Protein 2O07 (pdb70)

Foldseek 3Di:
DPPQKQWADDPLFPPDIDIFGFPAWDDWDQAPDWTWTWTQTPPQGIWIATNRATQDTNNFVLFVLQCLQCLQVLLFLAWAEEEEEALLLQQNLLNNLLDPSHQAYEYEHATVVSNVVSVVRVVVRNVSVVDPRYDYHYHDVQVVLQVAALAGQEYGYSDCQVSLVSVVRRHHQWHKYKYFQADCVRCLVRSQVNQVSLVVVALDWAKFKTATCRHPPGITMMIMGTSHNPGDSLQGPRADDPVSCVVSVRDHDHRVSSNCRRVDDPVSCVSNPD/DQDPQKQWADDPLFPPDIDIFGFPFWDDWDQFPFWTWTWTQTPPFGIWIATNRHTLDTLNFVQFVLQCLQCLQVLLFQAFAEEEEEALLLQQNLLNNLLDPSHQAYEYEHATVVSNVVNVPRVVVRNVSVVDPRYDYHYHQPLVVLQVAALAGQEYGYSDDDCDTSCVSCLDLVVLVSVVRRHHQWHKYKYFQFDCVRPLVSNLVSQVSLVVVALDWAKFKTAACRHPPGITMMIMGTSHNPRDSLQGPRFADVVSCVVSVRDHDHRVSSNCRRVDDPVSVVSND

Organism: Homo sapiens (NCBI:txid9606)

Solvent-accessible surface area: 21291 Å² total; per-residue (Å²): 92,100,107,36,31,12,109,2,72,35,102,104,25,66,6,9,0,33,1,0,54,22,97,86,92,42,30,105,165,161,15,206,94,19,31,2,14,0,0,87,5,126,39,2,29,21,0,2,1,14,89,32,42,2,29,3,0,63,88,0,13,16,0,5,4,2,0,0,0,2,0,0,0,0,4,6,84,78,0,113,36,1,0,0,15,15,3,6,14,0,0,0,0,31,4,0,34,57,13,128,30,2,103,42,0,27,0,1,12,64,3,102,69,4,6,110,13,0,95,155,25,1,79,45,2,9,98,2,27,89,27,120,50,37,73,72,68,77,20,62,8,68,92,13,1,114,129,26,141,87,34,12,12,0,0,0,12,16,51,94,103,65,36,21,76,26,0,70,51,0,0,73,150,54,0,1,0,0,5,64,9,61,10,1,16,28,39,35,98,58,1,86,88,45,29,98,67,0,98,99,38,5,78,26,17,2,5,0,27,0,1,2,10,2,26,19,10,4,1,17,0,0,2,0,0,0,44,40,101,96,21,80,0,85,86,6,82,51,86,26,65,94,125,60,4,54,124,12,136,12,102,8,0,14,9,77,8,0,80,16,6,22,41,12,2,5,42,0,57,120,32,19,92,122,72,57,124,175,35,30,6,72,2,65,30,104,60,3,75,6,7,1,30,1,0,55,23,106,86,96,41,61,77,48,157,11,209,79,14,35,2,5,0,0,88,6,124,34,2,30,21,0,1,1,18,71,31,20,1,27,4,0,64,86,0,16,25,0,4,4,2,0,0,0,0,0,0,0,0,5,5,83,71,0,82,73,0,0,0,2,14,4,6,14,0,0,0,0,32,2,0,29,63,9,123,19,2,91,27,0,24,0,1,12,37,3,97,71,5,4,111,14,0,92,150,27,0,82,45,2,10,100,1,27,88,26,120,52,35,72,70,67,76,22,41,4,24,94,15,1,111,131,24,139,75,33,12,11,0,0,0,3,16,14,32,14,33,195,39,41,11,69,18,17,34,95,96,54,0,8,77,25,0,70,48,0,0,70,146,65,0,2,0,0,3,5,2,4,2,2,16,34,22,41,126,50,3,91,110,22,29,102,72,1,93,102,35,6,83,26,20,3,10,0,25,1,1,3,10,2,27,18,11,3,1,10,0,0,7,0,0,0,42,42,102,94,18,80,0,85,87,5,84,46,77,24,78,92,155,80,3,65,81,20,132,12,108,7,0,14,12,77,9,0,77,17,6,21,42,13,2,2,41,0,69,123,29,16,117

B-factor: mean 22.6, std 8.19, range [10.83, 149.93]

GO terms:
  GO:0004766 spermidine synthase activity (F, IDA)
  GO:0042803 protein homodimerization activity (F, IDA)
  GO:0008295 spermidine biosynthetic process (P, IDA)
  GO:0004766 spermidine synthase activity (F, TAS)
  GO:0004766 spermidine synthase activity (F, EXP)
  GO:0005829 cytosol (C, TAS)
  GO:0006595 polyamine metabolic process (P, TAS)
  GO:0042802 identical protein binding (F, IPI)
  GO:0005515 protein binding (F, IPI)

Sequence (559 aa):
IREGWFRETCSLWPGQALSLQVEQLLHHRRSRYQDILVFRSKTYGNVLVLDGVIQCTERDEFSYQEMIANLPLCSHPNPRKVLIIGGGDGGVLREVVKHPSVESVVQCEIDEDVIQVSKKFLPGMAIGYSSSKLTLHVGDGFEFMKQNQDAFDVIITDSSESYYQLMKTALKEDGVLCCQGECQWLHLDLIKEMRQFCQSLFPVVAYAYCTIPTYPSGQIGFMLCSKNPSTNFQEPVQPLTQQQVAQMQLKYYNSDVHRAAFVLPEFARKALNDAIREGWFRETCSLWPGQALSLQVEQLLHHRRSRYQDILVFRSKTYGNVLVLDGVIQCTERDEFSYQEMIANLPLCSHPNPRKVLIIGGGDGGVLREVVKHPSVESVVQCEIDEDVIQVSKKFLPGMAIGYSSSKLTLHVGDGFEFMKQNQDAFDVIITDSSDPMGPAESLFKESYYQLMKTALKEDGVLCCQGECQWLHLDLIKEMRQFCQSLFPVVAYAYCTIPTYPSGQIGFMLCSKNPSTNFQEPVQPLTQQQVAQMQLKYYNSDVHRAAFVLPEFARKALN

InterPro domains:
  IPR001045 Spermidine/spermine synthases [MF_00198] (19-299)
  IPR001045 Spermidine/spermine synthases [PTHR11558] (14-301)
  IPR001045 Spermidine/spermine synthases [TIGR00417] (20-293)
  IPR029063 S-adenosyl-L-methionine-dependent methyltransferase superfamily [G3DSA:3.40.50.150] (75-302)
  IPR029063 S-adenosyl-L-methionine-dependent methyltransferase superfamily [SSF53335] (16-299)
  IPR030373 Polyamine biosynthesis domain, conserved site [PS01330] (97-110)
  IPR030374 Polyamine biosynthesis domain [PS51006] (18-253)
  IPR030668 Spermidine/spermine synthase, eukaryotes [PIRSF000502] (14-300)
  IPR035246 Spermidine synthase, tetramerisation domain [PF17284] (19-73)
  IPR037163 Spermidine synthase, tetramerisation domain superfamily [G3DSA:2.30.140.10] (1-74)

Radius of gyration: 24.14 Å; Cα contacts (8 Å, |Δi|>4): 1289; chains: 2; bounding box: 52×66×60 Å

Nearest PDB structures (foldseek):
  2o0l-assembly1_A  TM=1.003E+00  e=2.030E-62  Homo sapiens
  6o63-assembly1_A  TM=9.599E-01  e=1.372E-40  Arabidopsis thaliana
  4yuz-assembly1_A  TM=9.613E-01  e=4.053E-38  Trypanosoma cruzi strain CL Brener
  4yuz-assembly2_C  TM=9.396E-01  e=2.756E-37  Trypanosoma cruzi strain CL Brener
  5y4q-assembly2_C  TM=9.540E-01  e=2.399E-36  Trypanosoma cruzi strain CL Brener

Structure (mmCIF, N/CA/C/O backbone):
data_2O07
#
_entry.id   2O07
#
_cell.length_a   58.125
_cell.length_b   60.663
_cell.length_c   86.705
_cell.angle_alpha   90.00
_cell.angle_beta   108.68
_cell.angle_gamma   90.00
#
_symmetry.space_group_name_H-M   'P 1 21 1'
#
loop_
_entity.id
_entity.type
_entity.pdbx_description
1 polymer 'Spermidine synthase'
2 non-polymer SPERMIDINE
3 non-polymer "5'-DEOXY-5'-METHYLTHIOADENOSINE"
4 water water
#
loop_
_atom_site.group_PDB
_atom_site.id
_atom_site.type_symbol
_atom_site.label_atom_id
_atom_site.label_alt_id
_atom_site.label_comp_id
_atom_site.label_asym_id
_atom_site.label_entity_id
_atom_site.label_seq_id
_atom_site.pdbx_PDB_ins_code
_atom_site.Cartn_x
_atom_site.Cartn_y
_atom_site.Cartn_z
_atom_site.occupancy
_atom_site.B_iso_or_equiv
_atom_site.auth_seq_id
_atom_site.auth_comp_id
_atom_site.auth_asym_id
_atom_site.auth_atom_id
_atom_site.pdbx_PDB_model_num
ATOM 1 N N . ILE A 1 18 ? 20.576 53.035 7.136 1.00 29.51 16 ILE A N 1
ATOM 2 C CA . ILE A 1 18 ? 20.672 51.580 6.741 1.00 29.59 16 ILE A CA 1
ATOM 3 C C . ILE A 1 18 ? 22.112 51.068 6.810 1.00 29.57 16 ILE A C 1
ATOM 4 O O . ILE A 1 18 ? 22.998 51.585 6.126 1.00 29.70 16 ILE A O 1
ATOM 9 N N . ARG A 1 19 ? 22.330 50.037 7.620 1.00 28.97 17 ARG A N 1
ATOM 10 C CA . ARG A 1 19 ? 23.677 49.532 7.880 1.00 28.95 17 ARG A CA 1
ATOM 11 C C . ARG A 1 19 ? 23.608 48.025 7.987 1.00 28.20 17 ARG A C 1
ATOM 12 O O . ARG A 1 19 ? 22.795 47.478 8.755 1.00 27.92 17 ARG A O 1
ATOM 15 N N . GLU A 1 20 ? 24.463 47.349 7.232 1.00 26.79 18 GLU A N 1
ATOM 16 C CA . GLU A 1 20 ? 24.517 45.884 7.272 1.00 26.45 18 GLU A CA 1
ATOM 17 C C . GLU A 1 20 ? 23.132 45.227 7.080 1.00 25.45 18 GLU A C 1
ATOM 18 O O . GLU A 1 20 ? 22.800 44.233 7.731 1.00 25.76 18 GLU A O 1
ATOM 20 N N . GLY A 1 21 ? 22.320 45.785 6.183 1.00 24.86 19 GLY A N 1
ATOM 21 C CA . GLY A 1 21 ? 21.023 45.174 5.846 1.00 24.21 19 GLY A CA 1
ATOM 22 C C . GLY A 1 21 ? 19.867 45.488 6.794 1.00 24.09 19 GLY A C 1
ATOM 23 O O . GLY A 1 21 ? 18.793 44.895 6.672 1.00 24.00 19 GLY A O 1
ATOM 24 N N . TRP A 1 22 ? 20.082 46.426 7.716 1.00 23.17 20 TRP A N 1
ATOM 25 C CA . TRP A 1 22 ? 19.053 46.834 8.682 1.00 23.57 20 TRP A CA 1
ATOM 26 C C . TRP A 1 22 ? 18.933 48.357 8.767 1.00 23.58 20 TRP A C 1
ATOM 27 O O . TRP A 1 22 ? 19.941 49.074 8.734 1.00 23.45 20 TRP A O 1
ATOM 38 N N . PHE A 1 23 ? 17.696 48.838 8.881 1.00 22.21 21 PHE A N 1
ATOM 39 C CA . PHE A 1 23 ? 17.430 50.212 9.199 1.00 21.71 21 PHE A CA 1
ATOM 40 C C . PHE A 1 23 ? 17.124 50.353 10.682 1.00 21.38 21 PHE A C 1
ATOM 41 O O . PHE A 1 23 ? 16.195 49.714 11.212 1.00 20.53 21 PHE A O 1
ATOM 49 N N . ARG A 1 24 ? 17.860 51.236 11.344 1.00 21.71 22 ARG A N 1
ATOM 50 C CA . ARG A 1 24 ? 17.695 51.433 12.774 1.00 20.73 22 ARG A CA 1
ATOM 51 C C . ARG A 1 24 ? 17.153 52.822 13.039 1.00 20.92 22 ARG A C 1
ATOM 52 O O . ARG A 1 24 ? 17.729 53.821 12.592 1.00 21.47 22 ARG A O 1
ATOM 60 N N . GLU A 1 25 ? 16.033 52.881 13.752 1.00 19.74 23 GLU A N 1
ATOM 61 C CA . GLU A 1 25 ? 15.407 54.158 14.104 1.00 19.70 23 GLU A CA 1
ATOM 62 C C . GLU A 1 25 ? 15.874 54.658 15.483 1.00 20.68 23 GLU A C 1
ATOM 63 O O . GLU A 1 25 ? 15.543 54.042 16.509 1.00 20.65 23 GLU A O 1
ATOM 69 N N . THR A 1 26 ? 16.601 55.773 15.503 1.00 21.16 24 THR A N 1
ATOM 70 C CA . THR A 1 26 ? 16.969 56.447 16.773 1.00 21.89 24 THR A CA 1
ATOM 71 C C . THR A 1 26 ? 16.423 57.861 16.837 1.00 22.74 24 THR A C 1
ATOM 72 O O . THR A 1 26 ? 16.264 58.524 15.805 1.00 23.28 24 THR A O 1
ATOM 76 N N . CYS A 1 27 ? 16.133 58.315 18.055 1.00 23.11 25 CYS A N 1
ATOM 77 C CA . CYS A 1 27 ? 15.595 59.643 18.266 1.00 23.39 25 CYS A CA 1
ATOM 78 C C . CYS A 1 27 ? 15.758 60.033 19.725 1.00 23.29 25 CYS A C 1
ATOM 79 O O . CYS A 1 27 ? 15.595 59.207 20.626 1.00 22.48 25 CYS A O 1
ATOM 82 N N . SER A 1 28 ? 16.051 61.307 19.952 1.00 23.06 26 SER A N 1
ATOM 83 C CA . SER A 1 28 ? 16.322 61.811 21.294 1.00 24.27 26 SER A CA 1
ATOM 84 C C . SER A 1 28 ? 15.021 61.840 22.086 1.00 24.35 26 SER A C 1
ATOM 85 O O . SER A 1 28 ? 15.035 62.020 23.302 1.00 25.07 26 SER A O 1
ATOM 88 N N . LEU A 1 29 ? 13.892 61.675 21.395 1.00 23.54 27 LEU A N 1
ATOM 89 C CA . LEU A 1 29 ? 12.601 61.662 22.090 1.00 23.22 27 LEU A CA 1
ATOM 90 C C . LEU A 1 29 ? 12.291 60.285 22.683 1.00 22.58 27 LEU A C 1
ATOM 91 O O . LEU A 1 29 ? 11.329 60.139 23.423 1.00 23.26 27 LEU A O 1
ATOM 96 N N . TRP A 1 30 ? 13.078 59.276 22.306 1.00 20.65 28 TRP A N 1
ATOM 97 C CA . TRP A 1 30 ? 13.015 57.978 22.953 1.00 20.39 28 TRP A CA 1
ATOM 98 C C . TRP A 1 30 ? 14.435 57.450 23.164 1.00 19.83 28 TRP A C 1
ATOM 99 O O . TRP A 1 30 ? 14.845 56.462 22.553 1.00 19.52 28 TRP A O 1
ATOM 110 N N . PRO A 1 31 ? 15.194 58.123 24.047 1.00 20.54 29 PRO A N 1
ATOM 111 C CA . PRO A 1 31 ? 16.632 57.833 24.136 1.00 19.43 29 PRO A CA 1
ATOM 112 C C . PRO A 1 31 ? 16.911 56.422 24.649 1.00 17.92 29 PRO A C 1
ATOM 113 O O . PRO A 1 31 ? 16.102 55.863 25.412 1.00 16.61 29 PRO A O 1
ATOM 117 N N . GLY A 1 32 ? 18.016 55.844 24.175 1.00 15.79 30 GLY A N 1
ATOM 118 C CA . GLY A 1 32 ? 18.517 54.551 24.640 1.00 16.08 30 GLY A CA 1
ATOM 119 C C . GLY A 1 32 ? 17.753 53.327 24.201 1.00 14.92 30 GLY A C 1
ATOM 120 O O . GLY A 1 32 ? 17.965 52.251 24.740 1.00 15.84 30 GLY A O 1
ATOM 121 N N . GLN A 1 33 ? 16.811 53.498 23.272 1.00 15.39 31 GLN A N 1
ATOM 122 C CA . GLN A 1 33 ? 16.089 52.387 22.685 1.00 15.33 31 GLN A CA 1
ATOM 123 C C . GLN A 1 33 ? 15.990 52.586 21.154 1.00 16.16 31 GLN A C 1
ATOM 124 O O . GLN A 1 33 ? 16.087 53.719 20.670 1.00 15.78 31 GLN A O 1
ATOM 130 N N . ALA A 1 34 ? 15.809 51.493 20.402 1.00 15.89 32 ALA A N 1
ATOM 131 C CA . ALA A 1 34 ? 15.711 51.576 18.948 1.00 17.17 32 ALA A CA 1
ATOM 132 C C . ALA A 1 34 ? 15.014 50.357 18.386 1.00 17.53 32 ALA A C 1
ATOM 133 O O . ALA A 1 34 ? 15.277 49.223 18.798 1.00 18.59 32 ALA A O 1
ATOM 135 N N . LEU A 1 35 ? 14.108 50.615 17.452 1.00 18.02 33 LEU A N 1
ATOM 136 C CA . LEU A 1 35 ? 13.624 49.584 16.540 1.00 17.32 33 LEU A CA 1
ATOM 137 C C . LEU A 1 35 ? 14.555 49.525 15.306 1.00 18.04 33 LEU A C 1
ATOM 138 O O . LEU A 1 35 ? 14.873 50.563 14.690 1.00 18.11 33 LEU A O 1
ATOM 143 N N . SER A 1 36 ? 15.010 48.319 14.967 1.00 18.57 34 SER A N 1
ATOM 144 C CA . SER A 1 36 ? 15.538 48.060 13.634 1.00 18.72 34 SER A CA 1
ATOM 145 C C . SER A 1 36 ? 14.597 47.171 12.817 1.00 18.82 34 SER A C 1
ATOM 146 O O . SER A 1 36 ? 14.001 46.213 13.339 1.00 17.62 34 SER A O 1
ATOM 149 N N . LEU A 1 37 ? 14.480 47.508 11.536 1.00 18.47 35 LEU A N 1
ATOM 150 C CA . LEU A 1 37 ? 13.808 46.661 10.540 1.00 18.73 35 LEU A CA 1
ATOM 151 C C . LEU A 1 37 ? 14.798 46.234 9.467 1.00 19.40 35 LEU A C 1
ATOM 152 O O . LEU A 1 37 ? 15.568 47.046 8.933 1.00 18.75 35 LEU A O 1
ATOM 157 N N . GLN A 1 38 ? 14.773 44.940 9.174 1.00 19.66 36 GLN A N 1
ATOM 158 C CA . GLN A 1 38 ? 15.644 44.357 8.168 1.00 20.52 36 GLN A CA 1
ATOM 159 C C . GLN A 1 38 ? 15.167 44.802 6.774 1.00 20.32 36 GLN A C 1
ATOM 160 O O . GLN A 1 38 ? 13.964 44.742 6.454 1.00 20.34 36 GLN A O 1
ATOM 166 N N . VAL A 1 39 ? 16.124 45.274 5.985 1.00 20.34 37 VAL A N 1
ATOM 167 C CA . VAL A 1 39 ? 15.868 45.792 4.645 1.00 20.77 37 VAL A CA 1
ATOM 168 C C . VAL A 1 39 ? 16.042 44.717 3.550 1.00 21.29 37 VAL A C 1
ATOM 169 O O . VAL A 1 39 ? 17.093 44.090 3.458 1.00 21.70 37 VAL A O 1
ATOM 173 N N . GLU A 1 40 ? 15.018 44.524 2.712 1.00 21.09 38 GLU A N 1
ATOM 174 C CA . GLU A 1 40 ? 15.194 43.700 1.538 1.00 21.81 38 GLU A CA 1
ATOM 175 C C . GLU A 1 40 ? 15.744 44.539 0.371 1.00 22.10 38 GLU A C 1
ATOM 176 O O . GLU A 1 40 ? 16.677 44.092 -0.320 1.00 22.06 38 GLU A O 1
ATOM 182 N N . GLN A 1 41 ? 15.203 45.754 0.194 1.00 22.80 39 GLN A N 1
ATOM 183 C CA . GLN A 1 41 ? 15.624 46.671 -0.893 1.00 23.92 39 GLN A CA 1
ATOM 184 C C . GLN A 1 41 ? 15.343 48.149 -0.603 1.00 22.65 39 GLN A C 1
ATOM 185 O O . GLN A 1 41 ? 14.205 48.535 -0.319 1.00 20.12 39 GLN A O 1
ATOM 191 N N . LEU A 1 42 ? 16.377 48.982 -0.725 1.00 23.55 40 LEU A N 1
ATOM 192 C CA . LEU A 1 42 ? 16.164 50.434 -0.744 1.00 24.41 40 LEU A CA 1
ATOM 193 C C . LEU A 1 42 ? 15.317 50.808 -1.972 1.00 24.65 40 LEU A C 1
ATOM 194 O O . LEU A 1 42 ? 15.601 50.348 -3.094 1.00 25.22 40 LEU A O 1
ATOM 199 N N . LEU A 1 43 ? 14.264 51.599 -1.766 1.00 23.52 41 LEU A N 1
ATOM 200 C CA . LEU A 1 43 ? 13.360 51.985 -2.869 1.00 24.26 41 LEU A CA 1
ATOM 201 C C . LEU A 1 43 ? 13.492 53.456 -3.271 1.00 24.63 41 LEU A C 1
ATOM 202 O O . LEU A 1 43 ? 13.351 53.798 -4.445 1.00 24.55 41 LEU A O 1
ATOM 207 N N . HIS A 1 44 ? 13.776 54.314 -2.292 1.00 25.39 42 HIS A N 1
ATOM 208 C CA . HIS A 1 44 ? 13.732 55.765 -2.515 1.00 26.18 42 HIS A CA 1
ATOM 209 C C . HIS A 1 44 ? 14.432 56.501 -1.381 1.00 26.19 42 HIS A C 1
ATOM 210 O O . HIS A 1 44 ? 14.169 56.209 -0.222 1.00 24.63 42 HIS A O 1
ATOM 217 N N . HIS A 1 45 ? 15.306 57.457 -1.715 1.00 26.01 43 HIS A N 1
ATOM 218 C CA . HIS A 1 45 ? 15.963 58.281 -0.713 1.00 26.60 43 HIS A CA 1
ATOM 219 C C . HIS A 1 45 ? 16.327 59.661 -1.261 1.00 27.34 43 HIS A C 1
ATOM 220 O O . HIS A 1 45 ? 17.336 59.811 -1.950 1.00 27.20 43 HIS A O 1
ATOM 227 N N . ARG A 1 46 ? 15.484 60.659 -0.969 1.00 27.12 44 ARG A N 1
ATOM 228 C CA . ARG A 1 46 ? 15.643 62.042 -1.467 1.00 28.27 44 ARG A CA 1
ATOM 229 C C . ARG A 1 46 ? 15.200 63.033 -0.380 1.00 28.34 44 ARG A C 1
ATOM 230 O O . ARG A 1 46 ? 14.247 62.746 0.354 1.00 27.44 44 ARG A O 1
ATOM 238 N N . ARG A 1 47 ? 15.860 64.192 -0.311 1.00 28.87 45 ARG A N 1
ATOM 239 C CA . ARG A 1 47 ? 15.412 65.345 0.501 1.00 29.41 45 ARG A CA 1
ATOM 240 C C . ARG A 1 47 ? 14.462 66.212 -0.300 1.00 29.92 45 ARG A C 1
ATOM 241 O O . ARG A 1 47 ? 14.807 66.661 -1.404 1.00 30.46 45 ARG A O 1
ATOM 249 N N . SER A 1 48 ? 13.273 66.471 0.245 1.00 29.10 46 SER A N 1
ATOM 250 C CA . SER A 1 48 ? 12.308 67.316 -0.439 1.00 28.37 46 SER A CA 1
ATOM 251 C C . SER A 1 48 ? 12.658 68.720 0.037 1.00 28.94 46 SER A C 1
ATOM 252 O O . SER A 1 48 ? 13.637 68.875 0.775 1.00 28.67 46 SER A O 1
ATOM 255 N N . ARG A 1 49 ? 11.871 69.722 -0.372 1.00 29.58 47 ARG A N 1
ATOM 256 C CA . ARG A 1 49 ? 11.980 71.064 0.173 1.00 31.24 47 ARG A CA 1
ATOM 257 C C . ARG A 1 49 ? 11.855 71.073 1.718 1.00 30.48 47 ARG A C 1
ATOM 258 O O . ARG A 1 49 ? 12.415 71.947 2.386 1.00 30.46 47 ARG A O 1
ATOM 266 N N . TYR A 1 50 ? 11.177 70.062 2.279 1.00 28.56 48 TYR A N 1
ATOM 267 C CA . TYR A 1 50 ? 10.830 70.064 3.709 1.00 27.53 48 TYR A CA 1
ATOM 268 C C . TYR A 1 50 ? 11.557 69.082 4.627 1.00 26.40 48 TYR A C 1
ATOM 269 O O . TYR A 1 50 ? 11.795 69.401 5.801 1.00 25.50 48 TYR A O 1
ATOM 278 N N . GLN A 1 51 ? 11.895 67.897 4.114 1.00 24.56 49 GLN A N 1
ATOM 279 C CA . GLN A 1 51 ? 12.374 66.820 4.983 1.00 24.27 49 GLN A CA 1
ATOM 280 C C . GLN A 1 51 ? 13.017 65.715 4.184 1.00 23.97 49 GLN A C 1
ATOM 281 O O . GLN A 1 51 ? 12.828 65.611 2.972 1.00 24.04 49 GLN A O 1
ATOM 287 N N . ASP A 1 52 ? 13.732 64.862 4.897 1.00 24.63 50 ASP A N 1
ATOM 288 C CA . ASP A 1 52 ? 14.335 63.698 4.270 1.00 25.69 50 ASP A CA 1
ATOM 289 C C . ASP A 1 52 ? 13.290 62.594 4.120 1.00 25.01 50 ASP A C 1
ATOM 290 O O . ASP A 1 52 ? 12.596 62.265 5.093 1.00 23.70 50 ASP A O 1
ATOM 295 N N . ILE A 1 53 ? 13.157 62.066 2.898 1.00 23.44 51 ILE A N 1
ATOM 296 C CA . ILE A 1 53 ? 12.186 60.996 2.572 1.00 22.41 51 ILE A CA 1
ATOM 297 C C . ILE A 1 53 ? 12.916 59.712 2.175 1.00 21.95 51 ILE A C 1
ATOM 298 O O . ILE A 1 53 ? 13.648 59.687 1.178 1.00 21.45 51 ILE A O 1
ATOM 303 N N . LEU A 1 54 ? 12.724 58.663 2.978 1.00 21.18 52 LEU A N 1
ATOM 304 C CA . LEU A 1 54 ? 13.331 57.357 2.786 1.00 21.41 52 LEU A CA 1
ATOM 305 C C . LEU A 1 54 ? 12.207 56.323 2.701 1.00 21.12 52 LEU A C 1
ATOM 306 O O . LEU A 1 54 ? 11.285 56.351 3.521 1.00 20.96 52 LEU A O 1
ATOM 311 N N . VAL A 1 55 ? 12.267 55.451 1.696 1.00 20.19 53 VAL A N 1
ATOM 312 C CA . VAL A 1 55 ? 11.309 54.347 1.529 1.00 19.88 53 VAL A CA 1
ATOM 313 C C . VAL A 1 55 ? 12.081 53.083 1.195 1.00 19.31 53 VAL A C 1
ATOM 314 O O . VAL A 1 55 ? 12.970 53.126 0.362 1.00 19.34 53 VAL A O 1
ATOM 318 N N . PHE A 1 56 ? 11.761 51.975 1.859 1.00 17.31 54 PHE A N 1
ATOM 319 C CA . PHE A 1 56 ? 12.439 50.710 1.612 1.00 17.64 54 PHE A CA 1
ATOM 320 C C . PHE A 1 56 ? 11.428 49.612 1.723 1.00 17.30 54 PHE A C 1
ATOM 321 O O . PHE A 1 56 ? 10.377 49.757 2.373 1.00 15.79 54 PHE A O 1
ATOM 329 N N . ARG A 1 57 ? 11.685 48.549 0.984 1.00 17.24 55 ARG A N 1
ATOM 330 C CA . ARG A 1 57 ? 10.968 47.326 1.161 1.00 17.57 55 ARG A CA 1
ATOM 331 C C . ARG A 1 57 ? 11.670 46.580 2.336 1.00 17.65 55 ARG A C 1
ATOM 332 O O . ARG A 1 57 ? 12.859 46.309 2.262 1.00 17.30 55 ARG A O 1
ATOM 340 N N . SER A 1 58 ? 10.928 46.282 3.414 1.00 17.51 56 SER A N 1
ATOM 341 C CA . SER A 1 58 ? 11.510 45.561 4.551 1.00 17.76 56 SER A CA 1
ATOM 342 C C . SER A 1 58 ? 11.273 44.089 4.294 1.00 18.16 56 SER A C 1
ATOM 343 O O . SER A 1 58 ? 10.418 43.734 3.476 1.00 17.61 56 SER A O 1
ATOM 346 N N . LYS A 1 59 ? 11.997 43.246 5.011 1.00 18.29 57 LYS A N 1
ATOM 347 C CA . LYS A 1 59 ? 11.870 41.793 4.909 1.00 18.89 57 LYS A CA 1
ATOM 348 C C . LYS A 1 59 ? 10.483 41.315 5.357 1.00 18.38 57 LYS A C 1
ATOM 349 O O . LYS A 1 59 ? 9.884 40.424 4.710 1.00 18.35 57 LYS A O 1
ATOM 355 N N . THR A 1 60 ? 9.980 41.906 6.446 1.00 17.10 58 THR A N 1
ATOM 356 C CA . THR A 1 60 ? 8.755 41.382 7.092 1.00 17.18 58 THR A CA 1
ATOM 357 C C . THR A 1 60 ? 7.594 42.350 7.373 1.00 17.05 58 THR A C 1
ATOM 358 O O . THR A 1 60 ? 6.557 41.910 7.856 1.00 16.63 58 THR A O 1
ATOM 362 N N . TYR A 1 61 ? 7.747 43.640 7.079 1.00 16.68 59 TYR A N 1
ATOM 363 C CA . TYR A 1 61 ? 6.697 44.635 7.389 1.00 17.30 59 TYR A CA 1
ATOM 364 C C . TYR A 1 61 ? 6.209 45.313 6.110 1.00 17.98 59 TYR A C 1
ATOM 365 O O . TYR A 1 61 ? 5.454 46.308 6.163 1.00 17.46 59 TYR A O 1
ATOM 374 N N . GLY A 1 62 ? 6.658 44.761 4.979 1.00 16.75 60 GLY A N 1
ATOM 375 C CA . GLY A 1 62 ? 6.355 45.313 3.650 1.00 17.57 60 GLY A CA 1
ATOM 376 C C . GLY A 1 62 ? 7.077 46.632 3.446 1.00 16.94 60 GLY A C 1
ATOM 377 O O . GLY A 1 62 ? 8.134 46.850 4.021 1.00 17.84 60 GLY A O 1
ATOM 378 N N . ASN A 1 63 ? 6.495 47.544 2.665 1.00 16.53 61 ASN A N 1
ATOM 379 C CA . ASN A 1 63 ? 7.154 48.856 2.476 1.00 17.06 61 ASN A CA 1
ATOM 380 C C . ASN A 1 63 ? 7.087 49.753 3.702 1.00 16.47 61 ASN A C 1
ATOM 381 O O . ASN A 1 63 ? 6.115 49.751 4.446 1.00 15.67 61 ASN A O 1
ATOM 386 N N . VAL A 1 64 ? 8.132 50.544 3.875 1.00 16.31 62 VAL A N 1
ATOM 387 C CA . VAL A 1 64 ? 8.264 51.386 5.042 1.00 16.46 62 VAL A CA 1
ATOM 388 C C . VAL A 1 64 ? 8.643 52.819 4.624 1.00 16.61 62 VAL A C 1
ATOM 389 O O . VAL A 1 64 ? 9.636 53.037 3.865 1.00 15.84 62 VAL A O 1
ATOM 393 N N . LEU A 1 65 ? 7.825 53.768 5.081 1.00 17.03 63 LEU A N 1
ATOM 394 C CA . LEU A 1 65 ? 8.083 55.183 4.925 1.00 17.87 63 LEU A CA 1
ATOM 395 C C . LEU A 1 65 ? 8.738 55.815 6.164 1.00 17.41 63 LEU A C 1
ATOM 396 O O . LEU A 1 65 ? 8.234 55.689 7.273 1.00 17.63 63 LEU A O 1
ATOM 401 N N . VAL A 1 66 ? 9.845 56.508 5.940 1.00 16.66 64 VAL A N 1
ATOM 402 C CA . VAL A 1 66 ? 10.609 57.161 7.021 1.00 18.27 64 VAL A CA 1
ATOM 403 C C . VAL A 1 66 ? 10.816 58.654 6.674 1.00 17.74 64 VAL A C 1
ATOM 404 O O . VAL A 1 66 ? 11.337 58.939 5.605 1.00 19.87 64 VAL A O 1
ATOM 408 N N . LEU A 1 67 ? 10.410 59.577 7.564 1.00 18.70 65 LEU A N 1
ATOM 409 C CA . LEU A 1 67 ? 10.591 61.054 7.409 1.00 18.19 65 LEU A CA 1
ATOM 410 C C . LEU A 1 67 ? 11.560 61.626 8.463 1.00 18.77 65 LEU A C 1
ATOM 411 O O . LEU A 1 67 ? 11.333 61.482 9.697 1.00 19.76 65 LEU A O 1
ATOM 416 N N . ASP A 1 68 ? 12.637 62.259 7.999 1.00 18.61 66 ASP A N 1
ATOM 417 C CA . ASP A 1 68 ? 13.736 62.653 8.899 1.00 19.58 66 ASP A CA 1
ATOM 418 C C . ASP A 1 68 ? 14.161 61.550 9.859 1.00 20.30 66 ASP A C 1
ATOM 419 O O . ASP A 1 68 ? 14.397 61.803 11.046 1.00 21.32 66 ASP A O 1
ATOM 424 N N . GLY A 1 69 ? 14.263 60.325 9.348 1.00 19.28 67 GLY A N 1
ATOM 425 C CA . GLY A 1 69 ? 14.720 59.201 10.168 1.00 19.20 67 GLY A CA 1
ATOM 426 C C . GLY A 1 69 ? 13.710 58.621 11.150 1.00 18.47 67 GLY A C 1
ATOM 427 O O . GLY A 1 69 ? 14.026 57.684 11.841 1.00 19.18 67 GLY A O 1
ATOM 428 N N . VAL A 1 70 ? 12.492 59.149 11.190 1.00 17.25 68 VAL A N 1
ATOM 429 C CA . VAL A 1 70 ? 11.418 58.553 11.998 1.00 16.40 68 VAL A CA 1
ATOM 430 C C . VAL A 1 70 ? 10.433 57.722 11.155 1.00 16.50 68 VAL A C 1
ATOM 431 O O . VAL A 1 70 ? 9.906 58.221 10.163 1.00 15.63 68 VAL A O 1
ATOM 435 N N . ILE A 1 71 ? 10.142 56.486 11.585 1.00 15.98 69 ILE A N 1
ATOM 436 C CA . ILE A 1 71 ? 9.196 55.624 10.864 1.00 17.00 69 ILE A CA 1
ATOM 437 C C . ILE A 1 71 ? 7.798 56.252 10.926 1.00 17.87 69 ILE A C 1
ATOM 438 O O . ILE A 1 71 ? 7.322 56.579 12.017 1.00 18.85 69 ILE A O 1
ATOM 443 N N . GLN A 1 72 ? 7.188 56.460 9.759 1.00 17.16 70 GLN A N 1
ATOM 444 C CA . GLN A 1 72 ? 5.820 56.977 9.633 1.00 17.79 70 GLN A CA 1
ATOM 445 C C . GLN A 1 72 ? 4.822 55.848 9.486 1.00 18.02 70 GLN A C 1
ATOM 446 O O . GLN A 1 72 ? 3.760 55.869 10.087 1.00 18.62 70 GLN A O 1
ATOM 452 N N . CYS A 1 73 ? 5.125 54.880 8.630 1.00 19.27 71 CYS A N 1
ATOM 453 C CA . CYS A 1 73 ? 4.229 53.718 8.436 1.00 19.49 71 CYS A CA 1
ATOM 454 C C . CYS A 1 73 ? 4.920 52.522 7.838 1.00 17.96 71 CYS A C 1
ATOM 455 O O . CYS A 1 73 ? 5.995 52.648 7.231 1.00 17.68 71 CYS A O 1
ATOM 458 N N . THR A 1 74 ? 4.341 51.352 8.096 1.00 17.34 72 THR A N 1
ATOM 459 C CA . THR A 1 74 ? 4.728 50.122 7.387 1.00 17.27 72 THR A CA 1
ATOM 460 C C . THR A 1 74 ? 3.458 49.569 6.844 1.00 16.99 72 THR A C 1
ATOM 461 O O . THR A 1 74 ? 2.378 49.770 7.440 1.00 16.64 72 THR A O 1
ATOM 465 N N . GLU A 1 75 ? 3.541 48.928 5.678 1.00 16.39 73 GLU A N 1
ATOM 466 C CA . GLU A 1 75 ? 2.338 48.349 5.121 1.00 17.17 73 GLU A CA 1
ATOM 467 C C . GLU A 1 75 ? 1.734 47.258 6.025 1.00 17.10 73 GLU A C 1
ATOM 468 O O . GLU A 1 75 ? 0.532 47.052 5.977 1.00 17.17 73 GLU A O 1
ATOM 474 N N . ARG A 1 76 ? 2.561 46.580 6.842 1.00 17.01 74 ARG A N 1
ATOM 475 C CA . ARG A 1 76 ? 2.053 45.461 7.652 1.00 16.31 74 ARG A CA 1
ATOM 476 C C . ARG A 1 76 ? 1.147 45.922 8.790 1.00 16.66 74 ARG A C 1
ATOM 477 O O . ARG A 1 76 ? 0.109 45.318 9.049 1.00 16.85 74 ARG A O 1
ATOM 485 N N . ASP A 1 77 ? 1.493 47.027 9.440 1.00 16.36 75 ASP A N 1
ATOM 486 C CA . ASP A 1 77 ? 0.745 47.406 10.634 1.00 16.62 75 ASP A CA 1
ATOM 487 C C . ASP A 1 77 ? 0.070 48.799 10.617 1.00 16.63 75 ASP A C 1
ATOM 488 O O . ASP A 1 77 ? -0.576 49.172 11.601 1.00 16.40 75 ASP A O 1
ATOM 493 N N . GLU A 1 78 ? 0.173 49.535 9.498 1.00 17.30 76 GLU A N 1
ATOM 494 C CA . GLU A 1 78 ? -0.473 50.875 9.369 1.00 17.19 76 GLU A CA 1
ATOM 495 C C . GLU A 1 78 ? -1.969 50.861 9.695 1.00 16.95 76 GLU A C 1
ATOM 496 O O . GLU A 1 78 ? -2.493 51.828 10.223 1.00 17.24 76 GLU A O 1
ATOM 502 N N . PHE A 1 79 ? -2.651 49.748 9.432 1.00 17.25 77 PHE A N 1
ATOM 503 C CA . PHE A 1 79 ? -4.094 49.679 9.678 1.00 17.29 77 PHE A CA 1
ATOM 504 C C . PHE A 1 79 ? -4.528 50.077 11.107 1.00 17.34 77 PHE A C 1
ATOM 505 O O . PHE A 1 79 ? -5.590 50.686 11.248 1.00 17.54 77 PHE A O 1
ATOM 513 N N . SER A 1 80 ? -3.743 49.712 12.148 1.00 17.52 78 SER A N 1
ATOM 514 C CA . SER A 1 80 ? -4.095 50.019 13.516 1.00 17.79 78 SER A CA 1
ATOM 515 C C . SER A 1 80 ? -4.227 51.528 13.740 1.00 16.79 78 SER A C 1
ATOM 516 O O . SER A 1 80 ? -5.296 51.995 14.120 1.00 16.00 78 SER A O 1
ATOM 519 N N . TYR A 1 81 ? -3.152 52.268 13.480 1.00 15.95 79 TYR A N 1
ATOM 520 C CA . TYR A 1 81 ? -3.133 53.713 13.699 1.00 16.19 79 TYR A CA 1
ATOM 521 C C . TYR A 1 81 ? -4.133 54.444 12.753 1.00 15.80 79 TYR A C 1
ATOM 522 O O . TYR A 1 81 ? -4.862 55.374 13.182 1.00 14.79 79 TYR A O 1
ATOM 531 N N . GLN A 1 82 ? -4.207 53.983 11.503 1.00 14.76 80 GLN A N 1
ATOM 532 C CA . GLN A 1 82 ? -5.054 54.659 10.496 1.00 15.51 80 GLN A CA 1
ATOM 533 C C . GLN A 1 82 ? -6.524 54.497 10.873 1.00 15.02 80 GLN A C 1
ATOM 534 O O . GLN A 1 82 ? -7.283 55.482 10.902 1.00 15.55 80 GLN A O 1
ATOM 540 N N . GLU A 1 83 ? -6.912 53.279 11.241 1.00 15.07 81 GLU A N 1
ATOM 541 C CA . GLU A 1 83 ? -8.304 53.026 11.677 1.00 14.05 81 GLU A CA 1
ATOM 542 C C . GLU A 1 83 ? -8.664 53.792 12.960 1.00 14.62 81 GLU A C 1
ATOM 543 O O . GLU A 1 83 ? -9.748 54.345 13.061 1.00 14.16 81 GLU A O 1
ATOM 549 N N . MET A 1 84 ? -7.743 53.845 13.930 1.00 14.23 82 MET A N 1
ATOM 550 C CA . MET A 1 84 ? -8.052 54.444 15.213 1.00 14.29 82 MET A CA 1
ATOM 551 C C . MET A 1 84 ? -8.169 55.968 15.178 1.00 14.26 82 MET A C 1
ATOM 552 O O . MET A 1 84 ? -9.089 56.557 15.775 1.00 13.70 82 MET A O 1
ATOM 557 N N . ILE A 1 85 ? -7.215 56.603 14.514 1.00 15.06 83 ILE A N 1
ATOM 558 C CA . ILE A 1 85 ? -7.187 58.047 14.455 1.00 16.26 83 ILE A CA 1
ATOM 559 C C . ILE A 1 85 ? -8.394 58.576 13.684 1.00 16.94 83 ILE A C 1
ATOM 560 O O . ILE A 1 85 ? -8.853 59.681 13.967 1.00 17.81 83 ILE A O 1
ATOM 565 N N . ALA A 1 86 ? -8.930 57.788 12.747 1.00 16.28 84 ALA A N 1
ATOM 566 C CA . ALA A 1 86 ? -10.136 58.248 11.994 1.00 15.87 84 ALA A CA 1
ATOM 567 C C . ALA A 1 86 ? -11.449 57.918 12.759 1.00 17.22 84 ALA A C 1
ATOM 568 O O . ALA A 1 86 ? -12.317 58.775 12.958 1.00 16.63 84 ALA A O 1
ATOM 570 N N . ASN A 1 87 ? -11.592 56.663 13.166 1.00 16.93 85 ASN A N 1
ATOM 571 C CA . ASN A 1 87 ? -12.805 56.229 13.843 1.00 17.62 85 ASN A CA 1
ATOM 572 C C . ASN A 1 87 ? -13.038 56.682 15.276 1.00 16.59 85 ASN A C 1
ATOM 573 O O . ASN A 1 87 ? -14.184 56.828 15.666 1.00 17.81 85 ASN A O 1
ATOM 578 N N . LEU A 1 88 ? -11.988 56.879 16.067 1.00 16.66 86 LEU A N 1
ATOM 579 C CA . LEU A 1 88 ? -12.161 57.480 17.388 1.00 17.15 86 LEU A CA 1
ATOM 580 C C . LEU A 1 88 ? -12.960 58.811 17.331 1.00 17.22 86 LEU A C 1
ATOM 581 O O . LEU A 1 88 ? -13.999 58.941 18.011 1.00 17.54 86 LEU A O 1
ATOM 586 N N . PRO A 1 89 ? -12.498 59.803 16.540 1.00 16.64 87 PRO A N 1
ATOM 587 C CA . PRO A 1 89 ? -13.367 60.994 16.419 1.00 16.87 87 PRO A CA 1
ATOM 588 C C . PRO A 1 89 ? -14.686 60.809 15.623 1.00 17.17 87 PRO A C 1
ATOM 589 O O . PRO A 1 89 ? -15.713 61.323 16.058 1.00 17.19 87 PRO A O 1
ATOM 593 N N . LEU A 1 90 ? -14.658 60.081 14.495 1.00 16.80 88 LEU A N 1
ATOM 594 C CA . LEU A 1 90 ? -15.831 59.974 13.612 1.00 16.69 88 LEU A CA 1
ATOM 595 C C . LEU A 1 90 ? -16.977 59.278 14.335 1.00 17.68 88 LEU A C 1
ATOM 596 O O . LEU A 1 90 ? -18.107 59.750 14.289 1.00 17.10 88 LEU A O 1
ATOM 601 N N . CYS A 1 91 ? -16.658 58.206 15.067 1.00 17.46 89 CYS A N 1
ATOM 602 C CA . CYS A 1 91 ? -17.700 57.467 15.833 1.00 18.58 89 CYS A CA 1
ATOM 603 C C . CYS A 1 91 ? -18.041 58.109 17.178 1.00 18.24 89 CYS A C 1
ATOM 604 O O . CYS A 1 91 ? -18.860 57.585 17.947 1.00 19.54 89 CYS A O 1
ATOM 607 N N . SER A 1 92 ? -17.350 59.190 17.490 1.00 18.52 90 SER A N 1
ATOM 608 C CA . SER A 1 92 ? -17.667 59.997 18.668 1.00 19.12 90 SER A CA 1
ATOM 609 C C . SER A 1 92 ? -18.460 61.264 18.324 1.00 19.77 90 SER A C 1
ATOM 610 O O . SER A 1 92 ? -18.648 62.136 19.183 1.00 20.51 90 SER A O 1
ATOM 613 N N . HIS A 1 93 ? -18.888 61.379 17.069 1.00 20.67 91 HIS A N 1
ATOM 614 C CA . HIS A 1 93 ? -19.681 62.527 16.601 1.00 21.88 91 HIS A CA 1
ATOM 615 C C . HIS A 1 93 ? -20.970 61.931 16.065 1.00 22.32 91 HIS A C 1
ATOM 616 O O . HIS A 1 93 ? -20.909 60.934 15.384 1.00 21.48 91 HIS A O 1
ATOM 623 N N . PRO A 1 94 ? -22.140 62.512 16.407 1.00 23.91 92 PRO A N 1
ATOM 624 C CA . PRO A 1 94 ? -23.409 61.954 15.908 1.00 24.52 92 PRO A CA 1
ATOM 625 C C . PRO A 1 94 ? -23.647 62.054 14.386 1.00 25.18 92 PRO A C 1
ATOM 626 O O . PRO A 1 94 ? -24.387 61.237 13.841 1.00 25.89 92 PRO A O 1
ATOM 630 N N . ASN A 1 95 ? -23.011 63.007 13.702 1.00 24.65 93 ASN A N 1
ATOM 631 C CA . ASN A 1 95 ? -23.234 63.207 12.267 1.00 24.15 93 ASN A CA 1
ATOM 632 C C . ASN A 1 95 ? -22.110 63.998 11.628 1.00 23.46 93 ASN A C 1
ATOM 633 O O . ASN A 1 95 ? -22.286 65.172 11.283 1.00 23.06 93 ASN A O 1
ATOM 638 N N . PRO A 1 96 ? -20.919 63.375 11.492 1.00 23.37 94 PRO A N 1
ATOM 639 C CA . PRO A 1 96 ? -19.797 64.147 10.967 1.00 23.46 94 PRO A CA 1
ATOM 640 C C . PRO A 1 96 ? -19.834 64.220 9.443 1.00 23.83 94 PRO A C 1
ATOM 641 O O . PRO A 1 96 ? -19.729 63.194 8.758 1.00 24.11 94 PRO A O 1
ATOM 645 N N . ARG A 1 97 ? -20.003 65.428 8.920 1.00 24.00 95 ARG A N 1
ATOM 646 C CA . ARG A 1 97 ? -20.231 65.619 7.470 1.00 22.54 95 ARG A CA 1
ATOM 647 C C . ARG A 1 97 ? -19.046 66.304 6.805 1.00 21.54 95 ARG A C 1
ATOM 648 O O . ARG A 1 97 ? -18.686 65.956 5.682 1.00 21.63 95 ARG A O 1
ATOM 656 N N . LYS A 1 98 ? -18.421 67.249 7.516 1.00 20.39 96 LYS A N 1
ATOM 657 C CA . LYS A 1 98 ? -17.276 67.980 6.969 1.00 20.06 96 LYS A CA 1
ATOM 658 C C . LYS A 1 98 ? -16.026 67.713 7.820 1.00 19.52 96 LYS A C 1
ATOM 659 O O . LYS A 1 98 ? -15.992 68.026 9.016 1.00 18.17 96 LYS A O 1
ATOM 662 N N . VAL A 1 99 ? -14.983 67.168 7.184 1.00 19.28 97 VAL A N 1
ATOM 663 C CA . VAL A 1 99 ? -13.823 66.672 7.924 1.00 17.91 97 VAL A CA 1
ATOM 664 C C . VAL A 1 99 ? -12.590 67.378 7.385 1.00 18.14 97 VAL A C 1
ATOM 665 O O . VAL A 1 99 ? -12.529 67.678 6.200 1.00 17.52 97 VAL A O 1
ATOM 669 N N . LEU A 1 100 ? -11.642 67.663 8.278 1.00 16.52 98 LEU A N 1
ATOM 670 C CA . LEU A 1 100 ? -10.352 68.238 7.946 1.00 16.05 98 LEU A CA 1
ATOM 671 C C . LEU A 1 100 ? -9.280 67.307 8.462 1.00 15.82 98 LEU A C 1
ATOM 672 O O . LEU A 1 100 ? -9.274 66.948 9.633 1.00 16.69 98 LEU A O 1
ATOM 677 N N . ILE A 1 101 ? -8.392 66.903 7.577 1.00 15.30 99 ILE A N 1
ATOM 678 C CA . ILE A 1 101 ? -7.191 66.185 7.930 1.00 15.40 99 ILE A CA 1
ATOM 679 C C . ILE A 1 101 ? -5.974 67.076 7.733 1.00 15.92 99 ILE A C 1
ATOM 680 O O . ILE A 1 101 ? -5.747 67.611 6.649 1.00 16.22 99 ILE A O 1
ATOM 685 N N . ILE A 1 102 ? -5.161 67.207 8.771 1.00 15.07 100 ILE A N 1
ATOM 686 C CA . ILE A 1 102 ? -3.905 67.899 8.597 1.00 16.07 100 ILE A CA 1
ATOM 687 C C . ILE A 1 102 ? -2.785 66.859 8.521 1.00 16.63 100 ILE A C 1
ATOM 688 O O . ILE A 1 102 ? -2.745 65.932 9.338 1.00 16.65 100 ILE A O 1
ATOM 693 N N . GLY A 1 103 ? -1.879 67.022 7.553 1.00 17.07 101 GLY A N 1
ATOM 694 C CA . GLY A 1 103 ? -0.835 66.044 7.320 1.00 18.53 101 GLY A CA 1
ATOM 695 C C . GLY A 1 103 ? -1.451 64.947 6.483 1.00 19.69 101 GLY A C 1
ATOM 696 O O . GLY A 1 103 ? -2.148 65.237 5.525 1.00 20.51 101 GLY A O 1
ATOM 697 N N . GLY A 1 104 ? -1.242 63.687 6.852 1.00 19.70 102 GLY A N 1
ATOM 698 C CA . GLY A 1 104 ? -1.927 62.609 6.137 1.00 20.28 102 GLY A CA 1
ATOM 699 C C . GLY A 1 104 ? -1.356 62.329 4.760 1.00 21.15 102 GLY A C 1
ATOM 700 O O . GLY A 1 104 ? -2.057 61.817 3.886 1.00 22.25 102 GLY A O 1
ATOM 701 N N . GLY A 1 105 ? -0.074 62.637 4.578 1.00 19.82 103 GLY A N 1
ATOM 702 C CA . GLY A 1 105 ? 0.557 62.537 3.270 1.00 20.29 103 GLY A CA 1
ATOM 703 C C . GLY A 1 105 ? 0.423 61.172 2.633 1.00 19.06 103 GLY A C 1
ATOM 704 O O . GLY A 1 105 ? 0.270 61.088 1.436 1.00 19.35 103 GLY A O 1
ATOM 705 N N . ASP A 1 106 ? 0.446 60.102 3.434 1.00 18.05 104 ASP A N 1
ATOM 706 C CA . ASP A 1 106 ? 0.372 58.765 2.841 1.00 18.85 104 ASP A CA 1
ATOM 707 C C . ASP A 1 106 ? -1.012 58.415 2.276 1.00 18.17 104 ASP A C 1
ATOM 708 O O . ASP A 1 106 ? -1.115 57.492 1.494 1.00 20.14 104 ASP A O 1
ATOM 713 N N . GLY A 1 107 ? -2.069 59.137 2.684 1.00 17.85 105 GLY A N 1
ATOM 714 C CA . GLY A 1 107 ? -3.437 58.907 2.202 1.00 16.31 105 GLY A CA 1
ATOM 715 C C . GLY A 1 107 ? -4.293 57.953 3.015 1.00 16.30 105 GLY A C 1
ATOM 716 O O . GLY A 1 107 ? -5.491 57.801 2.744 1.00 16.25 105 GLY A O 1
ATOM 717 N N . GLY A 1 108 ? -3.677 57.280 3.990 1.00 14.90 106 GLY A N 1
ATOM 718 C CA . GLY A 1 108 ? -4.343 56.209 4.725 1.00 14.04 106 GLY A CA 1
ATOM 719 C C . GLY A 1 108 ? -5.440 56.684 5.661 1.00 14.30 106 GLY A C 1
ATOM 720 O O . GLY A 1 108 ? -6.439 56.015 5.826 1.00 13.82 106 GLY A O 1
ATOM 721 N N . VAL A 1 109 ? -5.261 57.847 6.296 1.00 15.01 107 VAL A N 1
ATOM 722 C CA . VAL A 1 109 ? -6.340 58.358 7.166 1.00 15.79 107 VAL A CA 1
ATOM 723 C C . VAL A 1 109 ? -7.529 58.762 6.289 1.00 15.89 107 VAL A C 1
ATOM 724 O O . VAL A 1 109 ? -8.670 58.454 6.591 1.00 15.52 107 VAL A O 1
ATOM 728 N N . LEU A 1 110 ? -7.225 59.446 5.198 1.00 15.98 108 LEU A N 1
ATOM 729 C CA . LEU A 1 110 ? -8.232 59.743 4.158 1.00 17.53 108 LEU A CA 1
ATOM 730 C C . LEU A 1 110 ? -9.006 58.482 3.751 1.00 17.60 108 LEU A C 1
ATOM 731 O O . LEU A 1 110 ? -10.254 58.439 3.801 1.00 18.27 108 LEU A O 1
ATOM 736 N N . ARG A 1 111 ? -8.268 57.422 3.424 1.00 18.32 109 ARG A N 1
ATOM 737 C CA . ARG A 1 111 ? -8.877 56.099 3.117 1.00 18.10 109 ARG A CA 1
ATOM 738 C C . ARG A 1 111 ? -9.891 55.654 4.183 1.00 18.40 109 ARG A C 1
ATOM 739 O O . ARG A 1 111 ? -10.984 55.218 3.848 1.00 16.95 109 ARG A O 1
ATOM 747 N N . GLU A 1 112 ? -9.535 55.790 5.469 1.00 17.31 110 GLU A N 1
ATOM 748 C CA . GLU A 1 112 ? -10.456 55.394 6.533 1.00 17.52 110 GLU A CA 1
ATOM 749 C C . GLU A 1 112 ? -11.631 56.354 6.719 1.00 18.13 110 GLU A C 1
ATOM 750 O O . GLU A 1 112 ? -12.747 55.903 6.956 1.00 19.42 110 GLU A O 1
ATOM 756 N N . VAL A 1 113 ? -11.386 57.660 6.653 1.00 18.21 111 VAL A N 1
ATOM 757 C CA . VAL A 1 113 ? -12.480 58.641 6.837 1.00 17.83 111 VAL A CA 1
ATOM 758 C C . VAL A 1 113 ? -13.605 58.447 5.791 1.00 18.45 111 VAL A C 1
ATOM 759 O O . VAL A 1 113 ? -14.798 58.465 6.150 1.00 17.77 111 VAL A O 1
ATOM 763 N N . VAL A 1 114 ? -13.226 58.238 4.528 1.00 19.14 112 VAL A N 1
ATOM 764 C CA . VAL A 1 114 ? -14.232 58.254 3.408 1.00 19.97 112 VAL A CA 1
ATOM 765 C C . VAL A 1 114 ? -15.157 57.050 3.403 1.00 20.84 112 VAL A C 1
ATOM 766 O O . VAL A 1 114 ? -16.199 57.042 2.720 1.00 20.96 112 VAL A O 1
ATOM 770 N N . LYS A 1 115 ? -14.819 56.062 4.223 1.00 20.36 113 LYS A N 1
ATOM 771 C CA . LYS A 1 115 ? -15.705 54.914 4.445 1.00 20.42 113 LYS A CA 1
ATOM 772 C C . LYS A 1 115 ? -17.020 55.294 5.093 1.00 21.22 113 LYS A C 1
ATOM 773 O O . LYS A 1 115 ? -18.013 54.555 4.973 1.00 22.62 113 LYS A O 1
ATOM 779 N N . HIS A 1 116 ? -17.043 56.406 5.817 1.00 20.47 114 HIS A N 1
ATOM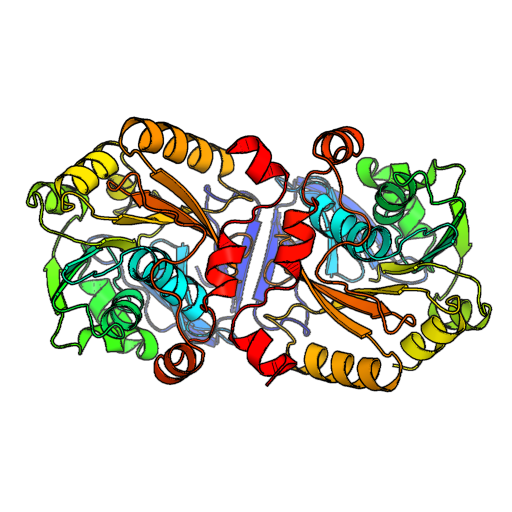 780 C CA . HIS A 1 116 ? -18.273 56.829 6.530 1.00 21.00 114 HIS A CA 1
ATOM 781 C C . HIS A 1 116 ? -19.263 57.473 5.563 1.00 21.66 114 HIS A C 1
ATOM 782 O O . HIS A 1 116 ? -18.911 58.464 4.910 1.00 21.09 114 HIS A O 1
ATOM 789 N N . PRO A 1 117 ? -20.475 56.901 5.427 1.00 23.22 115 PRO A N 1
ATOM 790 C CA . PRO A 1 117 ? -21.470 57.534 4.528 1.00 24.31 115 PRO A CA 1
ATOM 791 C C . PRO A 1 117 ? -21.849 58.988 4.898 1.00 24.11 115 PRO A C 1
ATOM 792 O O . PRO A 1 117 ? -22.167 59.768 4.003 1.00 24.73 115 PRO A O 1
ATOM 796 N N . SER A 1 118 ? -21.824 59.330 6.192 1.00 25.03 116 SER A N 1
ATOM 797 C CA . SER A 1 118 ? -22.126 60.711 6.699 1.00 24.36 116 SER A CA 1
ATOM 798 C C . SER A 1 118 ? -21.162 61.781 6.174 1.00 24.82 116 SER A C 1
ATOM 799 O O . SER A 1 118 ? -21.527 62.967 6.012 1.00 24.03 116 SER A O 1
ATOM 802 N N . VAL A 1 119 ? -19.919 61.369 5.909 1.00 24.39 117 VAL A N 1
ATOM 803 C CA . VAL A 1 119 ? -18.904 62.291 5.455 1.00 23.96 117 VAL A CA 1
ATOM 804 C C . VAL A 1 119 ? -19.168 62.735 4.008 1.00 24.82 117 VAL A C 1
ATOM 805 O O . VAL A 1 119 ? -19.178 61.916 3.065 1.00 25.13 117 VAL A O 1
ATOM 809 N N . GLU A 1 120 ? -19.350 64.041 3.844 1.00 24.84 118 GLU A N 1
ATOM 810 C CA . GLU A 1 120 ? -19.587 64.628 2.520 1.00 25.66 118 GLU A CA 1
ATOM 811 C C . GLU A 1 120 ? -18.324 65.209 1.889 1.00 24.63 118 GLU A C 1
ATOM 812 O O . GLU A 1 120 ? -18.142 65.139 0.678 1.00 24.82 118 GLU A O 1
ATOM 818 N N . SER A 1 121 ? -17.462 65.800 2.705 1.00 23.86 119 SER A N 1
ATOM 819 C CA . SER A 1 121 ? -16.235 66.387 2.197 1.00 23.44 119 SER A CA 1
ATOM 820 C C . SER A 1 121 ? -15.129 66.191 3.197 1.00 22.92 119 SER A C 1
ATOM 821 O O . SER A 1 121 ? -15.352 66.248 4.394 1.00 22.35 119 SER A O 1
ATOM 824 N N . VAL A 1 122 ? -13.947 65.914 2.666 1.00 22.02 120 VAL A N 1
ATOM 825 C CA . VAL A 1 122 ? -12.739 65.846 3.440 1.00 21.65 120 VAL A CA 1
ATOM 826 C C . VAL A 1 122 ? -11.778 66.817 2.783 1.00 20.96 120 VAL A C 1
ATOM 827 O O . VAL A 1 122 ? -11.385 66.635 1.617 1.00 20.94 120 VAL A O 1
ATOM 831 N N . VAL A 1 123 ? -11.410 67.865 3.517 1.00 19.92 121 VAL A N 1
ATOM 832 C CA . VAL A 1 123 ? -10.271 68.706 3.139 1.00 19.45 121 VAL A CA 1
ATOM 833 C C . VAL A 1 123 ? -9.016 68.090 3.745 1.00 20.23 121 VAL A C 1
ATOM 834 O O . VAL A 1 123 ? -9.026 67.736 4.922 1.00 19.99 121 VAL A O 1
ATOM 838 N N . GLN A 1 124 ? -7.949 67.928 2.954 1.00 20.29 122 GLN A N 1
ATOM 839 C CA . GLN A 1 124 ? -6.636 67.542 3.504 1.00 20.81 122 GLN A CA 1
ATOM 840 C C . GLN A 1 124 ? -5.583 68.618 3.257 1.00 20.97 122 GLN A C 1
ATOM 841 O O . GLN A 1 124 ? -5.428 69.079 2.115 1.00 21.28 122 GLN A O 1
ATOM 847 N N . CYS A 1 125 ? -4.911 69.061 4.322 1.00 20.90 123 CYS A N 1
ATOM 848 C CA . CYS A 1 125 ? -3.839 70.038 4.186 1.00 20.95 123 CYS A CA 1
ATOM 849 C C . CYS A 1 125 ? -2.477 69.417 4.506 1.00 21.25 123 CYS A C 1
ATOM 850 O O . CYS A 1 125 ? -2.131 69.137 5.681 1.00 19.77 123 CYS A O 1
ATOM 853 N N . GLU A 1 126 ? -1.717 69.194 3.428 1.00 21.26 124 GLU A N 1
ATOM 854 C CA . GLU A 1 126 ? -0.396 68.582 3.487 1.00 21.64 124 GLU A CA 1
ATOM 855 C C . GLU A 1 126 ? 0.670 69.564 2.958 1.00 22.15 124 GLU A C 1
ATOM 856 O O . GLU A 1 126 ? 0.509 70.184 1.900 1.00 22.13 124 GLU A O 1
ATOM 862 N N . ILE A 1 127 ? 1.738 69.693 3.725 1.00 22.64 125 ILE A N 1
ATOM 863 C CA . ILE A 1 127 ? 2.797 70.654 3.467 1.00 23.17 125 ILE A CA 1
ATOM 864 C C . ILE A 1 127 ? 3.705 70.185 2.333 1.00 23.69 125 ILE A C 1
ATOM 865 O O . ILE A 1 127 ? 4.136 70.985 1.538 1.00 23.59 125 ILE A O 1
ATOM 870 N N . ASP A 1 128 ? 3.947 68.880 2.256 1.00 23.99 126 ASP A N 1
ATOM 871 C CA . ASP A 1 128 ? 5.017 68.320 1.401 1.00 24.37 126 ASP A CA 1
ATOM 872 C C . ASP A 1 128 ? 4.474 67.447 0.277 1.00 23.79 126 ASP A C 1
ATOM 873 O O . ASP A 1 128 ? 4.274 66.261 0.443 1.00 24.29 126 ASP A O 1
ATOM 878 N N . GLU A 1 129 ? 4.229 68.064 -0.876 1.00 24.12 127 GLU A N 1
ATOM 879 C CA . GLU A 1 129 ? 3.727 67.383 -2.078 1.00 24.75 127 GLU A CA 1
ATOM 880 C C . GLU A 1 129 ? 4.508 66.151 -2.567 1.00 23.83 127 GLU A C 1
ATOM 881 O O . GLU A 1 129 ? 3.950 65.268 -3.211 1.00 24.20 127 GLU A O 1
ATOM 887 N N . ASP A 1 130 ? 5.784 66.105 -2.252 1.00 23.24 128 ASP A N 1
ATOM 888 C CA . ASP A 1 130 ? 6.604 64.946 -2.570 1.00 23.84 128 ASP A CA 1
ATOM 889 C C . ASP A 1 130 ? 6.336 63.693 -1.741 1.00 23.43 128 ASP A C 1
ATOM 890 O O . ASP A 1 130 ? 6.530 62.597 -2.245 1.00 24.08 128 ASP A O 1
ATOM 895 N N . VAL A 1 131 ? 5.905 63.854 -0.487 1.00 22.98 129 VAL A N 1
ATOM 896 C CA . VAL A 1 131 ? 5.377 62.713 0.297 1.00 21.35 129 VAL A CA 1
ATOM 897 C C . VAL A 1 131 ? 4.185 62.089 -0.417 1.00 21.46 129 VAL A C 1
ATOM 898 O O . VAL A 1 131 ? 4.082 60.847 -0.482 1.00 19.20 129 VAL A O 1
ATOM 902 N N . ILE A 1 132 ? 3.284 62.942 -0.939 1.00 20.54 130 ILE A N 1
ATOM 903 C CA . ILE A 1 132 ? 2.123 62.447 -1.674 1.00 21.82 130 ILE A CA 1
ATOM 904 C C . ILE A 1 132 ? 2.565 61.600 -2.898 1.00 22.15 130 ILE A C 1
ATOM 905 O O . ILE A 1 132 ? 2.075 60.504 -3.107 1.00 21.53 130 ILE A O 1
ATOM 910 N N . GLN A 1 133 ? 3.529 62.100 -3.661 1.00 22.90 131 GLN A N 1
ATOM 911 C CA . GLN A 1 133 ? 3.988 61.403 -4.857 1.00 24.36 131 GLN A CA 1
ATOM 912 C C . GLN A 1 133 ? 4.693 60.080 -4.525 1.00 22.61 131 GLN A C 1
ATOM 913 O O . GLN A 1 133 ? 4.458 59.073 -5.175 1.00 23.96 131 GLN A O 1
ATOM 919 N N . VAL A 1 134 ? 5.493 60.075 -3.468 1.00 22.10 132 VAL A N 1
ATOM 920 C CA . VAL A 1 134 ? 6.181 58.864 -2.992 1.00 21.57 132 VAL A CA 1
ATOM 921 C C . VAL A 1 134 ? 5.182 57.811 -2.443 1.00 20.09 132 VAL A C 1
ATOM 922 O O . VAL A 1 134 ? 5.292 56.623 -2.732 1.00 19.63 132 VAL A O 1
ATOM 926 N N . SER A 1 135 ? 4.190 58.279 -1.696 1.00 17.71 133 SER A N 1
ATOM 927 C CA . SER A 1 135 ? 3.155 57.422 -1.136 1.00 17.33 133 SER A CA 1
ATOM 928 C C . SER A 1 135 ? 2.285 56.785 -2.234 1.00 17.34 133 SER A C 1
ATOM 929 O O . SER A 1 135 ? 1.890 55.654 -2.114 1.00 17.68 133 SER A O 1
ATOM 932 N N . LYS A 1 136 ? 1.972 57.514 -3.299 1.00 17.74 134 LYS A N 1
ATOM 933 C CA . LYS A 1 136 ? 1.155 56.935 -4.393 1.00 19.63 134 LYS A CA 1
ATOM 934 C C . LYS A 1 136 ? 1.925 55.799 -5.115 1.00 19.69 134 LYS A C 1
ATOM 935 O O . LYS A 1 136 ? 1.350 54.783 -5.508 1.00 21.10 134 LYS A O 1
ATOM 941 N N . LYS A 1 137 ? 3.229 55.961 -5.230 1.00 19.41 135 LYS A N 1
ATOM 942 C CA . LYS A 1 137 ? 4.070 54.909 -5.800 1.00 21.36 135 LYS A CA 1
ATOM 943 C C . LYS A 1 137 ? 4.305 53.681 -4.871 1.00 20.43 135 LYS A C 1
ATOM 944 O O . LYS A 1 137 ? 4.124 52.553 -5.313 1.00 21.59 135 LYS A O 1
ATOM 950 N N . PHE A 1 138 ? 4.704 53.927 -3.617 1.00 21.27 136 PHE A N 1
ATOM 951 C CA . PHE A 1 138 ? 5.224 52.867 -2.713 1.00 19.49 136 PHE A CA 1
ATOM 952 C C . PHE A 1 138 ? 4.318 52.451 -1.570 1.00 19.48 136 PHE A C 1
ATOM 953 O O . PHE A 1 138 ? 4.603 51.452 -0.861 1.00 20.35 136 PHE A O 1
ATOM 961 N N . LEU A 1 139 ? 3.237 53.202 -1.377 1.00 19.31 137 LEU A N 1
ATOM 962 C CA . LEU A 1 139 ? 2.192 52.867 -0.402 1.00 19.30 137 LEU A CA 1
ATOM 963 C C . LEU A 1 139 ? 0.783 52.806 -1.024 1.00 20.56 137 LEU A C 1
ATOM 964 O O . LEU A 1 139 ? -0.142 53.496 -0.577 1.00 19.05 137 LEU A O 1
ATOM 969 N N . PRO A 1 140 ? 0.591 51.917 -2.016 1.00 20.22 138 PRO A N 1
ATOM 970 C CA . PRO A 1 140 ? -0.658 51.925 -2.781 1.00 20.66 138 PRO A CA 1
ATOM 971 C C . PRO A 1 140 ? -1.879 51.549 -1.920 1.00 20.52 138 PRO A C 1
ATOM 972 O O . PRO A 1 140 ? -2.980 51.992 -2.212 1.00 22.53 138 PRO A O 1
ATOM 976 N N . GLY A 1 141 ? -1.687 50.781 -0.844 1.00 18.86 139 GLY A N 1
ATOM 977 C CA . GLY A 1 141 ? -2.803 50.407 0.032 1.00 18.31 139 GLY A CA 1
ATOM 978 C C . GLY A 1 141 ? -3.287 51.581 0.873 1.00 17.56 139 GLY A C 1
ATOM 979 O O . GLY A 1 141 ? -4.423 51.586 1.343 1.00 17.78 139 GLY A O 1
ATOM 980 N N . MET A 1 142 ? -2.415 52.566 1.040 1.00 17.70 140 MET A N 1
ATOM 981 C CA . MET A 1 142 ? -2.744 53.790 1.795 1.00 17.67 140 MET A CA 1
ATOM 982 C C . MET A 1 142 ? -3.177 54.902 0.840 1.00 17.24 140 MET A C 1
ATOM 983 O O . MET A 1 142 ? -4.218 55.481 1.041 1.00 17.87 140 MET A O 1
ATOM 988 N N . ALA A 1 143 ? -2.391 55.164 -0.198 1.00 17.82 141 ALA A N 1
ATOM 989 C CA . ALA A 1 143 ? -2.665 56.244 -1.171 1.00 19.54 141 ALA A CA 1
ATOM 990 C C . ALA A 1 143 ? -3.939 56.046 -2.025 1.00 21.06 141 ALA A C 1
ATOM 991 O O . ALA A 1 143 ? -4.338 56.926 -2.806 1.00 22.92 141 ALA A O 1
ATOM 993 N N . ILE A 1 144 ? -4.586 54.908 -1.842 1.00 21.85 142 ILE A N 1
ATOM 994 C CA . ILE A 1 144 ? -5.894 54.644 -2.422 1.00 23.37 142 ILE A CA 1
ATOM 995 C C . ILE A 1 144 ? -6.915 55.721 -1.940 1.00 23.33 142 ILE A C 1
ATOM 996 O O . ILE A 1 144 ? -7.894 56.017 -2.642 1.00 21.62 142 ILE A O 1
ATOM 1001 N N . GLY A 1 145 ? -6.629 56.333 -0.767 1.00 22.99 143 GLY A N 1
ATOM 1002 C CA . GLY A 1 145 ? -7.449 57.410 -0.210 1.00 22.61 143 GLY A CA 1
ATOM 1003 C C . GLY A 1 145 ? -7.670 58.560 -1.198 1.00 22.73 143 GLY A C 1
ATOM 1004 O O . GLY A 1 145 ? -8.773 59.126 -1.285 1.00 22.86 143 GLY A O 1
ATOM 1005 N N . TYR A 1 146 ? -6.631 58.867 -1.963 1.00 22.51 144 TYR A N 1
ATOM 1006 C CA . TYR A 1 146 ? -6.628 59.988 -2.894 1.00 23.21 144 TYR A CA 1
ATOM 1007 C C . TYR A 1 146 ? -7.550 59.825 -4.107 1.00 24.54 144 TYR A C 1
ATOM 1008 O O . TYR A 1 146 ? -7.713 60.775 -4.892 1.00 25.13 144 TYR A O 1
ATOM 1017 N N . SER A 1 147 ? -8.154 58.642 -4.241 1.00 24.77 145 SER A N 1
ATOM 1018 C CA . SER A 1 147 ? -9.085 58.373 -5.326 1.00 26.74 145 SER A CA 1
ATOM 1019 C C . SER A 1 147 ? -10.521 58.756 -4.951 1.00 27.20 145 SER A C 1
ATOM 1020 O O . SER A 1 147 ? -11.394 58.730 -5.798 1.00 27.60 145 SER A O 1
ATOM 1023 N N . SER A 1 148 ? -10.755 59.116 -3.687 1.00 27.92 146 SER A N 1
ATOM 1024 C CA . SER A 1 148 ? -12.086 59.557 -3.243 1.00 27.27 146 SER A CA 1
ATOM 1025 C C . SER A 1 148 ? -12.546 60.853 -3.944 1.00 27.18 146 SER A C 1
ATOM 1026 O O . SER A 1 148 ? -11.763 61.765 -4.151 1.00 27.51 146 SER A O 1
ATOM 1029 N N . SER A 1 149 ? -13.830 60.905 -4.297 1.00 27.90 147 SER A N 1
ATOM 1030 C CA . SER A 1 149 ? -14.457 62.120 -4.823 1.00 28.09 147 SER A CA 1
ATOM 1031 C C . SER A 1 149 ? -14.773 63.131 -3.678 1.00 27.52 147 SER A C 1
ATOM 1032 O O . SER A 1 149 ? -15.016 64.318 -3.936 1.00 27.57 147 SER A O 1
ATOM 1035 N N . LYS A 1 150 ? -14.729 62.675 -2.420 1.00 26.71 148 LYS A N 1
ATOM 1036 C CA . LYS A 1 150 ? -14.963 63.586 -1.276 1.00 25.37 148 LYS A CA 1
ATOM 1037 C C . LYS A 1 150 ? -13.769 64.528 -0.995 1.00 24.66 148 LYS A C 1
ATOM 1038 O O . LYS A 1 150 ? -13.892 65.511 -0.254 1.00 23.40 148 LYS A O 1
ATOM 1044 N N . LEU A 1 151 ? -12.616 64.228 -1.590 1.00 23.48 149 LEU A N 1
ATOM 1045 C CA . LEU A 1 151 ? -11.377 64.968 -1.304 1.00 23.48 149 LEU A CA 1
ATOM 1046 C C . LEU A 1 151 ? -11.275 66.391 -1.885 1.00 23.42 149 LEU A C 1
ATOM 1047 O O . LEU A 1 151 ? -11.563 66.623 -3.057 1.00 23.66 149 LEU A O 1
ATOM 1052 N N . THR A 1 152 ? -10.844 67.329 -1.044 1.00 22.24 150 THR A N 1
ATOM 1053 C CA . THR A 1 152 ? -10.294 68.589 -1.496 1.00 23.15 150 THR A CA 1
ATOM 1054 C C . THR A 1 152 ? -8.865 68.649 -0.953 1.00 23.99 150 THR A C 1
ATOM 1055 O O . THR A 1 152 ? -8.671 68.772 0.270 1.00 23.09 150 THR A O 1
ATOM 1059 N N . LEU A 1 153 ? -7.871 68.547 -1.843 1.00 23.77 151 LEU A N 1
ATOM 1060 C CA . LEU A 1 153 ? -6.492 68.596 -1.403 1.00 24.49 151 LEU A CA 1
ATOM 1061 C C . LEU A 1 153 ? -5.950 70.010 -1.363 1.00 25.64 151 LEU A C 1
ATOM 1062 O O . LEU A 1 153 ? -6.051 70.757 -2.342 1.00 26.91 151 LEU A O 1
ATOM 1067 N N . HIS A 1 154 ? -5.369 70.372 -0.218 1.00 25.14 152 HIS A N 1
ATOM 1068 C CA . HIS A 1 154 ? -4.783 71.687 -0.009 1.00 25.11 152 HIS A CA 1
ATOM 1069 C C . HIS A 1 154 ? -3.322 71.546 0.321 1.00 25.35 152 HIS A C 1
ATOM 1070 O O . HIS A 1 154 ? -2.915 70.581 0.969 1.00 24.55 152 HIS A O 1
ATOM 1077 N N . VAL A 1 155 ? -2.534 72.531 -0.104 1.00 26.76 153 VAL A N 1
ATOM 1078 C CA . VAL A 1 155 ? -1.105 72.556 0.139 1.00 27.53 153 VAL A CA 1
ATOM 1079 C C . VAL A 1 155 ? -0.697 73.630 1.158 1.00 27.94 153 VAL A C 1
ATOM 1080 O O . VAL A 1 155 ? -1.135 74.783 1.081 1.00 29.44 153 VAL A O 1
ATOM 1084 N N . GLY A 1 156 ? 0.106 73.229 2.136 1.00 27.34 154 GLY A N 1
ATOM 1085 C CA . GLY A 1 156 ? 0.812 74.168 2.986 1.00 27.58 154 GLY A CA 1
ATOM 1086 C C . GLY A 1 156 ? 0.959 73.755 4.444 1.00 27.01 154 GLY A C 1
ATOM 1087 O O . GLY A 1 156 ? 0.661 72.610 4.829 1.00 27.12 154 GLY A O 1
ATOM 1088 N N . ASP A 1 157 ? 1.435 74.693 5.251 1.00 26.27 155 ASP A N 1
ATOM 1089 C CA . ASP A 1 157 ? 1.570 74.470 6.675 1.00 26.14 155 ASP A CA 1
ATOM 1090 C C . ASP A 1 157 ? 0.172 74.458 7.313 1.00 25.77 155 ASP A C 1
ATOM 1091 O O . ASP A 1 157 ? -0.583 75.440 7.203 1.00 25.26 155 ASP A O 1
ATOM 1096 N N . GLY A 1 158 ? -0.174 73.338 7.949 1.00 23.99 156 GLY A N 1
ATOM 1097 C CA . GLY A 1 158 ? -1.500 73.169 8.556 1.00 23.52 156 GLY A CA 1
ATOM 1098 C C . GLY A 1 158 ? -1.758 74.133 9.703 1.00 23.24 156 GLY A C 1
ATOM 1099 O O . GLY A 1 158 ? -2.909 74.410 10.033 1.00 23.03 156 GLY A O 1
ATOM 1100 N N . PHE A 1 159 ? -0.687 74.619 10.338 1.00 23.62 157 PHE A N 1
ATOM 1101 C CA . PHE A 1 159 ? -0.804 75.642 11.371 1.00 23.78 157 PHE A CA 1
ATOM 1102 C C . PHE A 1 159 ? -1.349 76.977 10.844 1.00 24.10 157 PHE A C 1
ATOM 1103 O O . PHE A 1 159 ? -2.368 77.508 11.334 1.00 22.58 157 PHE A O 1
ATOM 1111 N N . GLU A 1 160 ? -0.658 77.536 9.858 1.00 24.66 158 GLU A N 1
ATOM 1112 C CA . GLU A 1 160 ? -1.146 78.740 9.196 1.00 25.65 158 GLU A CA 1
ATOM 1113 C C . GLU A 1 160 ? -2.471 78.467 8.465 1.00 24.79 158 GLU A C 1
ATOM 1114 O O . GLU A 1 160 ? -3.369 79.309 8.503 1.00 25.75 158 GLU A O 1
ATOM 1120 N N . PHE A 1 161 ? -2.629 77.292 7.842 1.00 23.82 159 PHE A N 1
ATOM 1121 C CA . PHE A 1 161 ? -3.909 76.934 7.245 1.00 21.50 159 PHE A CA 1
ATOM 1122 C C . PHE A 1 161 ? -5.081 77.020 8.229 1.00 20.67 159 PHE A C 1
ATOM 1123 O O . PHE A 1 161 ? -6.156 77.464 7.856 1.00 20.67 159 PHE A O 1
ATOM 1131 N N . MET A 1 162 ? -4.894 76.539 9.461 1.00 19.72 160 MET A N 1
ATOM 1132 C CA . MET A 1 162 ? -5.983 76.474 10.454 1.00 17.91 160 MET A CA 1
ATOM 1133 C C . MET A 1 162 ? -6.609 77.860 10.718 1.00 18.48 160 MET A C 1
ATOM 1134 O O . MET A 1 162 ? -7.836 77.986 10.957 1.00 18.17 160 MET A O 1
ATOM 1139 N N . LYS A 1 163 ? -5.760 78.881 10.690 1.00 18.42 161 LYS A N 1
ATOM 1140 C CA . LYS A 1 163 ? -6.167 80.326 10.850 1.00 18.91 161 LYS A CA 1
ATOM 1141 C C . LYS A 1 163 ? -7.155 80.805 9.798 1.00 18.65 161 LYS A C 1
ATOM 1142 O O . LYS A 1 163 ? -7.928 81.708 10.049 1.00 17.73 161 LYS A O 1
ATOM 1148 N N . GLN A 1 164 ? -7.161 80.149 8.647 1.00 18.97 162 GLN A N 1
ATOM 1149 C CA . GLN A 1 164 ? -8.074 80.494 7.569 1.00 19.71 162 GLN A CA 1
ATOM 1150 C C . GLN A 1 164 ? -9.510 80.098 7.822 1.00 19.28 162 GLN A C 1
ATOM 1151 O O . GLN A 1 164 ? -10.384 80.563 7.144 1.00 20.50 162 GLN A O 1
ATOM 1157 N N . ASN A 1 165 ? -9.751 79.231 8.793 1.00 20.05 163 ASN A N 1
ATOM 1158 C CA . ASN A 1 165 ? -11.077 78.591 8.960 1.00 20.37 163 ASN A CA 1
ATOM 1159 C C . ASN A 1 165 ? -11.772 78.931 10.268 1.00 20.44 163 ASN A C 1
ATOM 1160 O O . ASN A 1 165 ? -11.136 78.956 11.329 1.00 19.23 163 ASN A O 1
ATOM 1165 N N . GLN A 1 166 ? -13.090 79.121 10.205 1.00 20.43 164 GLN A N 1
ATOM 1166 C CA . GLN A 1 166 ? -13.841 79.395 11.433 1.00 22.27 164 GLN A CA 1
ATOM 1167 C C . GLN A 1 166 ? -15.225 78.760 11.353 1.00 20.45 164 GLN A C 1
ATOM 1168 O O . GLN A 1 166 ? -15.944 79.009 10.382 1.00 19.04 164 GLN A O 1
ATOM 1174 N N . ASP A 1 167 ? -15.566 77.902 12.328 1.00 19.60 165 ASP A N 1
ATOM 1175 C CA . ASP A 1 167 ? -16.915 77.333 12.425 1.00 21.71 165 ASP A CA 1
ATOM 1176 C C . ASP A 1 167 ? -17.225 76.506 11.159 1.00 21.52 165 ASP A C 1
ATOM 1177 O O . ASP A 1 167 ? -18.293 76.621 10.579 1.00 21.25 165 ASP A O 1
ATOM 1182 N N . ALA A 1 168 ? -16.244 75.716 10.714 1.00 21.16 166 ALA A N 1
ATOM 1183 C CA . ALA A 1 168 ? -16.276 75.093 9.385 1.00 20.29 166 ALA A CA 1
ATOM 1184 C C . ALA A 1 168 ? -16.350 73.573 9.421 1.00 20.57 166 ALA A C 1
ATOM 1185 O O . ALA A 1 168 ? -16.980 72.975 8.539 1.00 20.60 166 ALA A O 1
ATOM 1187 N N . PHE A 1 169 ? -15.679 72.945 10.400 1.00 19.56 167 PHE A N 1
ATOM 1188 C CA . PHE A 1 169 ? -15.521 71.482 10.399 1.00 19.93 167 PHE A CA 1
ATOM 1189 C C . PHE A 1 169 ? -16.182 70.787 11.579 1.00 20.09 167 PHE A C 1
ATOM 1190 O O . PHE A 1 169 ? -16.114 71.283 12.713 1.00 20.22 167 PHE A O 1
ATOM 1198 N N . ASP A 1 170 ? -16.797 69.637 11.295 1.00 19.27 168 ASP A N 1
ATOM 1199 C CA . ASP A 1 170 ? -17.346 68.747 12.312 1.00 18.82 168 ASP A CA 1
ATOM 1200 C C . ASP A 1 170 ? -16.218 67.985 13.024 1.00 19.12 168 ASP A C 1
ATOM 1201 O O . ASP A 1 170 ? -16.271 67.772 14.231 1.00 19.53 168 ASP A O 1
ATOM 1206 N N . VAL A 1 171 ? -15.199 67.572 12.277 1.00 17.55 169 VAL A N 1
ATOM 1207 C CA . VAL A 1 171 ? -14.114 66.738 12.824 1.00 17.76 169 VAL A CA 1
ATOM 1208 C C . VAL A 1 171 ? -12.810 67.233 12.191 1.00 16.93 169 VAL A C 1
ATOM 1209 O O . VAL A 1 171 ? -12.767 67.486 10.989 1.00 15.89 169 VAL A O 1
ATOM 1213 N N . ILE A 1 172 ? -11.789 67.436 13.024 1.00 16.26 170 ILE A N 1
ATOM 1214 C CA . ILE A 1 172 ? -10.408 67.689 12.569 1.00 15.87 170 ILE A CA 1
ATOM 1215 C C . ILE A 1 172 ? -9.473 66.593 13.113 1.00 16.88 170 ILE A C 1
ATOM 1216 O O . ILE A 1 172 ? -9.421 66.332 14.312 1.00 17.17 170 ILE A O 1
ATOM 1221 N N . ILE A 1 173 ? -8.729 65.967 12.212 1.00 15.22 171 ILE A N 1
ATOM 1222 C CA . ILE A 1 173 ? -7.746 64.975 12.545 1.00 14.78 171 ILE A CA 1
ATOM 1223 C C . ILE A 1 173 ? -6.384 65.523 12.153 1.00 15.48 171 ILE A C 1
ATOM 1224 O O . ILE A 1 173 ? -6.184 65.903 10.979 1.00 14.45 171 ILE A O 1
ATOM 1229 N N . THR A 1 174 ? -5.461 65.545 13.109 1.00 15.04 172 THR A N 1
ATOM 1230 C CA . THR A 1 174 ? -4.051 65.875 12.805 1.00 15.20 172 THR A CA 1
ATOM 1231 C C . THR A 1 174 ? -3.223 64.581 12.763 1.00 15.94 172 THR A C 1
ATOM 1232 O O . THR A 1 174 ? -2.897 63.964 13.796 1.00 14.93 172 THR A O 1
ATOM 1236 N N . ASP A 1 175 ? -2.926 64.164 11.541 1.00 17.67 173 ASP A N 1
ATOM 1237 C CA . ASP A 1 175 ? -2.103 63.007 11.268 1.00 19.49 173 ASP A CA 1
ATOM 1238 C C . ASP A 1 175 ? -0.701 63.509 10.915 1.00 21.57 173 ASP A C 1
ATOM 1239 O O . ASP A 1 175 ? -0.353 63.583 9.734 1.00 20.69 173 ASP A O 1
ATOM 1244 N N . SER A 1 176 ? 0.106 63.821 11.944 1.00 24.32 174 SER A N 1
ATOM 1245 C CA . SER A 1 176 ? 1.326 64.606 11.773 1.00 26.87 174 SER A CA 1
ATOM 1246 C C . SER A 1 176 ? 2.612 63.795 11.802 1.00 27.85 174 SER A C 1
ATOM 1247 O O . SER A 1 176 ? 2.692 62.774 12.481 1.00 27.61 174 SER A O 1
ATOM 1250 N N . SER A 1 177 ? 3.621 64.293 11.077 1.00 29.35 175 SER A N 1
ATOM 1251 C CA . SER A 1 177 ? 4.962 63.769 11.183 1.00 30.82 175 SER A CA 1
ATOM 1252 C C . SER A 1 177 ? 5.540 64.286 12.505 1.00 31.91 175 SER A C 1
ATOM 1253 O O . SER A 1 177 ? 6.757 64.236 12.729 1.00 33.97 175 SER A O 1
ATOM 1255 N N . GLU A 1 189 ? 0.531 74.515 21.526 1.00 28.68 187 GLU A N 1
ATOM 1256 C CA . GLU A 1 189 ? -0.669 74.886 22.244 1.00 27.34 187 GLU A CA 1
ATOM 1257 C C . GLU A 1 189 ? -1.600 75.825 21.454 1.00 26.45 187 GLU A C 1
ATOM 1258 O O . GLU A 1 189 ? -2.829 75.616 21.466 1.00 27.45 187 GLU A O 1
ATOM 1264 N N . SER A 1 190 ? -1.058 76.868 20.804 1.00 23.22 188 SER A N 1
ATOM 1265 C CA . SER A 1 190 ? -1.935 77.791 20.066 1.00 22.72 188 SER A CA 1
ATOM 1266 C C . SER A 1 190 ? -2.653 77.065 18.916 1.00 19.92 188 SER A C 1
ATOM 1267 O O . SER A 1 190 ? -3.700 77.494 18.482 1.00 18.93 188 SER A O 1
ATOM 1270 N N . TYR A 1 191 ? -2.047 75.987 18.414 1.00 19.30 189 TYR A N 1
ATOM 1271 C CA . TYR A 1 191 ? -2.652 75.175 17.334 1.00 17.47 189 TYR A CA 1
ATOM 1272 C C . TYR A 1 191 ? -4.004 74.616 17.800 1.00 18.12 189 TYR A C 1
ATOM 1273 O O . TYR A 1 191 ? -4.999 74.687 17.070 1.00 17.30 189 TYR A O 1
ATOM 1282 N N . TYR A 1 192 ? -4.054 74.101 19.027 1.00 18.52 190 TYR A N 1
ATOM 1283 C CA . TYR A 1 192 ? -5.321 73.647 19.643 1.00 19.01 190 TYR A CA 1
ATOM 1284 C C . TYR A 1 192 ? -6.402 74.737 19.722 1.00 19.05 190 TYR A C 1
ATOM 1285 O O . TYR A 1 192 ? -7.599 74.468 19.496 1.00 16.72 190 TYR A O 1
ATOM 1294 N N . GLN A 1 193 ? -5.996 75.980 19.987 1.00 18.61 191 GLN A N 1
ATOM 1295 C CA . GLN A 1 193 ? -6.975 77.064 20.003 1.00 17.96 191 GLN A CA 1
ATOM 1296 C C . GLN A 1 193 ? -7.501 77.341 18.585 1.00 16.91 191 GLN A C 1
ATOM 1297 O O . GLN A 1 193 ? -8.669 77.634 18.385 1.00 14.17 191 GLN A O 1
ATOM 1303 N N . LEU A 1 194 ? -6.590 77.279 17.613 1.00 17.23 192 LEU A N 1
ATOM 1304 C CA . LEU A 1 194 ? -6.945 77.439 16.211 1.00 17.62 192 LEU A CA 1
ATOM 1305 C C . LEU A 1 194 ? -7.931 76.402 15.750 1.00 16.96 192 LEU A C 1
ATOM 1306 O O . LEU A 1 194 ? -8.863 76.738 15.047 1.00 16.01 192 LEU A O 1
ATOM 1311 N N . MET A 1 195 ? -7.681 75.141 16.107 1.00 16.17 193 MET A N 1
ATOM 1312 C CA . MET A 1 195 ? -8.614 74.054 15.844 1.00 16.48 193 MET A CA 1
ATOM 1313 C C . MET A 1 195 ? -9.980 74.286 16.509 1.00 16.23 193 MET A C 1
ATOM 1314 O O . MET A 1 195 ? -11.004 74.083 15.866 1.00 15.62 193 MET A O 1
ATOM 1319 N N . LYS A 1 196 ? -9.991 74.744 17.762 1.00 15.77 194 LYS A N 1
ATOM 1320 C CA . LYS A 1 196 ? -11.265 75.123 18.424 1.00 16.17 194 LYS A CA 1
ATOM 1321 C C . LYS A 1 196 ? -12.091 76.127 17.596 1.00 15.57 194 LYS A C 1
ATOM 1322 O O . LYS A 1 196 ? -13.299 75.960 17.393 1.00 16.13 194 LYS A O 1
ATOM 1328 N N . THR A 1 197 ? -11.419 77.146 17.074 1.00 15.73 195 THR A N 1
ATOM 1329 C CA . THR A 1 197 ? -12.091 78.178 16.258 1.00 15.77 195 THR A CA 1
ATOM 1330 C C . THR A 1 197 ? -12.608 77.592 14.924 1.00 15.00 195 THR A C 1
ATOM 1331 O O . THR A 1 197 ? -13.733 77.874 14.515 1.00 15.24 195 THR A O 1
ATOM 1335 N N . ALA A 1 198 ? -11.769 76.778 14.273 1.00 15.74 196 ALA A N 1
ATOM 1336 C CA . ALA A 1 198 ? -12.104 76.086 13.026 1.00 15.67 196 ALA A CA 1
ATOM 1337 C C . ALA A 1 198 ? -13.259 75.106 13.102 1.00 16.38 196 ALA A C 1
ATOM 1338 O O . ALA A 1 198 ? -13.950 74.869 12.100 1.00 16.59 196 ALA A O 1
ATOM 1340 N N . LEU A 1 199 ? -13.442 74.491 14.267 1.00 16.82 197 LEU A N 1
ATOM 1341 C CA . LEU A 1 199 ? -14.546 73.542 14.480 1.00 17.37 197 LEU A CA 1
ATOM 1342 C C . LEU A 1 199 ? -15.899 74.237 14.603 1.00 18.51 197 LEU A C 1
ATOM 1343 O O . LEU A 1 199 ? -15.990 75.365 15.080 1.00 18.61 197 LEU A O 1
ATOM 1348 N N . LYS A 1 200 ? -16.947 73.535 14.192 1.00 19.22 198 LYS A N 1
ATOM 1349 C CA . LYS A 1 200 ? -18.312 73.954 14.484 1.00 20.47 198 LYS A CA 1
ATOM 1350 C C . LYS A 1 200 ? -18.602 73.870 16.000 1.00 21.08 198 LYS A C 1
ATOM 1351 O O . LYS A 1 200 ? -17.750 73.393 16.770 1.00 20.71 198 LYS A O 1
ATOM 1357 N N . GLU A 1 201 ? -19.789 74.341 16.415 1.00 21.78 199 GLU A N 1
ATOM 1358 C CA . GLU A 1 201 ? -20.112 74.535 17.840 1.00 23.84 199 GLU A CA 1
ATOM 1359 C C . GLU A 1 201 ? -20.018 73.234 18.665 1.00 22.64 199 GLU A C 1
ATOM 1360 O O . GLU A 1 201 ? -19.726 73.280 19.865 1.00 22.43 199 GLU A O 1
ATOM 1366 N N . ASP A 1 202 ? -20.269 72.099 18.005 1.00 21.41 200 ASP A N 1
ATOM 1367 C CA . ASP A 1 202 ? -20.271 70.752 18.607 1.00 21.46 200 ASP A CA 1
ATOM 1368 C C . ASP A 1 202 ? -19.227 69.857 17.936 1.00 19.72 200 ASP A C 1
ATOM 1369 O O . ASP A 1 202 ? -19.364 68.639 17.957 1.00 20.16 200 ASP A O 1
ATOM 1374 N N . GLY A 1 203 ? -18.203 70.470 17.342 1.00 18.75 201 GLY A N 1
ATOM 1375 C CA . GLY A 1 203 ? -17.141 69.718 16.674 1.00 16.64 201 GLY A CA 1
ATOM 1376 C C . GLY A 1 203 ? -16.204 68.967 17.599 1.00 16.84 201 GLY A C 1
ATOM 1377 O O . GLY A 1 203 ? -16.050 69.304 18.795 1.00 16.83 201 GLY A O 1
ATOM 1378 N N . VAL A 1 204 ? -15.539 67.965 17.035 1.00 15.56 202 VAL A N 1
ATOM 1379 C CA . VAL A 1 204 ? -14.570 67.184 17.776 1.00 16.83 202 VAL A CA 1
ATOM 1380 C C . VAL A 1 204 ? -13.241 67.132 17.017 1.00 16.52 202 VAL A C 1
ATOM 1381 O O . VAL A 1 204 ? -13.216 67.316 15.798 1.00 16.66 202 VAL A O 1
ATOM 1385 N N . LEU A 1 205 ? -12.149 66.894 17.746 1.00 16.27 203 LEU A N 1
ATOM 1386 C CA . LEU A 1 205 ? -10.837 66.737 17.126 1.00 16.14 203 LEU A CA 1
ATOM 1387 C C . LEU A 1 205 ? -10.109 65.513 17.698 1.00 17.38 203 LEU A C 1
ATOM 1388 O O . LEU A 1 205 ? -10.396 65.045 18.819 1.00 16.10 203 LEU A O 1
ATOM 1393 N N . CYS A 1 206 ? -9.186 64.983 16.896 1.00 18.02 204 CYS A N 1
ATOM 1394 C CA . CYS A 1 206 ? -8.291 63.928 17.318 1.00 18.71 204 CYS A CA 1
ATOM 1395 C C . CYS A 1 206 ? -6.888 64.215 16.776 1.00 19.90 204 CYS A C 1
ATOM 1396 O O . CYS A 1 206 ? -6.728 64.392 15.575 1.00 19.72 204 CYS A O 1
ATOM 1399 N N . CYS A 1 207 ? -5.894 64.282 17.663 1.00 20.29 205 CYS A N 1
ATOM 1400 C CA . CYS A 1 207 ? -4.493 64.540 17.277 1.00 22.99 205 CYS A CA 1
ATOM 1401 C C . CYS A 1 207 ? -3.644 63.356 17.740 1.00 22.80 205 CYS A C 1
ATOM 1402 O O . CYS A 1 207 ? -3.964 62.705 18.733 1.00 22.21 205 CYS A O 1
ATOM 1405 N N . GLN A 1 208 ? -2.611 63.024 16.985 1.00 23.44 206 GLN A N 1
ATOM 1406 C CA . GLN A 1 208 ? -1.604 62.075 17.455 1.00 25.28 206 GLN A CA 1
ATOM 1407 C C . GLN A 1 208 ? -1.152 62.597 18.821 1.00 25.42 206 GLN A C 1
ATOM 1408 O O . GLN A 1 208 ? -0.835 63.787 18.949 1.00 26.33 206 GLN A O 1
ATOM 1414 N N . GLY A 1 209 ? -1.138 61.735 19.835 1.00 25.35 207 GLY A N 1
ATOM 1415 C CA . GLY A 1 209 ? -1.063 62.195 21.222 1.00 26.90 207 GLY A CA 1
ATOM 1416 C C . GLY A 1 209 ? 0.041 61.776 22.182 1.00 27.53 207 GLY A C 1
ATOM 1417 O O . GLY A 1 209 ? -0.080 62.018 23.372 1.00 28.48 207 GLY A O 1
ATOM 1418 N N . GLU A 1 210 ? 1.124 61.194 21.687 1.00 27.66 208 GLU A N 1
ATOM 1419 C CA . GLU A 1 210 ? 2.296 60.808 22.558 1.00 28.21 208 GLU A CA 1
ATOM 1420 C C . GLU A 1 210 ? 2.101 59.371 23.092 1.00 26.05 208 GLU A C 1
ATOM 1421 O O . GLU A 1 210 ? 0.978 58.946 23.396 1.00 25.15 208 GLU A O 1
ATOM 1427 N N . CYS A 1 211 ? 3.213 58.652 23.214 1.00 23.18 209 CYS A N 1
ATOM 1428 C CA . CYS A 1 211 ? 3.228 57.333 23.847 1.00 21.35 209 CYS A CA 1
ATOM 1429 C C . CYS A 1 211 ? 3.241 57.433 25.386 1.00 20.33 209 CYS A C 1
ATOM 1430 O O . CYS A 1 211 ? 4.118 58.074 25.956 1.00 19.71 209 CYS A O 1
ATOM 1433 N N . GLN A 1 212 ? 2.289 56.781 26.057 1.00 19.27 210 GLN A N 1
ATOM 1434 C CA . GLN A 1 212 ? 2.161 56.881 27.533 1.00 17.80 210 GLN A CA 1
ATOM 1435 C C . GLN A 1 212 ? 3.283 56.184 28.307 1.00 17.68 210 GLN A C 1
ATOM 1436 O O . GLN A 1 212 ? 3.471 56.466 29.474 1.00 17.45 210 GLN A O 1
ATOM 1442 N N . TRP A 1 213 ? 4.013 55.289 27.633 1.00 18.09 211 TRP A N 1
ATOM 1443 C CA . TRP A 1 213 ? 5.254 54.690 28.149 1.00 18.80 211 TRP A CA 1
ATOM 1444 C C . TRP A 1 213 ? 6.562 55.517 27.951 1.00 19.19 211 TRP A C 1
ATOM 1445 O O . TRP A 1 213 ? 7.643 55.151 28.484 1.00 19.36 211 TRP A O 1
ATOM 1456 N N . LEU A 1 214 ? 6.460 56.627 27.209 1.00 19.97 212 LEU A N 1
ATOM 1457 C CA . LEU A 1 214 ? 7.588 57.492 26.866 1.00 20.51 212 LEU A CA 1
ATOM 1458 C C . LEU A 1 214 ? 7.446 58.924 27.358 1.00 21.65 212 LEU A C 1
ATOM 1459 O O . LEU A 1 214 ? 8.430 59.516 27.793 1.00 21.98 212 LEU A O 1
ATOM 1464 N N . HIS A 1 215 ? 6.241 59.486 27.311 1.00 21.64 213 HIS A N 1
ATOM 1465 C CA . HIS A 1 215 ? 6.094 60.920 27.628 1.00 23.63 21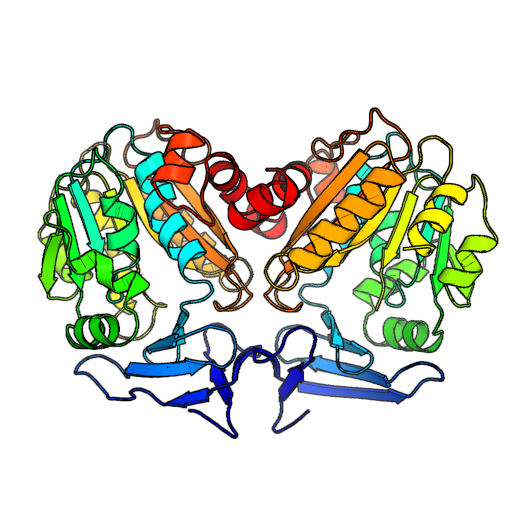3 HIS A CA 1
ATOM 1466 C C . HIS A 1 215 ? 4.788 61.220 28.339 1.00 23.08 213 HIS A C 1
ATOM 1467 O O . HIS A 1 215 ? 3.958 62.019 27.862 1.00 22.82 213 HIS A O 1
ATOM 1474 N N . LEU A 1 216 ? 4.627 60.558 29.472 1.00 23.18 214 LEU A N 1
ATOM 1475 C CA . LEU A 1 216 ? 3.450 60.715 30.292 1.00 24.32 214 LEU A CA 1
ATOM 1476 C C . LEU A 1 216 ? 3.341 62.138 30.841 1.00 25.06 214 LEU A C 1
ATOM 1477 O O . LEU A 1 216 ? 2.237 62.674 30.923 1.00 24.28 214 LEU A O 1
ATOM 1482 N N . ASP A 1 217 ? 4.469 62.743 31.221 1.00 26.65 215 ASP A N 1
ATOM 1483 C CA . ASP A 1 217 ? 4.434 64.142 31.689 1.00 28.88 215 ASP A CA 1
ATOM 1484 C C . ASP A 1 217 ? 3.883 65.091 30.608 1.00 28.65 215 ASP A C 1
ATOM 1485 O O . ASP A 1 217 ? 3.103 66.003 30.922 1.00 29.30 215 ASP A O 1
ATOM 1490 N N . LEU A 1 218 ? 4.254 64.858 29.353 1.00 27.99 216 LEU A N 1
ATOM 1491 C CA . LEU A 1 218 ? 3.732 65.672 28.254 1.00 28.17 216 LEU A CA 1
ATOM 1492 C C . LEU A 1 218 ? 2.246 65.430 27.968 1.00 26.90 216 LEU A C 1
ATOM 1493 O O . LEU A 1 218 ? 1.524 66.343 27.584 1.00 25.25 216 LEU A O 1
ATOM 1498 N N . ILE A 1 219 ? 1.795 64.201 28.177 1.00 25.77 217 ILE A N 1
ATOM 1499 C CA . ILE A 1 219 ? 0.382 63.891 27.977 1.00 25.36 217 ILE A CA 1
ATOM 1500 C C . ILE A 1 219 ? -0.378 64.651 29.052 1.00 25.15 217 ILE A C 1
ATOM 1501 O O . ILE A 1 219 ? -1.396 65.277 28.766 1.00 24.70 217 ILE A O 1
ATOM 1506 N N . LYS A 1 220 ? 0.151 64.628 30.277 1.00 25.86 218 LYS A N 1
ATOM 1507 C CA . LYS A 1 220 ? -0.446 65.329 31.425 1.00 26.79 218 LYS A CA 1
ATOM 1508 C C . LYS A 1 220 ? -0.614 66.833 31.159 1.00 26.69 218 LYS A C 1
ATOM 1509 O O . LYS A 1 220 ? -1.685 67.389 31.413 1.00 25.91 218 LYS A O 1
ATOM 1515 N N . GLU A 1 221 ? 0.430 67.480 30.636 1.00 26.98 219 GLU A N 1
ATOM 1516 C CA . GLU A 1 221 ? 0.380 68.933 30.450 1.00 27.64 219 GLU A CA 1
ATOM 1517 C C . GLU A 1 221 ? -0.497 69.294 29.243 1.00 25.96 219 GLU A C 1
ATOM 1518 O O . GLU A 1 221 ? -1.251 70.280 29.272 1.00 25.48 219 GLU A O 1
ATOM 1524 N N . MET A 1 222 ? -0.413 68.486 28.190 1.00 24.07 220 MET A N 1
ATOM 1525 C CA . MET A 1 222 ? -1.282 68.706 27.056 1.00 23.39 220 MET A CA 1
ATOM 1526 C C . MET A 1 222 ? -2.758 68.540 27.476 1.00 21.36 220 MET A C 1
ATOM 1527 O O . MET A 1 222 ? -3.600 69.356 27.131 1.00 20.94 220 MET A O 1
ATOM 1532 N N . ARG A 1 223 ? -3.060 67.491 28.223 1.00 20.65 221 ARG A N 1
ATOM 1533 C CA . ARG A 1 223 ? -4.416 67.282 28.729 1.00 20.89 221 ARG A CA 1
ATOM 1534 C C . ARG A 1 223 ? -4.919 68.488 29.529 1.00 19.74 221 ARG A C 1
ATOM 1535 O O . ARG A 1 223 ? -6.054 68.928 29.347 1.00 18.47 221 ARG A O 1
ATOM 1543 N N . GLN A 1 224 ? -4.072 68.998 30.427 1.00 18.89 222 GLN A N 1
ATOM 1544 C CA . GLN A 1 224 ? -4.418 70.158 31.256 1.00 19.72 222 GLN A CA 1
ATOM 1545 C C . GLN A 1 224 ? -4.596 71.415 30.399 1.00 18.68 222 GLN A C 1
ATOM 1546 O O . GLN A 1 224 ? -5.511 72.224 30.629 1.00 18.03 222 GLN A O 1
ATOM 1552 N N . PHE A 1 225 ? -3.708 71.593 29.424 1.00 17.51 223 PHE A N 1
ATOM 1553 C CA . PHE A 1 225 ? -3.891 72.693 28.501 1.00 18.69 223 PHE A CA 1
ATOM 1554 C C . PHE A 1 225 ? -5.228 72.586 27.759 1.00 18.38 223 PHE A C 1
ATOM 1555 O O . PHE A 1 225 ? -5.997 73.556 27.718 1.00 19.12 223 PHE A O 1
ATOM 1563 N N . CYS A 1 226 ? -5.522 71.404 27.210 1.00 17.24 224 CYS A N 1
ATOM 1564 C CA . CYS A 1 226 ? -6.757 71.205 26.457 1.00 18.27 224 CYS A CA 1
ATOM 1565 C C . CYS A 1 226 ? -8.010 71.356 27.318 1.00 17.82 224 CYS A C 1
ATOM 1566 O O . CYS A 1 226 ? -9.059 71.828 26.841 1.00 17.26 224 CYS A O 1
ATOM 1569 N N . GLN A 1 227 ? -7.906 70.958 28.590 1.00 17.91 225 GLN A N 1
ATOM 1570 C CA . GLN A 1 227 ? -9.034 71.071 29.521 1.00 19.72 225 GLN A CA 1
ATOM 1571 C C . GLN A 1 227 ? -9.380 72.523 29.807 1.00 18.81 225 GLN A C 1
ATOM 1572 O O . GLN A 1 227 ? -10.512 72.831 30.168 1.00 18.24 225 GLN A O 1
ATOM 1578 N N . SER A 1 228 ? -8.413 73.421 29.629 1.00 18.70 226 SER A N 1
ATOM 1579 C CA . SER A 1 228 ? -8.657 74.853 29.814 1.00 19.64 226 SER A CA 1
ATOM 1580 C C . SER A 1 228 ? -9.393 75.498 28.610 1.00 19.89 226 SER A C 1
ATOM 1581 O O . SER A 1 228 ? -10.008 76.561 28.743 1.00 21.12 226 SER A O 1
ATOM 1584 N N . LEU A 1 229 ? -9.311 74.842 27.451 1.00 19.52 227 LEU A N 1
ATOM 1585 C CA . LEU A 1 229 ? -9.969 75.265 26.195 1.00 20.09 227 LEU A CA 1
ATOM 1586 C C . LEU A 1 229 ? -11.298 74.559 25.870 1.00 18.90 227 LEU A C 1
ATOM 1587 O O . LEU A 1 229 ? -12.183 75.176 25.299 1.00 19.71 227 LEU A O 1
ATOM 1592 N N . PHE A 1 230 ? -11.426 73.275 26.228 1.00 18.21 228 PHE A N 1
ATOM 1593 C CA . PHE A 1 230 ? -12.562 72.426 25.830 1.00 17.16 228 PHE A CA 1
ATOM 1594 C C . PHE A 1 230 ? -13.247 71.803 27.051 1.00 16.85 228 PHE A C 1
ATOM 1595 O O . PHE A 1 230 ? -12.576 71.457 28.040 1.00 16.91 228 PHE A O 1
ATOM 1603 N N . PRO A 1 231 ? -14.566 71.614 26.961 1.00 16.34 229 PRO A N 1
ATOM 1604 C CA . PRO A 1 231 ? -15.319 70.994 28.048 1.00 16.25 229 PRO A CA 1
ATOM 1605 C C . PRO A 1 231 ? -15.055 69.512 28.213 1.00 17.18 229 PRO A C 1
ATOM 1606 O O . PRO A 1 231 ? -15.187 69.031 29.315 1.00 17.47 229 PRO A O 1
ATOM 1610 N N . VAL A 1 232 ? -14.568 68.822 27.168 1.00 16.63 230 VAL A N 1
ATOM 1611 C CA . VAL A 1 232 ? -14.382 67.353 27.173 1.00 16.35 230 VAL A CA 1
ATOM 1612 C C . VAL A 1 232 ? -13.068 67.057 26.461 1.00 16.73 230 VAL A C 1
ATOM 1613 O O . VAL A 1 232 ? -12.850 67.473 25.298 1.00 16.44 230 VAL A O 1
ATOM 1617 N N . VAL A 1 233 ? -12.174 66.415 27.204 1.00 15.90 231 VAL A N 1
ATOM 1618 C CA . VAL A 1 233 ? -10.845 66.043 26.721 1.00 16.53 231 VAL A CA 1
ATOM 1619 C C . VAL A 1 233 ? -10.653 64.601 27.160 1.00 16.95 231 VAL A C 1
ATOM 1620 O O . VAL A 1 233 ? -11.009 64.252 28.295 1.00 17.44 231 VAL A O 1
ATOM 1624 N N . ALA A 1 234 ? -10.110 63.763 26.281 1.00 17.13 232 ALA A N 1
ATOM 1625 C CA . ALA A 1 234 ? -9.807 62.384 26.637 1.00 16.45 232 ALA A CA 1
ATOM 1626 C C . ALA A 1 234 ? -8.467 61.972 26.000 1.00 16.61 232 ALA A C 1
ATOM 1627 O O . ALA A 1 234 ? -7.989 62.626 25.075 1.00 16.18 232 ALA A O 1
ATOM 1629 N N . TYR A 1 235 ? -7.868 60.905 26.529 1.00 16.74 233 TYR A N 1
ATOM 1630 C CA . TYR A 1 235 ? -6.701 60.295 25.923 1.00 17.09 233 TYR A CA 1
ATOM 1631 C C . TYR A 1 235 ? -7.013 58.810 25.635 1.00 17.69 233 TYR A C 1
ATOM 1632 O O . TYR A 1 235 ? -7.544 58.087 26.509 1.00 18.17 233 TYR A O 1
ATOM 1641 N N . ALA A 1 236 ? -6.709 58.372 24.413 1.00 17.34 234 ALA A N 1
ATOM 1642 C CA . ALA A 1 236 ? -6.865 56.965 23.991 1.00 17.34 234 ALA A CA 1
ATOM 1643 C C . ALA A 1 236 ? -5.562 56.499 23.360 1.00 18.38 234 ALA A C 1
ATOM 1644 O O . ALA A 1 236 ? -4.657 57.319 23.105 1.00 19.69 234 ALA A O 1
ATOM 1646 N N . TYR A 1 237 ? -5.416 55.191 23.172 1.00 18.38 235 TYR A N 1
ATOM 1647 C CA . TYR A 1 237 ? -4.178 54.650 22.601 1.00 17.37 235 TYR A CA 1
ATOM 1648 C C . TYR A 1 237 ? -4.477 53.387 21.780 1.00 17.08 235 TYR A C 1
ATOM 1649 O O . TYR A 1 237 ? -5.538 52.724 21.918 1.00 16.13 235 TYR A O 1
ATOM 1658 N N . CYS A 1 238 ? -3.538 53.056 20.910 1.00 16.63 236 CYS A N 1
ATOM 1659 C CA . CYS A 1 238 ? -3.637 51.836 20.140 1.00 17.01 236 CYS A CA 1
ATOM 1660 C C . CYS A 1 238 ? -2.269 51.205 20.157 1.00 17.14 236 CYS A C 1
ATOM 1661 O O . CYS A 1 238 ? -1.278 51.875 20.414 1.00 16.66 236 CYS A O 1
ATOM 1664 N N . THR A 1 239 ? -2.235 49.903 19.922 1.00 17.06 237 THR A N 1
ATOM 1665 C CA . THR A 1 239 ? -0.961 49.206 19.745 1.00 17.66 237 THR A CA 1
ATOM 1666 C C . THR A 1 239 ? -0.580 49.150 18.264 1.00 17.46 237 THR A C 1
ATOM 1667 O O . THR A 1 239 ? -1.440 49.121 17.385 1.00 18.28 237 THR A O 1
ATOM 1671 N N . ILE A 1 240 ? 0.724 49.219 18.019 1.00 17.65 238 ILE A N 1
ATOM 1672 C CA . ILE A 1 240 ? 1.306 49.310 16.690 1.00 16.96 238 ILE A CA 1
ATOM 1673 C C . ILE A 1 240 ? 2.799 49.042 16.869 1.00 15.99 238 ILE A C 1
ATOM 1674 O O . ILE A 1 240 ? 3.541 49.869 17.434 1.00 15.84 238 ILE A O 1
ATOM 1679 N N . PRO A 1 241 ? 3.245 47.841 16.450 1.00 16.21 239 PRO A N 1
ATOM 1680 C CA . PRO A 1 241 ? 4.598 47.409 16.725 1.00 16.30 239 PRO A CA 1
ATOM 1681 C C . PRO A 1 241 ? 5.672 48.430 16.299 1.00 17.10 239 PRO A C 1
ATOM 1682 O O . PRO A 1 241 ? 6.692 48.604 17.016 1.00 17.93 239 PRO A O 1
ATOM 1686 N N . THR A 1 242 ? 5.441 49.124 15.185 1.00 17.06 240 THR A N 1
ATOM 1687 C CA . THR A 1 242 ? 6.522 49.935 14.606 1.00 17.34 240 THR A CA 1
ATOM 1688 C C . THR A 1 242 ? 6.517 51.433 14.976 1.00 17.51 240 THR A C 1
ATOM 1689 O O . THR A 1 242 ? 7.264 52.204 14.399 1.00 18.36 240 THR A O 1
ATOM 1693 N N . TYR A 1 243 ? 5.710 51.842 15.953 1.00 17.32 241 TYR A N 1
ATOM 1694 C CA . TYR A 1 243 ? 5.987 53.114 16.637 1.00 16.58 241 TYR A CA 1
ATOM 1695 C C . TYR A 1 243 ? 6.771 52.848 17.941 1.00 16.87 241 TYR A C 1
ATOM 1696 O O . TYR A 1 243 ? 6.665 51.775 18.514 1.00 16.73 241 TYR A O 1
ATOM 1705 N N . PRO A 1 244 ? 7.574 53.828 18.402 1.00 16.95 242 PRO A N 1
ATOM 1706 C CA . PRO A 1 244 ? 8.398 53.641 19.614 1.00 17.21 242 PRO A CA 1
ATOM 1707 C C . PRO A 1 244 ? 7.596 53.037 20.775 1.00 17.36 242 PRO A C 1
ATOM 1708 O O . PRO A 1 244 ? 6.459 53.479 21.074 1.00 17.18 242 PRO A O 1
ATOM 1712 N N . SER A 1 245 ? 8.187 52.032 21.409 1.00 16.89 243 SER A N 1
ATOM 1713 C CA . SER A 1 245 ? 7.544 51.328 22.521 1.00 16.98 243 SER A CA 1
ATOM 1714 C C . SER A 1 245 ? 6.246 50.540 22.189 1.00 16.97 243 SER A C 1
ATOM 1715 O O . SER A 1 245 ? 5.599 49.979 23.108 1.00 17.58 243 SER A O 1
ATOM 1718 N N . GLY A 1 246 ? 5.888 50.487 20.897 1.00 16.22 244 GLY A N 1
ATOM 1719 C CA . GLY A 1 246 ? 4.875 49.567 20.384 1.00 15.31 244 GLY A CA 1
ATOM 1720 C C . GLY A 1 246 ? 3.433 50.027 20.497 1.00 15.52 244 GLY A C 1
ATOM 1721 O O . GLY A 1 246 ? 2.500 49.221 20.337 1.00 15.12 244 GLY A O 1
ATOM 1722 N N . GLN A 1 247 ? 3.263 51.332 20.718 1.00 15.42 245 GLN A N 1
ATOM 1723 C CA . GLN A 1 247 ? 1.962 51.969 20.849 1.00 15.74 245 GLN A CA 1
ATOM 1724 C C . GLN A 1 247 ? 2.070 53.490 20.742 1.00 15.78 245 GLN A C 1
ATOM 1725 O O . GLN A 1 247 ? 3.173 54.038 20.834 1.00 16.23 245 GLN A O 1
ATOM 1731 N N . ILE A 1 248 ? 0.915 54.151 20.572 1.00 15.49 246 ILE A N 1
ATOM 1732 C CA . ILE A 1 248 ? 0.821 55.599 20.507 1.00 16.03 246 ILE A CA 1
ATOM 1733 C C . ILE A 1 248 ? -0.586 56.020 20.910 1.00 16.14 246 ILE A C 1
ATOM 1734 O O . ILE A 1 248 ? -1.561 55.269 20.748 1.00 17.31 246 ILE A O 1
ATOM 1739 N N . GLY A 1 249 ? -0.688 57.218 21.425 1.00 17.10 247 GLY A N 1
ATOM 1740 C CA . GLY A 1 249 ? -1.977 57.694 21.900 1.00 17.49 247 GLY A CA 1
ATOM 1741 C C . GLY A 1 249 ? -2.541 58.785 21.021 1.00 17.88 247 GLY A C 1
ATOM 1742 O O . GLY A 1 249 ? -1.920 59.213 20.044 1.00 17.51 247 GLY A O 1
ATOM 1743 N N . PHE A 1 250 ? -3.728 59.238 21.424 1.00 16.51 248 PHE A N 1
ATOM 1744 C CA . PHE A 1 250 ? -4.509 60.177 20.721 1.00 17.23 248 PHE A CA 1
ATOM 1745 C C . PHE A 1 250 ? -5.105 61.107 21.751 1.00 17.11 248 PHE A C 1
ATOM 1746 O O . PHE A 1 250 ? -5.650 60.670 22.777 1.00 16.61 248 PHE A O 1
ATOM 1754 N N . MET A 1 251 ? -4.959 62.386 21.457 1.00 16.35 249 MET A N 1
ATOM 1755 C CA . MET A 1 251 ? -5.653 63.433 22.145 1.00 17.92 249 MET A CA 1
ATOM 1756 C C . MET A 1 251 ? -6.997 63.645 21.447 1.00 17.25 249 MET A C 1
ATOM 1757 O O . MET A 1 251 ? -7.038 63.862 20.240 1.00 17.45 249 MET A O 1
ATOM 1762 N N . LEU A 1 252 ? -8.081 63.602 22.220 1.00 16.46 250 LEU A N 1
ATOM 1763 C CA . LEU A 1 252 ? -9.426 63.838 21.738 1.00 15.51 250 LEU A CA 1
ATOM 1764 C C . LEU A 1 252 ? -10.030 65.034 22.508 1.00 16.21 250 LEU A C 1
ATOM 1765 O O . LEU A 1 252 ? -9.986 65.059 23.717 1.00 16.34 250 LEU A O 1
ATOM 1770 N N . CYS A 1 253 ? -10.568 66.018 21.789 1.00 15.59 251 CYS A N 1
ATOM 1771 C CA . CYS A 1 253 ? -11.212 67.183 22.399 1.00 16.28 251 CYS A CA 1
ATOM 1772 C C . CYS A 1 253 ? -12.542 67.435 21.722 1.00 15.61 251 CYS A C 1
ATOM 1773 O O . CYS A 1 253 ? -12.650 67.261 20.517 1.00 16.71 251 CYS A O 1
ATOM 1776 N N . SER A 1 254 ? -13.547 67.826 22.513 1.00 15.74 252 SER A N 1
ATOM 1777 C CA . SER A 1 254 ? -14.856 68.164 22.018 1.00 16.21 252 SER A CA 1
ATOM 1778 C C . SER A 1 254 ? -15.333 69.522 22.520 1.00 15.97 252 SER A C 1
ATOM 1779 O O . SER A 1 254 ? -15.145 69.868 23.702 1.00 15.19 252 SER A O 1
ATOM 1782 N N . LYS A 1 255 ? -16.014 70.254 21.635 1.00 15.93 253 LYS A N 1
ATOM 1783 C CA . LYS A 1 255 ? -16.628 71.536 22.018 1.00 16.59 253 LYS A CA 1
ATOM 1784 C C . LYS A 1 255 ? -18.049 71.292 22.577 1.00 17.03 253 LYS A C 1
ATOM 1785 O O . LYS A 1 255 ? -18.689 72.177 23.138 1.00 18.09 253 LYS A O 1
ATOM 1791 N N . ASN A 1 256 ? -18.516 70.066 22.426 1.00 15.96 254 ASN A N 1
ATOM 1792 C CA . ASN A 1 256 ? -19.830 69.652 22.910 1.00 17.13 254 ASN A CA 1
ATOM 1793 C C . ASN A 1 256 ? -19.649 69.105 24.341 1.00 17.07 254 ASN A C 1
ATOM 1794 O O . ASN A 1 256 ? -19.036 68.055 24.534 1.00 18.28 254 ASN A O 1
ATOM 1799 N N . PRO A 1 257 ? -20.138 69.837 25.370 1.00 17.11 255 PRO A N 1
ATOM 1800 C CA . PRO A 1 257 ? -19.897 69.376 26.738 1.00 17.04 255 PRO A CA 1
ATOM 1801 C C . PRO A 1 257 ? -20.584 68.040 27.097 1.00 16.79 255 PRO A C 1
ATOM 1802 O O . PRO A 1 257 ? -20.231 67.452 28.107 1.00 16.88 255 PRO A O 1
ATOM 1806 N N . SER A 1 258 ? -21.495 67.551 26.255 1.00 16.50 256 SER A N 1
ATOM 1807 C CA . SER A 1 258 ? -22.135 66.225 26.438 1.00 18.28 256 SER A CA 1
ATOM 1808 C C . SER A 1 258 ? -21.407 65.037 25.788 1.00 19.37 256 SER A C 1
ATOM 1809 O O . SER A 1 258 ? -21.846 63.868 25.917 1.00 19.15 256 SER A O 1
ATOM 1812 N N . THR A 1 259 ? -20.328 65.320 25.038 1.00 18.82 257 THR A N 1
ATOM 1813 C CA . THR A 1 259 ? -19.637 64.260 24.308 1.00 18.25 257 THR A CA 1
ATOM 1814 C C . THR A 1 259 ? -19.067 63.263 25.308 1.00 18.83 257 THR A C 1
ATOM 1815 O O . THR A 1 259 ? -18.439 63.657 26.300 1.00 18.45 257 THR A O 1
ATOM 1819 N N . ASN A 1 260 ? -19.286 61.977 25.037 1.00 18.67 258 ASN A N 1
ATOM 1820 C CA . ASN A 1 260 ? -18.662 60.902 25.797 1.00 18.74 258 ASN A CA 1
ATOM 1821 C C . ASN A 1 260 ? -17.728 60.151 24.856 1.00 18.58 258 ASN A C 1
ATOM 1822 O O . ASN A 1 260 ? -18.207 59.307 24.095 1.00 18.42 258 ASN A O 1
ATOM 1827 N N . PHE A 1 261 ? -16.417 60.437 24.899 1.00 17.68 259 PHE A N 1
ATOM 1828 C CA . PHE A 1 261 ? -15.507 59.803 23.930 1.00 19.28 259 PHE A CA 1
ATOM 1829 C C . PHE A 1 261 ? -15.392 58.300 24.148 1.00 20.42 259 PHE A C 1
ATOM 1830 O O . PHE A 1 261 ? -15.209 57.550 23.193 1.00 19.75 259 PHE A O 1
ATOM 1838 N N . GLN A 1 262 ? -15.495 57.891 25.411 1.00 21.42 260 GLN A N 1
ATOM 1839 C CA . GLN A 1 262 ? -15.293 56.498 25.801 1.00 24.88 260 GLN A CA 1
ATOM 1840 C C . GLN A 1 262 ? -16.361 55.523 25.271 1.00 25.05 260 GLN A C 1
ATOM 1841 O O . GLN A 1 262 ? -16.029 54.385 24.939 1.00 26.56 260 GLN A O 1
ATOM 1847 N N . GLU A 1 263 ? -17.610 55.978 25.153 1.00 24.51 261 GLU A N 1
ATOM 1848 C CA . GLU A 1 263 ? -18.735 55.148 24.688 1.00 24.26 261 GLU A CA 1
ATOM 1849 C C . GLU A 1 263 ? -19.184 55.672 23.316 1.00 23.84 261 GLU A C 1
ATOM 1850 O O . GLU A 1 263 ? -19.746 56.752 23.237 1.00 23.82 261 GLU A O 1
ATOM 1856 N N . PRO A 1 264 ? -18.876 54.936 22.217 1.00 23.60 262 PRO A N 1
ATOM 1857 C CA . PRO A 1 264 ? -19.098 55.577 20.909 1.00 23.11 262 PRO A CA 1
ATOM 1858 C C . PRO A 1 264 ? -20.557 55.932 20.667 1.00 23.25 262 PRO A C 1
ATOM 1859 O O . PRO A 1 264 ? -21.429 55.076 20.800 1.00 23.28 262 PRO A O 1
ATOM 1863 N N . VAL A 1 265 ? -20.804 57.192 20.313 1.00 21.90 263 VAL A N 1
ATOM 1864 C CA . VAL A 1 265 ? -22.148 57.645 19.967 1.00 22.07 263 VAL A CA 1
ATOM 1865 C C . VAL A 1 265 ? -22.592 57.021 18.626 1.00 21.76 263 VAL A C 1
ATOM 1866 O O . VAL A 1 265 ? -23.778 56.877 18.375 1.00 21.57 263 VAL A O 1
ATOM 1870 N N . GLN A 1 266 ? -21.644 56.592 17.795 1.00 21.07 264 GLN A N 1
ATOM 1871 C CA . GLN A 1 266 ? -21.999 55.760 16.645 1.00 21.50 264 GLN A CA 1
ATOM 1872 C C . GLN A 1 266 ? -21.368 54.382 16.803 1.00 21.71 264 GLN A C 1
ATOM 1873 O O . GLN A 1 266 ? -20.258 54.148 16.297 1.00 20.83 264 GLN A O 1
ATOM 1879 N N . PRO A 1 267 ? -22.083 53.455 17.467 1.00 21.33 265 PRO A N 1
ATOM 1880 C CA . PRO A 1 267 ? -21.549 52.092 17.561 1.00 21.69 265 PRO A CA 1
ATOM 1881 C C . PRO A 1 267 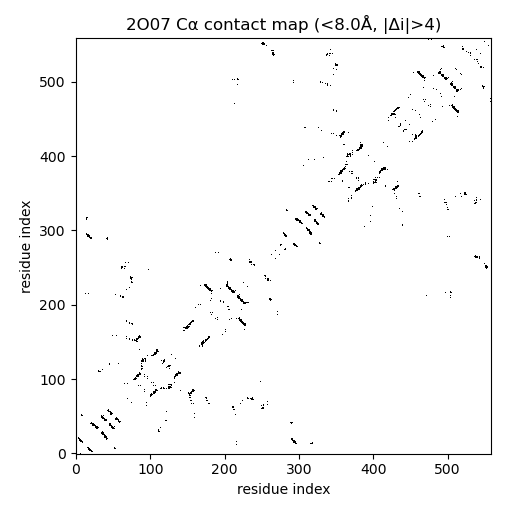? -21.591 51.451 16.160 1.00 22.52 265 PRO A C 1
ATOM 1882 O O . PRO A 1 267 ? -22.392 51.891 15.306 1.00 22.42 265 PRO A O 1
ATOM 1886 N N . LEU A 1 268 ? -20.679 50.515 15.897 1.00 22.13 266 LEU A N 1
ATOM 1887 C CA . LEU A 1 268 ? -20.677 49.742 14.638 1.00 22.23 266 LEU A CA 1
ATOM 1888 C C . LEU A 1 268 ? -21.153 48.310 14.865 1.00 22.13 266 LEU A C 1
ATOM 1889 O O . LEU A 1 268 ? -20.793 47.670 15.856 1.00 21.82 266 LEU A O 1
ATOM 1894 N N . THR A 1 269 ? -21.994 47.812 13.957 1.00 22.68 267 THR A N 1
ATOM 1895 C CA . THR A 1 269 ? -22.401 46.416 13.990 1.00 23.88 267 THR A CA 1
ATOM 1896 C C . THR A 1 269 ? -21.241 45.606 13.416 1.00 23.92 267 THR A C 1
ATOM 1897 O O . THR A 1 269 ? -20.362 46.170 12.755 1.00 23.10 267 THR A O 1
ATOM 1901 N N . GLN A 1 270 ? -21.245 44.294 13.653 1.00 25.16 268 GLN A N 1
ATOM 1902 C CA . GLN A 1 270 ? -20.278 43.391 13.014 1.00 25.60 268 GLN A CA 1
ATOM 1903 C C . GLN A 1 270 ? -20.313 43.505 11.493 1.00 25.79 268 GLN A C 1
ATOM 1904 O O . GLN A 1 270 ? -19.257 43.454 10.864 1.00 25.81 268 GLN A O 1
ATOM 1910 N N . GLN A 1 271 ? -21.518 43.655 10.917 1.00 26.09 269 GLN A N 1
ATOM 1911 C CA . GLN A 1 271 ? -21.721 43.819 9.458 1.00 26.50 269 GLN A CA 1
ATOM 1912 C C . GLN A 1 271 ? -20.949 45.036 8.931 1.00 25.21 269 GLN A C 1
ATOM 1913 O O . GLN A 1 271 ? -20.285 44.992 7.892 1.00 24.64 269 GLN A O 1
ATOM 1919 N N . GLN A 1 272 ? -21.061 46.128 9.666 1.00 24.13 270 GLN A N 1
ATOM 1920 C CA . GLN A 1 272 ? -20.374 47.350 9.335 1.00 22.67 270 GLN A CA 1
ATOM 1921 C C . GLN A 1 272 ? -18.842 47.189 9.419 1.00 21.70 270 GLN A C 1
ATOM 1922 O O . GLN A 1 272 ? -18.146 47.650 8.541 1.00 20.76 270 GLN A O 1
ATOM 1928 N N . VAL A 1 273 ? -18.334 46.561 10.480 1.00 21.75 271 VAL A N 1
ATOM 1929 C CA . VAL A 1 273 ? -16.876 46.351 10.632 1.00 21.05 271 VAL A CA 1
ATOM 1930 C C . VAL A 1 273 ? -16.352 45.511 9.454 1.00 22.36 271 VAL A C 1
ATOM 1931 O O . VAL A 1 273 ? -15.317 45.826 8.846 1.00 22.65 271 VAL A O 1
ATOM 1935 N N . ALA A 1 274 ? -17.086 44.448 9.136 1.00 23.31 272 ALA A N 1
ATOM 1936 C CA . ALA A 1 274 ? -16.858 43.616 7.937 1.00 23.47 272 ALA A CA 1
ATOM 1937 C C . ALA A 1 274 ? -16.839 44.418 6.629 1.00 23.69 272 ALA A C 1
ATOM 1938 O O . ALA A 1 274 ? -15.878 44.330 5.835 1.00 23.35 272 ALA A O 1
ATOM 1940 N N . GLN A 1 275 ? -17.865 45.240 6.433 1.00 23.65 273 GLN A N 1
ATOM 1941 C CA . GLN A 1 275 ? -18.012 45.997 5.190 1.00 23.84 273 GLN A CA 1
ATOM 1942 C C . GLN A 1 275 ? -16.903 47.053 5.024 1.00 23.61 273 GLN A C 1
ATOM 1943 O O . GLN A 1 275 ? -16.331 47.195 3.950 1.00 23.58 273 GLN A O 1
ATOM 1949 N N . MET A 1 276 ? -16.573 47.742 6.115 1.00 23.07 274 MET A N 1
ATOM 1950 C CA . MET A 1 276 ? -15.462 48.699 6.155 1.00 22.52 274 MET A CA 1
ATOM 1951 C C . MET A 1 276 ? -14.043 48.078 6.118 1.00 22.05 274 MET A C 1
ATOM 1952 O O . MET A 1 276 ? -13.027 48.798 6.060 1.00 21.11 274 MET A O 1
ATOM 1957 N N . GLN A 1 277 ? -13.982 46.749 6.179 1.00 20.97 275 GLN A N 1
ATOM 1958 C CA . GLN A 1 277 ? -12.734 45.989 6.072 1.00 21.72 275 GLN A CA 1
ATOM 1959 C C . GLN A 1 277 ? -11.768 46.337 7.193 1.00 19.72 275 GLN A C 1
ATOM 1960 O O . GLN A 1 277 ? -10.556 46.322 7.017 1.00 19.58 275 GLN A O 1
ATOM 1966 N N . LEU A 1 278 ? -12.317 46.633 8.347 1.00 18.48 276 LEU A N 1
ATOM 1967 C CA . LEU A 1 278 ? -11.464 47.002 9.505 1.00 17.73 276 LEU A CA 1
ATOM 1968 C C . LEU A 1 278 ? -10.667 45.816 10.016 1.00 18.37 276 LEU A C 1
ATOM 1969 O O . LEU A 1 278 ? -11.174 44.679 10.096 1.00 18.69 276 LEU A O 1
ATOM 1974 N N . LYS A 1 279 ? -9.425 46.072 10.376 1.00 17.84 277 LYS A N 1
ATOM 1975 C CA . LYS A 1 279 ? -8.566 45.009 10.888 1.00 18.27 277 LYS A CA 1
ATOM 1976 C C . LYS A 1 279 ? -8.126 45.294 12.324 1.00 16.97 277 LYS A C 1
ATOM 1977 O O . LYS A 1 279 ? -7.560 44.434 12.985 1.00 17.34 277 LYS A O 1
ATOM 1983 N N . TYR A 1 280 ? -8.387 46.500 12.812 1.00 16.06 278 TYR A N 1
ATOM 1984 C CA . TYR A 1 280 ? -8.096 46.793 14.210 1.00 16.11 278 TYR A CA 1
ATOM 1985 C C . TYR A 1 280 ? -9.345 47.300 14.962 1.00 16.12 278 TYR A C 1
ATOM 1986 O O . TYR A 1 280 ? -9.746 46.738 15.995 1.00 15.70 278 TYR A O 1
ATOM 1995 N N . TYR A 1 281 ? -9.929 48.384 14.452 1.00 16.27 279 TYR A N 1
ATOM 1996 C CA . TYR A 1 281 ? -11.064 49.061 15.109 1.00 16.42 279 TYR A CA 1
ATOM 1997 C C . TYR A 1 281 ? -12.384 48.245 15.134 1.00 16.60 279 TYR A C 1
ATOM 1998 O O . TYR A 1 281 ? -12.788 47.624 14.139 1.00 16.61 279 TYR A O 1
ATOM 2007 N N . ASN A 1 282 ? -13.065 48.290 16.277 1.00 16.98 280 ASN A N 1
ATOM 2008 C CA . ASN A 1 282 ? -14.488 47.957 16.370 1.00 17.17 280 ASN A CA 1
ATOM 2009 C C . ASN A 1 282 ? -15.000 48.721 17.577 1.00 16.93 280 ASN A C 1
ATOM 2010 O O . ASN A 1 282 ? -14.232 49.433 18.220 1.00 16.94 280 ASN A O 1
ATOM 2015 N N . SER A 1 283 ? -16.275 48.566 17.927 1.00 17.23 281 SER A N 1
ATOM 2016 C CA . SER A 1 283 ? -16.811 49.396 19.014 1.00 17.63 281 SER A CA 1
ATOM 2017 C C . SER A 1 283 ? -16.296 49.028 20.409 1.00 17.47 281 SER A C 1
ATOM 2018 O O . SER A 1 283 ? -16.134 49.905 21.265 1.00 17.21 281 SER A O 1
ATOM 2021 N N . ASP A 1 284 ? -16.004 47.749 20.636 1.00 17.38 282 ASP A N 1
ATOM 2022 C CA . ASP A 1 284 ? -15.427 47.359 21.907 1.00 17.93 282 ASP A CA 1
ATOM 2023 C C . ASP A 1 284 ? -13.973 47.856 22.045 1.00 16.85 282 ASP A C 1
ATOM 2024 O O . ASP A 1 284 ? -13.567 48.321 23.112 1.00 17.20 282 ASP A O 1
ATOM 2029 N N . VAL A 1 285 ? -13.189 47.723 20.974 1.00 16.32 283 VAL A N 1
ATOM 2030 C CA . VAL A 1 285 ? -11.817 48.263 20.931 1.00 16.67 283 VAL A CA 1
ATOM 2031 C C . VAL A 1 285 ? -11.834 49.796 21.221 1.00 16.39 283 VAL A C 1
ATOM 2032 O O . VAL A 1 285 ? -11.004 50.289 22.007 1.00 15.87 283 VAL A O 1
ATOM 2036 N N . HIS A 1 286 ? -12.773 50.514 20.601 1.00 17.18 284 HIS A N 1
ATOM 2037 C CA . HIS A 1 286 ? -12.982 51.951 20.876 1.00 17.58 284 HIS A CA 1
ATOM 2038 C C . HIS A 1 286 ? -13.037 52.170 22.405 1.00 17.91 284 HIS A C 1
ATOM 2039 O O . HIS A 1 286 ? -12.256 52.952 22.939 1.00 16.59 284 HIS A O 1
ATOM 2046 N N . ARG A 1 287 ? -13.934 51.440 23.094 1.00 17.90 285 ARG A N 1
ATOM 2047 C CA . ARG A 1 287 ? -14.141 51.617 24.530 1.00 18.25 285 ARG A CA 1
ATOM 2048 C C . ARG A 1 287 ? -12.879 51.239 25.358 1.00 16.72 285 ARG A C 1
ATOM 2049 O O . ARG A 1 287 ? -12.436 51.989 26.256 1.00 15.12 285 ARG A O 1
ATOM 2057 N N . ALA A 1 288 ? -12.278 50.100 25.004 1.00 16.47 286 ALA A N 1
ATOM 2058 C CA . ALA A 1 288 ? -11.097 49.607 25.704 1.00 16.74 286 ALA A CA 1
ATOM 2059 C C . ALA A 1 288 ? -9.910 50.543 25.548 1.00 16.65 286 ALA A C 1
ATOM 2060 O O . ALA A 1 288 ? -9.068 50.606 26.443 1.00 17.56 286 ALA A O 1
ATOM 2062 N N . ALA A 1 289 ? -9.856 51.281 24.424 1.00 16.69 287 ALA A N 1
ATOM 2063 C CA . ALA A 1 289 ? -8.726 52.174 24.097 1.00 16.29 287 ALA A CA 1
ATOM 2064 C C . ALA A 1 289 ? -8.483 53.326 25.113 1.00 16.06 287 ALA A C 1
ATOM 2065 O O . ALA A 1 289 ? -7.390 53.873 25.179 1.00 17.11 287 ALA A O 1
ATOM 2067 N N . PHE A 1 290 ? -9.486 53.636 25.931 1.00 15.79 288 PHE A N 1
ATOM 2068 C CA . PHE A 1 290 ? -9.428 54.677 26.982 1.00 15.86 288 PHE A CA 1
ATOM 2069 C C . PHE A 1 290 ? -9.062 54.124 28.376 1.00 16.11 288 PHE A C 1
ATOM 2070 O O . PHE A 1 290 ? -8.874 54.892 29.336 1.00 16.54 288 PHE A O 1
ATOM 2078 N N . VAL A 1 291 ? -9.019 52.797 28.487 1.00 15.97 289 VAL A N 1
ATOM 2079 C CA . VAL A 1 291 ? -8.611 52.129 29.730 1.00 16.25 289 VAL A CA 1
ATOM 2080 C C . VAL A 1 291 ? -7.065 52.044 29.765 1.00 16.92 289 VAL A C 1
ATOM 2081 O O . VAL A 1 291 ? -6.469 51.248 29.050 1.00 18.26 289 VAL A O 1
ATOM 2085 N N . LEU A 1 292 ? -6.446 52.853 30.612 1.00 16.67 290 LEU A N 1
ATOM 2086 C CA . LEU A 1 292 ? -4.979 53.021 30.652 1.00 17.41 290 LEU A CA 1
ATOM 2087 C C . LEU A 1 292 ? -4.363 52.177 31.769 1.00 16.37 290 LEU A C 1
ATOM 2088 O O . LEU A 1 292 ? -5.036 51.886 32.753 1.00 15.67 290 LEU A O 1
ATOM 2093 N N . PRO A 1 293 ? -3.093 51.756 31.605 1.00 16.56 291 PRO A N 1
ATOM 2094 C CA . PRO A 1 293 ? -2.379 51.124 32.726 1.00 16.77 291 PRO A CA 1
ATOM 2095 C C . PRO A 1 293 ? -2.453 52.006 33.972 1.00 16.68 291 PRO A C 1
ATOM 2096 O O . PRO A 1 293 ? -2.515 53.232 33.850 1.00 16.10 291 PRO A O 1
ATOM 2100 N N . GLU A 1 294 ? -2.482 51.391 35.158 1.00 16.84 292 GLU A N 1
ATOM 2101 C CA . GLU A 1 294 ? -2.650 52.160 36.410 1.00 16.74 292 GLU A CA 1
ATOM 2102 C C . GLU A 1 294 ? -1.737 53.410 36.531 1.00 17.72 292 GLU A C 1
ATOM 2103 O O . GLU A 1 294 ? -2.194 54.476 36.977 1.00 16.64 292 GLU A O 1
ATOM 2109 N N . PHE A 1 295 ? -0.460 53.283 36.141 1.00 17.11 293 PHE A N 1
ATOM 2110 C CA . PHE A 1 295 ? 0.465 54.426 36.284 1.00 17.93 293 PHE A CA 1
ATOM 2111 C C . PHE A 1 295 ? -0.033 55.648 35.495 1.00 18.00 293 PHE A C 1
ATOM 2112 O O . PHE A 1 295 ? 0.107 56.787 35.930 1.00 16.89 293 PHE A O 1
ATOM 2120 N N . ALA A 1 296 ? -0.649 55.390 34.348 1.00 18.12 294 ALA A N 1
ATOM 2121 C CA . ALA A 1 296 ? -1.115 56.465 33.481 1.00 18.62 294 ALA A CA 1
ATOM 2122 C C . ALA A 1 296 ? -2.485 56.980 33.929 1.00 19.16 294 ALA A C 1
ATOM 2123 O O . ALA A 1 296 ? -2.696 58.197 33.935 1.00 18.77 294 ALA A O 1
ATOM 2125 N N . ARG A 1 297 ? -3.393 56.065 34.320 1.00 18.88 295 ARG A N 1
ATOM 2126 C CA . ARG A 1 297 ? -4.679 56.458 34.899 1.00 20.17 295 ARG A CA 1
ATOM 2127 C C . ARG A 1 297 ? -4.423 57.419 36.101 1.00 20.58 295 ARG A C 1
ATOM 2128 O O . ARG A 1 297 ? -4.940 58.536 36.147 1.00 20.59 295 ARG A O 1
ATOM 2136 N N . LYS A 1 298 ? -3.591 56.974 37.036 1.00 20.48 296 LYS A N 1
ATOM 2137 C CA . LYS A 1 298 ? -3.174 57.774 38.188 1.00 22.40 296 LYS A CA 1
ATOM 2138 C C . LYS A 1 298 ? -2.652 59.164 37.761 1.00 22.43 296 LYS A C 1
ATOM 2139 O O . LYS A 1 298 ? -3.130 60.206 38.247 1.00 22.39 296 LYS A O 1
ATOM 2145 N N . ALA A 1 299 ? -1.670 59.183 36.868 1.00 22.48 297 ALA A N 1
ATOM 2146 C CA . ALA A 1 299 ? -1.050 60.449 36.516 1.00 24.11 297 ALA A CA 1
ATOM 2147 C C . ALA A 1 299 ? -2.040 61.405 35.822 1.00 25.06 297 ALA A C 1
ATOM 2148 O O . ALA A 1 299 ? -1.960 62.608 36.044 1.00 25.30 297 ALA A O 1
ATOM 2150 N N . LEU A 1 300 ? -2.966 60.879 35.005 1.00 26.22 298 LEU A N 1
ATOM 2151 C CA . LEU A 1 300 ? -3.965 61.721 34.303 1.00 27.45 298 LEU A CA 1
ATOM 2152 C C . LEU A 1 300 ? -5.259 62.039 35.054 1.00 29.40 298 LEU A C 1
ATOM 2153 O O . LEU A 1 300 ? -6.015 62.937 34.640 1.00 29.52 298 LEU A O 1
ATOM 2158 N N . ASN A 1 301 ? -5.526 61.316 36.138 1.00 29.93 299 ASN A N 1
ATOM 2159 C CA . ASN A 1 301 ? -6.801 61.434 36.847 1.00 31.59 299 ASN A CA 1
ATOM 2160 C C . ASN A 1 301 ? -6.766 61.808 38.315 1.00 32.38 299 ASN A C 1
ATOM 2161 O O . ASN A 1 301 ? -7.655 62.506 38.791 1.00 32.75 299 ASN A O 1
ATOM 2166 N N . ASP A 1 302 ? -5.755 61.332 39.032 1.00 33.58 300 ASP A N 1
ATOM 2167 C CA . ASP A 1 302 ? -5.730 61.416 40.490 1.00 34.03 300 ASP A CA 1
ATOM 2168 C C . ASP A 1 302 ? -5.213 62.771 40.968 1.00 35.01 300 ASP A C 1
ATOM 2169 O O . ASP A 1 302 ? -4.319 63.353 40.344 1.00 36.60 300 ASP A O 1
ATOM 2174 N N . ALA B 1 17 ? 27.646 40.305 21.319 1.00 38.40 15 ALA B N 1
ATOM 2175 C CA . ALA B 1 17 ? 2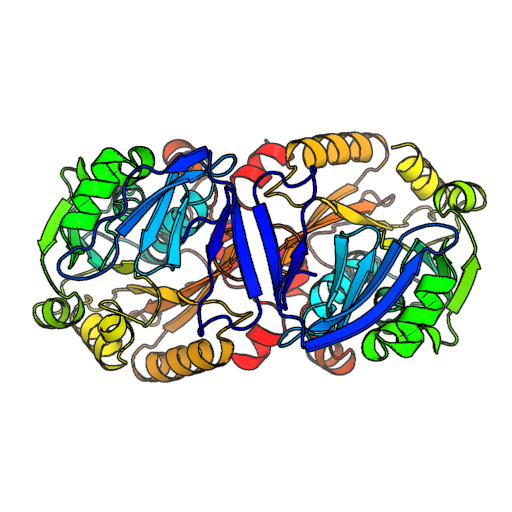6.212 40.469 21.732 1.00 38.00 15 ALA B CA 1
ATOM 2176 C C . ALA B 1 17 ? 25.900 41.942 21.994 1.00 37.44 15 ALA B C 1
ATOM 2177 O O . ALA B 1 17 ? 24.822 42.441 21.649 1.00 38.30 15 ALA B O 1
ATOM 2179 N N . ILE B 1 18 ? 26.859 42.632 22.605 1.00 36.94 16 ILE B N 1
ATOM 2180 C CA . ILE B 1 18 ? 26.839 44.090 22.715 1.00 35.47 16 ILE B CA 1
ATOM 2181 C C . ILE B 1 18 ? 27.800 44.681 21.675 1.00 35.96 16 ILE B C 1
ATOM 2182 O O . ILE B 1 18 ? 28.993 44.373 21.679 1.00 36.69 16 ILE B O 1
ATOM 2187 N N . ARG B 1 19 ? 27.279 45.528 20.799 1.00 35.42 17 ARG B N 1
ATOM 2188 C CA . ARG B 1 19 ? 28.077 46.131 19.746 1.00 35.77 17 ARG B CA 1
ATOM 2189 C C . ARG B 1 19 ? 27.947 47.652 19.770 1.00 34.69 17 ARG B C 1
ATOM 2190 O O . ARG B 1 19 ? 26.829 48.177 19.730 1.00 34.30 17 ARG B O 1
ATOM 2198 N N . GLU B 1 20 ? 29.085 48.343 19.820 1.00 32.90 18 GLU B N 1
ATOM 2199 C CA . GLU B 1 20 ? 29.131 49.815 19.856 1.00 32.79 18 GLU B CA 1
ATOM 2200 C C . GLU B 1 20 ? 28.122 50.380 20.855 1.00 29.85 18 GLU B C 1
ATOM 2201 O O . GLU B 1 20 ? 27.309 51.255 20.523 1.00 29.61 18 GLU B O 1
ATOM 2207 N N . GLY B 1 21 ? 28.160 49.843 22.071 1.00 27.19 19 GLY B N 1
ATOM 2208 C CA . GLY B 1 21 ? 27.353 50.379 23.165 1.00 24.81 19 GLY B CA 1
ATOM 2209 C C . GLY B 1 21 ? 25.883 50.010 23.178 1.00 23.11 19 GLY B C 1
ATOM 2210 O O . GLY B 1 21 ? 25.145 50.526 24.013 1.00 22.65 19 GLY B O 1
ATOM 2211 N N . TRP B 1 22 ? 25.465 49.100 22.291 1.00 22.55 20 TRP B N 1
ATOM 2212 C CA . TRP B 1 22 ? 24.057 48.664 22.209 1.00 22.37 20 TRP B CA 1
ATOM 2213 C C . TRP B 1 22 ? 23.932 47.149 22.239 1.00 22.00 20 TRP B C 1
ATOM 2214 O O . TRP B 1 22 ? 24.797 46.441 21.692 1.00 22.02 20 TRP B O 1
ATOM 2225 N N . PHE B 1 23 ? 22.855 46.663 22.868 1.00 21.22 21 PHE B N 1
ATOM 2226 C CA . PHE B 1 23 ? 22.483 45.268 22.801 1.00 20.99 21 PHE B CA 1
ATOM 2227 C C . PHE B 1 23 ? 21.304 45.106 21.865 1.00 20.20 21 PHE B C 1
ATOM 2228 O O . PHE B 1 23 ? 20.235 45.700 22.069 1.00 20.30 21 PHE B O 1
ATOM 2236 N N . ARG B 1 24 ? 21.477 44.301 20.832 1.00 19.33 22 ARG B N 1
ATOM 2237 C CA . ARG B 1 24 ? 20.367 44.085 19.880 1.00 19.38 22 ARG B CA 1
ATOM 2238 C C . ARG B 1 24 ? 19.764 42.687 19.987 1.00 18.76 22 ARG B C 1
ATOM 2239 O O . ARG B 1 24 ? 20.437 41.718 19.777 1.00 18.90 22 ARG B O 1
ATOM 2247 N N . GLU B 1 25 ? 18.468 42.617 20.255 1.00 17.91 23 GLU B N 1
ATOM 2248 C CA . GLU B 1 25 ? 17.759 41.366 20.403 1.00 18.27 23 GLU B CA 1
ATOM 2249 C C . GLU B 1 25 ? 17.222 40.883 19.046 1.00 19.81 23 GLU B C 1
ATOM 2250 O O . GLU B 1 25 ? 16.271 41.446 18.499 1.00 20.67 23 GLU B O 1
ATOM 2256 N N . THR B 1 26 ? 17.793 39.815 18.523 1.00 21.53 24 THR B N 1
ATOM 2257 C CA . THR B 1 26 ? 17.248 39.183 17.317 1.00 22.36 24 THR B CA 1
ATOM 2258 C C . THR B 1 26 ? 16.830 37.776 17.644 1.00 22.93 24 THR B C 1
ATOM 2259 O O . THR B 1 26 ? 17.410 37.144 18.542 1.00 24.28 24 THR B O 1
ATOM 2263 N N . CYS B 1 27 ? 15.785 37.289 16.957 1.00 23.32 25 CYS B N 1
ATOM 2264 C CA . CYS B 1 27 ? 15.308 35.923 17.141 1.00 22.83 25 CYS B CA 1
ATOM 2265 C C . CYS B 1 27 ? 14.471 35.485 15.944 1.00 22.37 25 CYS B C 1
ATOM 2266 O O . CYS B 1 27 ? 13.696 36.281 15.430 1.00 21.61 25 CYS B O 1
ATOM 2269 N N . SER B 1 28 ? 14.636 34.229 15.499 1.00 21.99 26 SER B N 1
ATOM 2270 C CA . SER B 1 28 ? 13.823 33.663 14.391 1.00 22.47 26 SER B CA 1
ATOM 2271 C C . SER B 1 28 ? 12.317 33.722 14.667 1.00 22.90 26 SER B C 1
ATOM 2272 O O . SER B 1 28 ? 11.509 33.695 13.724 1.00 23.26 26 SER B O 1
ATOM 2275 N N . LEU B 1 29 ? 11.947 33.804 15.944 1.00 22.52 27 LEU B N 1
ATOM 2276 C CA . LEU B 1 29 ? 10.522 33.894 16.360 1.00 23.51 27 LEU B CA 1
ATOM 2277 C C . LEU B 1 29 ? 9.902 35.295 16.112 1.00 22.59 27 LEU B C 1
ATOM 2278 O O . LEU B 1 29 ? 8.688 35.478 16.242 1.00 22.89 27 LEU B O 1
ATOM 2283 N N . TRP B 1 30 ? 10.748 36.272 15.772 1.00 20.92 28 TRP B N 1
ATOM 2284 C CA . TRP B 1 30 ? 10.277 37.582 15.305 1.00 20.04 28 TRP B CA 1
ATOM 2285 C C . TRP B 1 30 ? 11.235 38.101 14.217 1.00 19.32 28 TRP B C 1
ATOM 2286 O O . TRP B 1 30 ? 12.004 39.075 14.418 1.00 19.60 28 TRP B O 1
ATOM 2297 N N . PRO B 1 31 ? 11.173 37.460 13.037 1.00 19.40 29 PRO B N 1
ATOM 2298 C CA . PRO B 1 31 ? 12.197 37.700 12.022 1.00 18.83 29 PRO B CA 1
ATOM 2299 C C . PRO B 1 31 ? 12.043 39.104 11.429 1.00 18.24 29 PRO B C 1
ATOM 2300 O O . PRO B 1 31 ? 10.936 39.651 11.360 1.00 16.64 29 PRO B O 1
ATOM 2304 N N . GLY B 1 32 ? 13.169 39.713 11.084 1.00 17.47 30 GLY B N 1
ATOM 2305 C CA . GLY B 1 32 ? 13.163 40.962 10.376 1.00 16.81 30 GLY B CA 1
ATOM 2306 C C . GLY B 1 32 ? 12.969 42.194 11.220 1.00 16.71 30 GLY B C 1
ATOM 2307 O O . GLY B 1 32 ? 12.882 43.288 10.666 1.00 17.72 30 GLY B O 1
ATOM 2308 N N . GLN B 1 33 ? 12.834 42.013 12.543 1.00 16.50 31 GLN B N 1
ATOM 2309 C CA . GLN B 1 33 ? 12.699 43.121 13.485 1.00 16.61 31 GLN B CA 1
ATOM 2310 C C . GLN B 1 33 ? 13.620 42.905 14.712 1.00 17.28 31 GLN B C 1
ATOM 2311 O O . GLN B 1 33 ? 13.971 41.773 15.049 1.00 18.68 31 GLN B O 1
ATOM 2317 N N . ALA B 1 34 ? 13.984 43.997 15.368 1.00 17.38 32 ALA B N 1
ATOM 2318 C CA . ALA B 1 34 ? 14.810 43.927 16.560 1.00 18.18 32 ALA B CA 1
ATOM 2319 C C . ALA B 1 34 ? 14.629 45.167 17.403 1.00 17.73 32 ALA B C 1
ATOM 2320 O O . ALA B 1 34 ? 14.589 46.303 16.898 1.00 17.35 32 ALA B O 1
ATOM 2322 N N . LEU B 1 35 ? 14.539 44.928 18.701 1.00 17.06 33 LEU B N 1
ATOM 2323 C CA . LEU B 1 35 ? 14.751 45.976 19.677 1.00 17.20 33 LEU B CA 1
ATOM 2324 C C . LEU B 1 35 ? 16.254 46.021 20.018 1.00 17.41 33 LEU B C 1
ATOM 2325 O O . LEU B 1 35 ? 16.848 44.985 20.290 1.00 17.14 33 LEU B O 1
ATOM 2330 N N . SER B 1 36 ? 16.836 47.226 20.011 1.00 17.59 34 SER B N 1
ATOM 2331 C CA . SER B 1 36 ? 18.094 47.478 20.713 1.00 18.42 34 SER B CA 1
ATOM 2332 C C . SER B 1 36 ? 17.928 48.380 21.933 1.00 17.54 34 SER B C 1
ATOM 2333 O O . SER B 1 36 ? 17.163 49.343 21.916 1.00 17.55 34 SER B O 1
ATOM 2336 N N . LEU B 1 37 ? 18.700 48.060 22.970 1.00 17.69 35 LEU B N 1
ATOM 2337 C CA . LEU B 1 37 ? 18.817 48.883 24.167 1.00 16.52 35 LEU B CA 1
ATOM 2338 C C . LEU B 1 37 ? 20.271 49.299 24.331 1.00 16.19 35 LEU B C 1
ATOM 2339 O O . LEU B 1 37 ? 21.196 48.502 24.133 1.00 17.51 35 LEU B O 1
ATOM 2344 N N . GLN B 1 38 ? 20.451 50.574 24.648 1.00 16.85 36 GLN B N 1
ATOM 2345 C CA . GLN B 1 38 ? 21.778 51.144 24.835 1.00 18.31 36 GLN B CA 1
ATOM 2346 C C . GLN B 1 38 ? 22.292 50.734 26.214 1.00 18.18 36 GLN B C 1
ATOM 2347 O O . GLN B 1 38 ? 21.562 50.797 27.222 1.00 17.73 36 GLN B O 1
ATOM 2353 N N . VAL B 1 39 ? 23.535 50.293 26.226 1.00 17.95 37 VAL B N 1
ATOM 2354 C CA . VAL B 1 39 ? 24.169 49.687 27.404 1.00 18.75 37 VAL B CA 1
ATOM 2355 C C . VAL B 1 39 ? 25.032 50.740 28.138 1.00 18.38 37 VAL B C 1
ATOM 2356 O O . VAL B 1 39 ? 25.899 51.358 27.522 1.00 18.86 37 VAL B O 1
ATOM 2360 N N . GLU B 1 40 ? 24.836 50.926 29.437 1.00 18.16 38 GLU B N 1
ATOM 2361 C CA . GLU B 1 40 ? 25.776 51.764 30.189 1.00 19.19 38 GLU B CA 1
ATOM 2362 C C . GLU B 1 40 ? 26.961 50.915 30.684 1.00 19.61 38 GLU B C 1
ATOM 2363 O O . GLU B 1 40 ? 28.109 51.371 30.581 1.00 20.18 38 GLU B O 1
ATOM 2369 N N . GLN B 1 41 ? 26.685 49.677 31.139 1.00 19.35 39 GLN B N 1
ATOM 2370 C CA . GLN B 1 41 ? 27.686 48.755 31.732 1.00 20.59 39 GLN B CA 1
ATOM 2371 C C . GLN B 1 41 ? 27.264 47.301 31.624 1.00 19.59 39 GLN B C 1
ATOM 2372 O O . GLN B 1 41 ? 26.174 46.907 32.066 1.00 18.48 39 GLN B O 1
ATOM 2378 N N . LEU B 1 42 ? 28.145 46.478 31.089 1.00 19.57 40 LEU B N 1
ATOM 2379 C CA . LEU B 1 42 ? 27.988 45.037 31.246 1.00 21.82 40 LEU B CA 1
ATOM 2380 C C . LEU B 1 42 ? 28.123 44.662 32.727 1.00 22.21 40 LEU B C 1
ATOM 2381 O O . LEU B 1 42 ? 29.044 45.128 33.402 1.00 23.23 40 LEU B O 1
ATOM 2386 N N . LEU B 1 43 ? 27.199 43.833 33.221 1.00 22.37 41 LEU B N 1
ATOM 2387 C CA . LEU B 1 43 ? 27.202 43.369 34.606 1.00 23.23 41 LEU B CA 1
ATOM 2388 C C . LEU B 1 43 ? 27.555 41.889 34.740 1.00 23.96 41 LEU B C 1
ATOM 2389 O O . LEU B 1 43 ? 28.230 41.550 35.705 1.00 23.69 41 LEU B O 1
ATOM 2394 N N . HIS B 1 44 ? 27.154 41.017 33.788 1.00 24.97 42 HIS B N 1
ATOM 2395 C CA . HIS B 1 44 ? 27.318 39.550 34.024 1.00 27.61 42 HIS B CA 1
ATOM 2396 C C . HIS B 1 44 ? 27.729 38.459 32.965 1.00 28.74 42 HIS B C 1
ATOM 2397 O O . HIS B 1 44 ? 28.697 37.771 33.163 1.00 30.97 42 HIS B O 1
ATOM 2404 N N . HIS B 1 45 ? 26.994 38.200 31.905 1.00 31.19 43 HIS B N 1
ATOM 2405 C CA . HIS B 1 45 ? 27.431 37.112 30.955 1.00 29.78 43 HIS B CA 1
ATOM 2406 C C . HIS B 1 45 ? 28.220 35.834 31.380 1.00 30.47 43 HIS B C 1
ATOM 2407 O O . HIS B 1 45 ? 29.461 35.800 31.327 1.00 30.22 43 HIS B O 1
ATOM 2414 N N . ARG B 1 46 ? 27.494 34.776 31.743 1.00 28.59 44 ARG B N 1
ATOM 2415 C CA . ARG B 1 46 ? 28.081 33.448 31.975 1.00 29.06 44 ARG B CA 1
ATOM 2416 C C . ARG B 1 46 ? 27.089 32.394 31.492 1.00 28.90 44 ARG B C 1
ATOM 2417 O O . ARG B 1 46 ? 25.880 32.628 31.508 1.00 27.77 44 ARG B O 1
ATOM 2419 N N . ARG B 1 47 ? 27.604 31.246 31.060 1.00 28.26 45 ARG B N 1
ATOM 2420 C CA . ARG B 1 47 ? 26.759 30.135 30.652 1.00 28.65 45 ARG B CA 1
ATOM 2421 C C . ARG B 1 47 ? 26.460 29.226 31.836 1.00 28.32 45 ARG B C 1
ATOM 2422 O O . ARG B 1 47 ? 27.393 28.741 32.493 1.00 26.74 45 ARG B O 1
ATOM 2430 N N . SER B 1 48 ? 25.176 28.953 32.096 1.00 27.00 46 SER B N 1
ATOM 2431 C CA . SER B 1 48 ? 24.821 28.024 33.172 1.00 27.17 46 SER B CA 1
ATOM 2432 C C . SER B 1 48 ? 24.788 26.664 32.497 1.00 27.30 46 SER B C 1
ATOM 2433 O O . SER B 1 48 ? 25.044 26.593 31.307 1.00 26.13 46 SER B O 1
ATOM 2436 N N . ARG B 1 49 ? 24.469 25.610 33.260 1.00 27.87 47 ARG B N 1
ATOM 2437 C CA . ARG B 1 49 ? 24.210 24.292 32.699 1.00 29.73 47 ARG B CA 1
ATOM 2438 C C . ARG B 1 49 ? 23.099 24.301 31.629 1.00 28.92 47 ARG B C 1
ATOM 2439 O O . ARG B 1 49 ? 23.073 23.430 30.733 1.00 29.74 47 ARG B O 1
ATOM 2447 N N . TYR B 1 50 ? 22.203 25.299 31.697 1.00 26.90 48 TYR B N 1
ATOM 2448 C CA . TYR B 1 50 ? 21.019 25.323 30.855 1.00 25.21 48 TYR B CA 1
ATOM 2449 C C . TYR B 1 50 ? 20.969 26.362 29.743 1.00 24.18 48 TYR B C 1
ATOM 2450 O O . TYR B 1 50 ? 20.338 26.119 28.721 1.00 24.34 48 TYR B O 1
ATOM 2459 N N . GLN B 1 51 ? 21.590 27.521 29.941 1.00 22.31 49 GLN B N 1
ATOM 2460 C CA . GLN B 1 51 ? 21.381 28.645 29.020 1.00 22.23 49 GLN B CA 1
ATOM 2461 C C . GLN B 1 51 ? 22.424 29.731 29.198 1.00 21.97 49 GLN B C 1
ATOM 2462 O O . GLN B 1 51 ? 23.133 29.755 30.200 1.00 21.63 49 GLN B O 1
ATOM 2468 N N . ASP B 1 52 ? 22.495 30.635 28.228 1.00 22.57 50 ASP B N 1
ATOM 2469 C CA . ASP B 1 52 ? 23.401 31.769 28.354 1.00 23.09 50 ASP B CA 1
ATOM 2470 C C . ASP B 1 52 ? 22.687 32.847 29.151 1.00 22.71 50 ASP B C 1
ATOM 2471 O O . ASP B 1 52 ? 21.537 33.191 28.823 1.00 21.07 50 ASP B O 1
ATOM 2476 N N . ILE B 1 53 ? 23.345 33.312 30.220 1.00 21.77 51 ILE B N 1
ATOM 2477 C CA . ILE B 1 53 ? 22.819 34.381 31.099 1.00 21.56 51 ILE B CA 1
ATOM 2478 C C . ILE B 1 53 ? 23.628 35.669 30.957 1.00 21.83 51 ILE B C 1
ATOM 2479 O O . ILE B 1 53 ? 24.834 35.698 31.279 1.00 21.97 51 ILE B O 1
ATOM 2484 N N . LEU B 1 54 ? 22.965 36.714 30.467 1.00 19.77 52 LEU B N 1
ATOM 2485 C CA . LEU B 1 54 ? 23.582 38.028 30.294 1.00 20.39 52 LEU B CA 1
ATOM 2486 C C . LEU B 1 54 ? 22.766 39.084 31.069 1.00 19.23 52 LEU B C 1
ATOM 2487 O O . LEU B 1 54 ? 21.547 39.119 30.976 1.00 19.55 52 LEU B O 1
ATOM 2492 N N . VAL B 1 55 ? 23.448 39.901 31.849 1.00 18.23 53 VAL B N 1
ATOM 2493 C CA . VAL B 1 55 ? 22.838 41.020 32.577 1.00 17.89 53 VAL B CA 1
ATOM 2494 C C . VAL B 1 55 ? 23.671 42.256 32.280 1.00 17.96 53 VAL B C 1
ATOM 2495 O O . VAL B 1 55 ? 24.914 42.200 32.301 1.00 18.25 53 VAL B O 1
ATOM 2499 N N . PHE B 1 56 ? 22.986 43.366 32.017 1.00 16.85 54 PHE B N 1
ATOM 2500 C CA . PHE B 1 56 ? 23.625 44.646 31.813 1.00 16.16 54 PHE B CA 1
ATOM 2501 C C . PHE B 1 56 ? 22.800 45.776 32.381 1.00 16.21 54 PHE B C 1
ATOM 2502 O O . PHE B 1 56 ? 21.576 45.629 32.541 1.00 15.75 54 PHE B O 1
ATOM 2510 N N . ARG B 1 57 ? 23.486 46.854 32.761 1.00 15.23 55 ARG B N 1
ATOM 2511 C CA . ARG B 1 57 ? 22.825 48.086 33.124 1.00 15.97 55 ARG B CA 1
ATOM 2512 C C . ARG B 1 57 ? 22.553 48.885 31.824 1.00 15.62 55 ARG B C 1
ATOM 2513 O O . ARG B 1 57 ? 23.495 49.269 31.087 1.00 15.60 55 ARG B O 1
ATOM 2521 N N . SER B 1 58 ? 21.273 49.079 31.501 1.00 15.70 56 SER B N 1
ATOM 2522 C CA . SER B 1 58 ? 20.946 49.853 30.302 1.00 16.51 56 SER B CA 1
ATOM 2523 C C . SER B 1 58 ? 20.918 51.341 30.684 1.00 16.40 56 SER B C 1
ATOM 2524 O O . SER B 1 58 ? 20.765 51.674 31.841 1.00 16.66 56 SER B O 1
ATOM 2527 N N . LYS B 1 59 ? 21.057 52.215 29.700 1.00 16.42 57 LYS B N 1
ATOM 2528 C CA . LYS B 1 59 ? 20.953 53.659 29.899 1.00 18.19 57 LYS B CA 1
ATOM 2529 C C . LYS B 1 59 ? 19.577 54.112 30.403 1.00 17.79 57 LYS B C 1
ATOM 2530 O O . LYS B 1 59 ? 19.485 54.981 31.284 1.00 18.27 57 LYS B O 1
ATOM 2536 N N . THR B 1 60 ? 18.510 53.550 29.830 1.00 17.06 58 THR B N 1
ATOM 2537 C CA . THR B 1 60 ? 17.162 54.090 30.065 1.00 17.49 58 THR B CA 1
ATOM 2538 C C . THR B 1 60 ? 16.122 53.092 30.611 1.00 16.56 58 THR B C 1
ATOM 2539 O O . THR B 1 60 ? 14.994 53.488 30.944 1.00 16.50 58 THR B O 1
ATOM 2543 N N . TYR B 1 61 ? 16.502 51.825 30.725 1.00 16.02 59 TYR B N 1
ATOM 2544 C CA . TYR B 1 61 ? 15.571 50.777 31.213 1.00 16.24 59 TYR B CA 1
ATOM 2545 C C . TYR B 1 61 ? 16.010 50.059 32.520 1.00 15.95 59 TYR B C 1
ATOM 2546 O O . TYR B 1 61 ? 15.468 49.000 32.861 1.00 14.84 59 TYR B O 1
ATOM 2555 N N . GLY B 1 62 ? 16.991 50.618 33.235 1.00 14.75 60 GLY B N 1
ATOM 2556 C CA . GLY B 1 62 ? 17.493 49.968 34.435 1.00 15.44 60 GLY B CA 1
ATOM 2557 C C . GLY B 1 62 ? 18.220 48.708 34.066 1.00 15.03 60 GLY B C 1
ATOM 2558 O O . GLY B 1 62 ? 18.725 48.599 32.962 1.00 15.40 60 GLY B O 1
ATOM 2559 N N . ASN B 1 63 ? 18.281 47.740 34.976 1.00 15.03 61 ASN B N 1
ATOM 2560 C CA . ASN B 1 63 ? 18.999 46.502 34.645 1.00 15.48 61 ASN B CA 1
ATOM 2561 C C . ASN B 1 63 ? 18.179 45.609 33.715 1.00 15.05 61 ASN B C 1
ATOM 2562 O O . ASN B 1 63 ? 16.961 45.608 33.771 1.00 14.96 61 ASN B O 1
ATOM 2567 N N . VAL B 1 64 ? 18.886 44.841 32.896 1.00 15.67 62 VAL B N 1
ATOM 2568 C CA . VAL B 1 64 ? 18.279 44.001 31.889 1.00 16.06 62 VAL B CA 1
ATOM 2569 C C . VAL B 1 64 ? 18.805 42.572 31.984 1.00 16.47 62 VAL B C 1
ATOM 2570 O O . VAL B 1 64 ? 20.014 42.347 31.956 1.00 18.39 62 VAL B O 1
ATOM 2574 N N . LEU B 1 65 ? 17.899 41.618 32.126 1.00 16.57 63 LEU B N 1
ATOM 2575 C CA . LEU B 1 65 ? 18.223 40.174 32.085 1.00 15.97 63 LEU B CA 1
ATOM 2576 C C . LEU B 1 65 ? 17.894 39.577 30.724 1.00 16.50 63 LEU B C 1
ATOM 2577 O O . LEU B 1 65 ? 16.775 39.739 30.218 1.00 16.81 63 LEU B O 1
ATOM 2582 N N . VAL B 1 66 ? 18.882 38.873 30.162 1.00 16.51 64 VAL B N 1
ATOM 2583 C CA . VAL B 1 66 ? 18.793 38.266 28.836 1.00 17.42 64 VAL B CA 1
ATOM 2584 C C . VAL B 1 66 ? 19.177 36.790 28.994 1.00 16.78 64 VAL B C 1
ATOM 2585 O O . VAL B 1 66 ? 20.203 36.475 29.619 1.00 17.57 64 VAL B O 1
ATOM 2589 N N . LEU B 1 67 ? 18.335 35.897 28.487 1.00 16.85 65 LEU B N 1
ATOM 2590 C CA . LEU B 1 67 ? 18.603 34.442 28.495 1.00 17.73 65 LEU B CA 1
ATOM 2591 C C . LEU B 1 67 ? 18.620 33.908 27.071 1.00 18.06 65 LEU B C 1
ATOM 2592 O O . LEU B 1 67 ? 17.652 34.121 26.282 1.00 18.52 65 LEU B O 1
ATOM 2597 N N . ASP B 1 68 ? 19.721 33.237 26.715 1.00 18.42 66 ASP B N 1
ATOM 2598 C CA . ASP B 1 68 ? 19.943 32.818 25.330 1.00 18.77 66 ASP B CA 1
ATOM 2599 C C . ASP B 1 68 ? 19.621 33.913 24.306 1.00 18.70 66 ASP B C 1
ATOM 2600 O O . ASP B 1 68 ? 19.006 33.656 23.261 1.00 18.16 66 ASP B O 1
ATOM 2605 N N . GLY B 1 69 ? 20.026 35.131 24.632 1.00 18.47 67 GLY B N 1
ATOM 2606 C CA . GLY B 1 69 ? 19.828 36.294 23.765 1.00 18.93 67 GLY B CA 1
ATOM 2607 C C . GLY B 1 69 ? 18.431 36.905 23.741 1.00 17.88 67 GLY B C 1
ATOM 2608 O O . GLY B 1 69 ? 18.236 37.901 23.073 1.00 19.26 67 GLY B O 1
ATOM 2609 N N . VAL B 1 70 ? 17.471 36.327 24.462 1.00 16.99 68 VAL B N 1
ATOM 2610 C CA . VAL B 1 70 ? 16.140 36.933 24.547 1.00 16.98 68 VAL B CA 1
ATOM 2611 C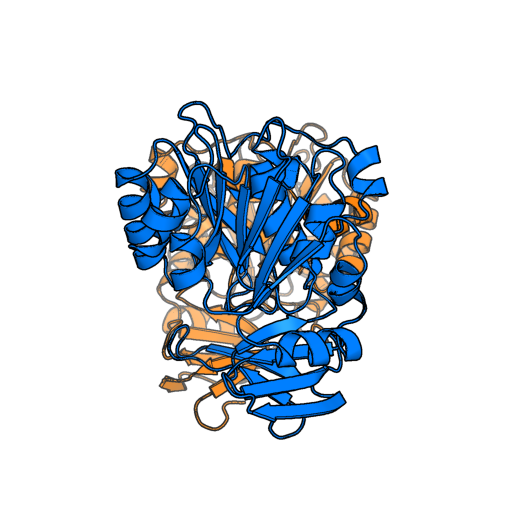 C . VAL B 1 70 ? 15.922 37.745 25.854 1.00 16.78 68 VAL B C 1
ATOM 2612 O O . VAL B 1 70 ? 16.154 37.240 26.949 1.00 16.35 68 VAL B O 1
ATOM 2616 N N . ILE B 1 71 ? 15.486 38.989 25.716 1.00 16.36 69 ILE B N 1
ATOM 2617 C CA . ILE B 1 71 ? 15.236 39.856 26.872 1.00 16.21 69 ILE B CA 1
ATOM 2618 C C . ILE B 1 71 ? 14.125 39.210 27.712 1.00 16.30 69 ILE B C 1
ATOM 2619 O O . ILE B 1 71 ? 13.012 38.962 27.215 1.00 16.00 69 ILE B O 1
ATOM 2624 N N . GLN B 1 72 ? 14.465 38.925 28.968 1.00 17.02 70 GLN B N 1
ATOM 2625 C CA . GLN B 1 72 ? 13.511 38.407 29.971 1.00 16.71 70 GLN B CA 1
ATOM 2626 C C . GLN B 1 72 ? 12.809 39.529 30.698 1.00 17.08 70 GLN B C 1
ATOM 2627 O O . GLN B 1 72 ? 11.602 39.461 30.887 1.00 17.66 70 GLN B O 1
ATOM 2633 N N . CYS B 1 73 ? 13.571 40.509 31.185 1.00 17.86 71 CYS B N 1
ATOM 2634 C CA . CYS B 1 73 ? 12.996 41.684 31.883 1.00 18.40 71 CYS B CA 1
ATOM 2635 C C . CYS B 1 73 ? 13.935 42.852 31.935 1.00 17.90 71 CYS B C 1
ATOM 2636 O O . CYS B 1 73 ? 15.135 42.684 31.741 1.00 17.34 71 CYS B O 1
ATOM 2639 N N . THR B 1 74 ? 13.356 44.034 32.199 1.00 18.03 72 THR B N 1
ATOM 2640 C CA . THR B 1 74 ? 14.079 45.278 32.488 1.00 16.97 72 THR B CA 1
ATOM 2641 C C . THR B 1 74 ? 13.412 45.857 33.697 1.00 17.30 72 THR B C 1
ATOM 2642 O O . THR B 1 74 ? 12.200 45.678 33.894 1.00 16.57 72 THR B O 1
ATOM 2646 N N . GLU B 1 75 ? 14.182 46.539 34.539 1.00 16.78 73 GLU B N 1
ATOM 2647 C CA . GLU B 1 75 ? 13.601 47.075 35.753 1.00 16.78 73 GLU B CA 1
ATOM 2648 C C . GLU B 1 75 ? 12.543 48.148 35.492 1.00 16.52 73 GLU B C 1
ATOM 2649 O O . GLU B 1 75 ? 11.618 48.285 36.300 1.00 15.78 73 GLU B O 1
ATOM 2655 N N . ARG B 1 76 ? 12.677 48.891 34.376 1.00 16.46 74 ARG B N 1
ATOM 2656 C CA . ARG B 1 76 ? 11.740 49.971 34.025 1.00 16.64 74 ARG B CA 1
ATOM 2657 C C . ARG B 1 76 ? 10.309 49.485 33.731 1.00 16.15 74 ARG B C 1
ATOM 2658 O O . ARG B 1 76 ? 9.336 50.075 34.197 1.00 16.13 74 ARG B O 1
ATOM 2666 N N . ASP B 1 77 ? 10.172 48.402 32.976 1.00 15.54 75 ASP B N 1
ATOM 2667 C CA . ASP B 1 77 ? 8.824 47.990 32.588 1.00 16.18 75 ASP B CA 1
ATOM 2668 C C . ASP B 1 77 ? 8.340 46.586 33.065 1.00 16.41 75 ASP B C 1
ATOM 2669 O O . ASP B 1 77 ? 7.210 46.170 32.713 1.00 15.60 75 ASP B O 1
ATOM 2674 N N . GLU B 1 78 ? 9.165 45.879 33.869 1.00 15.37 76 GLU B N 1
ATOM 2675 C CA . GLU B 1 78 ? 8.795 44.515 34.316 1.00 15.20 76 GLU B CA 1
ATOM 2676 C C . GLU B 1 78 ? 7.428 44.466 35.005 1.00 14.86 76 GLU B C 1
ATOM 2677 O O . GLU B 1 78 ? 6.710 43.475 34.920 1.00 14.16 76 GLU B O 1
ATOM 2683 N N . PHE B 1 79 ? 7.089 45.547 35.692 1.00 15.31 77 PHE B N 1
ATOM 2684 C CA . PHE B 1 79 ? 5.860 45.599 36.470 1.00 15.23 77 PHE B CA 1
ATOM 2685 C C . PHE B 1 79 ? 4.610 45.241 35.644 1.00 15.28 77 PHE B C 1
ATOM 2686 O O . PHE B 1 79 ? 3.702 44.653 36.206 1.00 16.40 77 PHE B O 1
ATOM 2694 N N . SER B 1 80 ? 4.527 45.601 34.353 1.00 15.05 78 SER B N 1
ATOM 2695 C CA . SER B 1 80 ? 3.265 45.313 33.624 1.00 15.70 78 SER B CA 1
ATOM 2696 C C . SER B 1 80 ? 3.036 43.810 33.512 1.00 15.01 78 SER B C 1
ATOM 2697 O O . SER B 1 80 ? 2.009 43.337 33.937 1.00 13.36 78 SER B O 1
ATOM 2700 N N . TYR B 1 81 ? 4.016 43.101 32.944 1.00 13.76 79 TYR B N 1
ATOM 2701 C CA . TYR B 1 81 ? 3.966 41.645 32.767 1.00 13.94 79 TYR B CA 1
ATOM 2702 C C . TYR B 1 81 ? 3.813 40.918 34.116 1.00 13.33 79 TYR B C 1
ATOM 2703 O O . TYR B 1 81 ? 2.949 40.053 34.237 1.00 13.29 79 TYR B O 1
ATOM 2712 N N . GLN B 1 82 ? 4.605 41.291 35.134 1.00 13.65 80 GLN B N 1
ATOM 2713 C CA . GLN B 1 82 ? 4.582 40.563 36.423 1.00 14.09 80 GLN B CA 1
ATOM 2714 C C . GLN B 1 82 ? 3.194 40.721 37.095 1.00 13.52 80 GLN B C 1
ATOM 2715 O O . GLN B 1 82 ? 2.591 39.755 37.625 1.00 12.98 80 GLN B O 1
ATOM 2721 N N . GLU B 1 83 ? 2.676 41.939 37.063 1.00 14.78 81 GLU B N 1
ATOM 2722 C CA . GLU B 1 83 ? 1.385 42.200 37.701 1.00 14.38 81 GLU B CA 1
ATOM 2723 C C . GLU B 1 83 ? 0.270 41.487 36.945 1.00 14.33 81 GLU B C 1
ATOM 2724 O O . GLU B 1 83 ? -0.659 40.950 37.553 1.00 14.93 81 GLU B O 1
ATOM 2730 N N . MET B 1 84 ? 0.357 41.468 35.621 1.00 14.19 82 MET B N 1
ATOM 2731 C CA . MET B 1 84 ? -0.728 40.915 34.825 1.00 14.44 82 MET B CA 1
ATOM 2732 C C . MET B 1 84 ? -0.754 39.384 34.935 1.00 14.49 82 MET B C 1
ATOM 2733 O O . MET B 1 84 ? -1.801 38.779 35.169 1.00 13.99 82 MET B O 1
ATOM 2738 N N . ILE B 1 85 ? 0.393 38.750 34.745 1.00 15.00 83 ILE B N 1
ATOM 2739 C CA . ILE B 1 85 ? 0.421 37.280 34.780 1.00 14.53 83 ILE B CA 1
ATOM 2740 C C . ILE B 1 85 ? 0.024 36.725 36.148 1.00 14.98 83 ILE B C 1
ATOM 2741 O O . ILE B 1 85 ? -0.524 35.605 36.228 1.00 15.31 83 ILE B O 1
ATOM 2746 N N . ALA B 1 86 ? 0.237 37.520 37.202 1.00 14.00 84 ALA B N 1
ATOM 2747 C CA . ALA B 1 86 ? -0.181 37.085 38.551 1.00 15.40 84 ALA B CA 1
ATOM 2748 C C . ALA B 1 86 ? -1.664 37.379 38.834 1.00 16.18 84 ALA B C 1
ATOM 2749 O O . ALA B 1 86 ? -2.418 36.508 39.274 1.00 16.23 84 ALA B O 1
ATOM 2751 N N . ASN B 1 87 ? -2.068 38.622 38.581 1.00 15.92 85 ASN B N 1
ATOM 2752 C CA . ASN B 1 87 ? -3.401 39.073 38.951 1.00 16.39 85 ASN B CA 1
ATOM 2753 C C . ASN B 1 87 ? -4.552 38.648 38.021 1.00 15.84 85 ASN B C 1
ATOM 2754 O O . ASN B 1 87 ? -5.696 38.497 38.478 1.00 17.02 85 ASN B O 1
ATOM 2759 N N . LEU B 1 88 ? -4.270 38.461 36.740 1.00 15.87 86 LEU B N 1
ATOM 2760 C CA . LEU B 1 88 ? -5.303 37.848 35.835 1.00 16.04 86 LEU B CA 1
ATOM 2761 C C . LEU B 1 88 ? -5.846 36.510 36.411 1.00 15.97 86 LEU B C 1
ATOM 2762 O O . LEU B 1 88 ? -7.037 36.431 36.649 1.00 15.63 86 LEU B O 1
ATOM 2767 N N . PRO B 1 89 ? -4.975 35.501 36.661 1.00 15.84 87 PRO B N 1
ATOM 2768 C CA . PRO B 1 89 ? -5.530 34.285 37.308 1.00 16.03 87 PRO B CA 1
ATOM 2769 C C . PRO B 1 89 ? -6.018 34.454 38.769 1.00 15.78 87 PRO B C 1
ATOM 2770 O O . PRO B 1 89 ? -7.128 33.986 39.105 1.00 15.57 87 PRO B O 1
ATOM 2774 N N . LEU B 1 90 ? -5.229 35.121 39.627 1.00 15.64 88 LEU B N 1
ATOM 2775 C CA . LEU B 1 90 ? -5.601 35.246 41.036 1.00 15.32 88 LEU B CA 1
ATOM 2776 C C . LEU B 1 90 ? -6.955 35.943 41.217 1.00 15.09 88 LEU B C 1
ATOM 2777 O O . LEU B 1 90 ? -7.783 35.508 42.022 1.00 15.15 88 LEU B O 1
ATOM 2782 N N . CYS B 1 91 ? -7.186 37.009 40.462 1.00 15.41 89 CYS B N 1
ATOM 2783 C CA . CYS B 1 91 ? -8.447 37.770 40.594 1.00 15.70 89 CYS B CA 1
ATOM 2784 C C . CYS B 1 91 ? -9.593 37.138 39.821 1.00 16.10 89 CYS B C 1
ATOM 2785 O O . CYS B 1 91 ? -10.732 37.603 39.904 1.00 17.78 89 CYS B O 1
ATOM 2788 N N . SER B 1 92 ? -9.294 36.075 39.077 1.00 16.10 90 SER B N 1
ATOM 2789 C CA . SER B 1 92 ? -10.345 35.272 38.422 1.00 17.57 90 SER B CA 1
ATOM 2790 C C . SER B 1 92 ? -10.749 34.005 39.226 1.00 17.67 90 SER B C 1
ATOM 2791 O O . SER B 1 92 ? -11.507 33.164 38.727 1.00 17.79 90 SER B O 1
ATOM 2794 N N . HIS B 1 93 ? -10.211 33.880 40.440 1.00 17.93 91 HIS B N 1
ATOM 2795 C CA . HIS B 1 93 ? -10.467 32.725 41.327 1.00 18.78 91 HIS B CA 1
ATOM 2796 C C . HIS B 1 93 ? -11.022 33.318 42.609 1.00 19.58 91 HIS B C 1
ATOM 2797 O O . HIS B 1 93 ? -10.496 34.319 43.102 1.00 20.13 91 HIS B O 1
ATOM 2804 N N . PRO B 1 94 ? -12.130 32.756 43.119 1.00 20.41 92 PRO B N 1
ATOM 2805 C CA . PRO B 1 94 ? -12.745 33.372 44.305 1.00 20.34 92 PRO B CA 1
ATOM 2806 C C . PRO B 1 94 ? -11.933 33.204 45.594 1.00 20.60 92 PRO B C 1
ATOM 2807 O O . PRO B 1 94 ? -12.081 34.002 46.504 1.00 20.61 92 PRO B O 1
ATOM 2811 N N . ASN B 1 95 ? -11.059 32.209 45.654 1.00 20.36 93 ASN B N 1
ATOM 2812 C CA . ASN B 1 95 ? -10.339 31.918 46.884 1.00 21.03 93 ASN B CA 1
ATOM 2813 C C . ASN B 1 95 ? -9.015 31.151 46.669 1.00 19.85 93 ASN B C 1
ATOM 2814 O O . ASN B 1 95 ? -8.873 29.999 47.066 1.00 18.32 93 ASN B O 1
ATOM 2819 N N . PRO B 1 96 ? -8.039 31.800 46.025 1.00 19.66 94 PRO B N 1
ATOM 2820 C CA . PRO B 1 96 ? -6.855 31.055 45.640 1.00 19.94 94 PRO B CA 1
ATOM 2821 C C . PRO B 1 96 ? -5.870 30.998 46.799 1.00 19.53 94 PRO B C 1
ATOM 2822 O O . PRO B 1 96 ? -5.417 32.041 47.290 1.00 19.68 94 PRO B O 1
ATOM 2826 N N . ARG B 1 97 ? -5.578 29.788 47.267 1.00 20.02 95 ARG B N 1
ATOM 2827 C CA . ARG B 1 97 ? -4.787 29.625 48.502 1.00 18.96 95 ARG B CA 1
ATOM 2828 C C . ARG B 1 97 ? -3.488 28.923 48.278 1.00 19.40 95 ARG B C 1
ATOM 2829 O O . ARG B 1 97 ? -2.516 29.156 49.012 1.00 20.10 95 ARG B O 1
ATOM 2837 N N . LYS B 1 98 ? -3.462 28.029 47.286 1.00 19.77 96 LYS B N 1
ATOM 2838 C CA . LYS B 1 98 ? -2.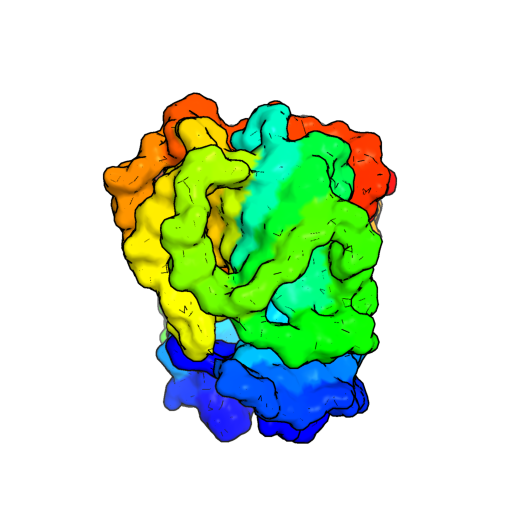240 27.309 46.959 1.00 19.03 96 LYS B CA 1
ATOM 2839 C C . LYS B 1 98 ? -1.850 27.590 45.501 1.00 18.51 96 LYS B C 1
AT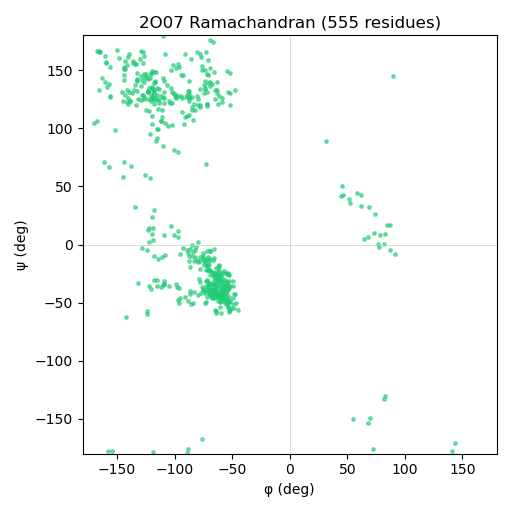OM 2840 O O . LYS B 1 98 ? -2.653 27.355 44.568 1.00 17.11 96 LYS B O 1
ATOM 2846 N N . VAL B 1 99 ? -0.629 28.092 45.294 1.00 17.36 97 VAL B N 1
ATOM 2847 C CA . VAL B 1 99 ? -0.276 28.571 43.957 1.00 16.86 97 VAL B CA 1
ATOM 2848 C C . VAL B 1 99 ? 1.021 27.891 43.517 1.00 16.64 97 VAL B C 1
ATOM 2849 O O . VAL B 1 99 ? 1.915 27.670 44.340 1.00 16.30 97 VAL B O 1
ATOM 2853 N N . LEU B 1 100 ? 1.073 27.516 42.243 1.00 14.78 98 LEU B N 1
ATOM 2854 C CA . LEU B 1 100 ? 2.268 26.980 41.606 1.00 14.16 98 LEU B CA 1
ATOM 2855 C C . LEU B 1 100 ? 2.800 27.998 40.599 1.00 14.40 98 LEU B C 1
ATOM 2856 O O . LEU B 1 100 ? 2.079 28.435 39.702 1.00 15.48 98 LEU B O 1
ATOM 2861 N N . ILE B 1 101 ? 4.070 28.351 40.714 1.00 14.57 99 ILE B N 1
ATOM 2862 C CA . ILE B 1 101 ? 4.711 29.101 39.630 1.00 15.33 99 ILE B CA 1
ATOM 2863 C C . ILE B 1 101 ? 5.741 28.207 38.979 1.00 14.95 99 ILE B C 1
ATOM 2864 O O . ILE B 1 101 ? 6.620 27.682 39.665 1.00 15.57 99 ILE B O 1
ATOM 2869 N N . ILE B 1 102 ? 5.672 28.068 37.658 1.00 13.90 100 ILE B N 1
ATOM 2870 C CA . ILE B 1 102 ? 6.733 27.397 36.872 1.00 14.91 100 ILE B CA 1
ATOM 2871 C C . ILE B 1 102 ? 7.611 28.442 36.161 1.00 15.36 100 ILE B C 1
ATOM 2872 O O . ILE B 1 102 ? 7.084 29.364 35.502 1.00 15.83 100 ILE B O 1
ATOM 2877 N N . GLY B 1 103 ? 8.931 28.300 36.295 1.00 15.56 101 GLY B N 1
ATOM 2878 C CA . GLY B 1 103 ? 9.857 29.313 35.841 1.00 15.44 101 GLY B CA 1
ATOM 2879 C C . GLY B 1 103 ? 9.976 30.393 36.907 1.00 15.97 101 GLY B C 1
ATOM 2880 O O . GLY B 1 103 ? 10.186 30.101 38.076 1.00 17.69 101 GLY B O 1
ATOM 2881 N N . GLY B 1 104 ? 9.847 31.646 36.518 1.00 15.53 102 GLY B N 1
ATOM 2882 C CA . GLY B 1 104 ? 9.892 32.739 37.482 1.00 17.70 102 GLY B CA 1
ATOM 2883 C C . GLY B 1 104 ? 11.239 32.997 38.141 1.00 18.27 102 GLY B C 1
ATOM 2884 O O . GLY B 1 104 ? 11.284 33.442 39.266 1.00 19.57 102 GLY B O 1
ATOM 2885 N N . GLY B 1 105 ? 12.339 32.763 37.424 1.00 18.43 103 GLY B N 1
ATOM 2886 C CA . GLY B 1 105 ? 13.673 32.891 38.032 1.00 19.28 103 GLY B CA 1
ATOM 2887 C C . GLY B 1 105 ? 13.967 34.242 38.646 1.00 18.38 103 GLY B C 1
ATOM 2888 O O . GLY B 1 105 ? 14.726 34.352 39.631 1.00 19.19 103 GLY B O 1
ATOM 2889 N N . ASP B 1 106 ? 13.402 35.296 38.062 1.00 18.44 104 ASP B N 1
ATOM 2890 C CA . ASP B 1 106 ? 13.722 36.654 38.559 1.00 17.62 104 ASP B CA 1
ATOM 2891 C C . ASP B 1 106 ? 13.026 36.955 39.887 1.00 17.25 104 ASP B C 1
ATOM 2892 O O . ASP B 1 106 ? 13.403 37.901 40.568 1.00 17.06 104 ASP B O 1
ATOM 2897 N N . GLY B 1 107 ? 11.995 36.170 40.229 1.00 16.67 105 GLY B N 1
ATOM 2898 C CA . GLY B 1 107 ? 11.238 36.335 41.495 1.00 15.48 105 GLY B CA 1
ATOM 2899 C C . GLY B 1 107 ? 10.079 37.303 41.468 1.00 15.40 105 GLY B C 1
ATOM 2900 O O . GLY B 1 107 ? 9.342 37.434 42.465 1.00 14.82 105 GLY B O 1
ATOM 2901 N N . GLY B 1 108 ? 9.915 37.989 40.326 1.00 16.32 106 GLY B N 1
ATOM 2902 C CA . GLY B 1 108 ? 8.928 39.060 40.157 1.00 16.11 106 GLY B CA 1
ATOM 2903 C C . GLY B 1 108 ? 7.493 38.573 40.244 1.00 16.42 106 GLY B C 1
ATOM 2904 O O . GLY B 1 108 ? 6.629 39.242 40.828 1.00 16.20 106 GLY B O 1
ATOM 2905 N N . VAL B 1 109 ? 7.214 37.411 39.660 1.00 15.15 107 VAL B N 1
ATOM 2906 C CA . VAL B 1 109 ? 5.829 36.918 39.706 1.00 14.68 107 VAL B CA 1
ATOM 2907 C C . VAL B 1 109 ? 5.490 36.524 41.150 1.00 14.51 107 VAL B C 1
ATOM 2908 O O . VAL B 1 109 ? 4.393 36.783 41.648 1.00 15.53 107 VAL B O 1
ATOM 2912 N N . LEU B 1 110 ? 6.457 35.883 41.804 1.00 14.22 108 LEU B N 1
ATOM 2913 C CA . LEU B 1 110 ? 6.376 35.516 43.219 1.00 14.64 108 LEU B CA 1
ATOM 2914 C C . LEU B 1 110 ? 6.050 36.757 44.053 1.00 13.36 108 LEU B C 1
ATOM 2915 O O . LEU B 1 110 ? 5.106 36.752 44.860 1.00 11.80 108 LEU B O 1
ATOM 2920 N N . ARG B 1 111 ? 6.829 37.820 43.823 1.00 13.48 109 ARG B N 1
ATOM 2921 C CA . ARG B 1 111 ? 6.595 39.169 44.457 1.00 13.14 109 ARG B CA 1
ATOM 2922 C C . ARG B 1 111 ? 5.128 39.594 44.370 1.00 13.63 109 ARG B C 1
ATOM 2923 O O . ARG B 1 111 ? 4.522 39.984 45.376 1.00 13.38 109 ARG B O 1
ATOM 2931 N N . GLU B 1 112 ? 4.568 39.522 43.159 1.00 14.32 110 GLU B N 1
ATOM 2932 C CA . GLU B 1 112 ? 3.149 39.832 42.956 1.00 15.29 110 GLU B CA 1
ATOM 2933 C C . GLU B 1 112 ? 2.164 38.865 43.609 1.00 15.98 110 GLU B C 1
ATOM 2934 O O . GLU B 1 112 ? 1.157 39.311 44.180 1.00 15.70 110 GLU B O 1
ATOM 2940 N N . VAL B 1 113 ? 2.411 37.562 43.478 1.00 15.00 111 VAL B N 1
ATOM 2941 C CA . VAL B 1 113 ? 1.452 36.563 44.008 1.00 16.91 111 VAL B CA 1
ATOM 2942 C C . VAL B 1 113 ? 1.284 36.690 45.515 1.00 16.96 111 VAL B C 1
ATOM 2943 O O . VAL B 1 113 ? 0.154 36.679 46.021 1.00 17.05 111 VAL B O 1
ATOM 2947 N N . VAL B 1 114 ? 2.403 36.864 46.216 1.00 17.49 112 VAL B N 1
ATOM 2948 C CA . VAL B 1 114 ? 2.399 36.845 47.694 1.00 17.13 112 VAL B CA 1
ATOM 2949 C C . VAL B 1 114 ? 1.732 38.048 48.345 1.00 17.69 112 VAL B C 1
ATOM 2950 O O . VAL B 1 114 ? 1.468 38.007 49.527 1.00 17.74 112 VAL B O 1
ATOM 2954 N N . LYS B 1 115 ? 1.483 39.104 47.563 1.00 17.91 113 LYS B N 1
ATOM 2955 C CA . LYS B 1 115 ? 0.713 40.279 48.000 1.00 18.50 113 LYS B CA 1
ATOM 2956 C C . LYS B 1 115 ? -0.727 39.916 48.362 1.00 18.73 113 LYS B C 1
ATOM 2957 O O . LYS B 1 115 ? -1.380 40.620 49.113 1.00 19.15 113 LYS B O 1
ATOM 2963 N N . HIS B 1 116 ? -1.226 38.819 47.811 1.00 19.26 114 HIS B N 1
ATOM 2964 C CA . HIS B 1 116 ? -2.613 38.398 48.075 1.00 18.62 114 HIS B CA 1
ATOM 2965 C C . HIS B 1 116 ? -2.715 37.688 49.442 1.00 18.89 114 HIS B C 1
ATOM 2966 O O . HIS B 1 116 ? -2.088 36.652 49.625 1.00 17.34 114 HIS B O 1
ATOM 2973 N N . PRO B 1 117 ? -3.534 38.228 50.386 1.00 19.76 115 PRO B N 1
ATOM 2974 C CA . PRO B 1 117 ? -3.800 37.616 51.707 1.00 20.24 115 PRO B CA 1
ATOM 2975 C C . PRO B 1 117 ? -4.297 36.165 51.667 1.00 19.07 115 PRO B C 1
ATOM 2976 O O . PRO B 1 117 ? -4.002 35.385 52.569 1.00 18.50 115 PRO B O 1
ATOM 2980 N N . SER B 1 118 ? -5.065 35.818 50.636 1.00 19.26 116 SER B N 1
ATOM 2981 C CA . SER B 1 118 ? -5.639 34.490 50.492 1.00 19.56 116 SER B CA 1
ATOM 2982 C C . SER B 1 118 ? -4.563 33.439 50.199 1.00 19.61 116 SER B C 1
ATOM 2983 O O . SER B 1 118 ? -4.741 32.256 50.495 1.00 18.89 116 SER B O 1
ATOM 2986 N N . VAL B 1 119 ? -3.451 33.873 49.610 1.00 18.29 117 VAL B N 1
ATOM 2987 C CA . VAL B 1 119 ? -2.424 32.924 49.209 1.00 18.43 117 VAL B CA 1
ATOM 2988 C C . VAL B 1 119 ? -1.607 32.507 50.443 1.00 17.87 117 VAL B C 1
ATOM 2989 O O . VAL B 1 119 ? -0.964 33.341 51.086 1.00 17.65 117 VAL B O 1
ATOM 2993 N N . GLU B 1 120 ? -1.655 31.221 50.754 1.00 18.08 118 GLU B N 1
ATOM 2994 C CA . GLU B 1 120 ? -0.920 30.662 51.881 1.00 18.84 118 GLU B CA 1
ATOM 2995 C C . GLU B 1 120 ? 0.415 30.056 51.453 1.00 18.84 118 GLU B C 1
ATOM 2996 O O . GLU B 1 120 ? 1.403 30.118 52.179 1.00 18.64 118 GLU B O 1
ATOM 3002 N N . SER B 1 121 ? 0.422 29.417 50.287 1.00 18.16 119 SER B N 1
ATOM 3003 C CA . SER B 1 121 ? 1.585 28.647 49.866 1.00 18.73 119 SER B CA 1
ATOM 3004 C C . SER B 1 121 ? 1.833 28.933 48.411 1.00 18.61 119 SER B C 1
ATOM 3005 O O . SER B 1 121 ? 0.917 28.848 47.614 1.00 18.92 119 SER B O 1
ATOM 3008 N N . VAL B 1 122 ? 3.075 29.267 48.078 1.00 18.29 120 VAL B N 1
ATOM 3009 C CA . VAL B 1 122 ? 3.503 29.385 46.708 1.00 18.40 120 VAL B CA 1
ATOM 3010 C C . VAL B 1 122 ? 4.676 28.436 46.448 1.00 17.63 120 VAL B C 1
ATOM 3011 O O . VAL B 1 122 ? 5.759 28.567 47.022 1.00 17.12 120 VAL B O 1
ATOM 3015 N N . VAL B 1 123 ? 4.438 27.468 45.586 1.00 17.31 121 VAL B N 1
ATOM 3016 C CA . VAL B 1 123 ? 5.507 26.561 45.168 1.00 17.90 121 VAL B CA 1
ATOM 3017 C C . VAL B 1 123 ? 6.087 27.141 43.870 1.00 18.43 121 VAL B C 1
ATOM 3018 O O . VAL B 1 123 ? 5.339 27.490 42.967 1.00 19.38 121 VAL B O 1
ATOM 3022 N N . GLN B 1 124 ? 7.393 27.319 43.804 1.00 18.62 122 GLN B N 1
ATOM 3023 C CA . GLN B 1 124 ? 8.011 27.776 42.551 1.00 19.07 122 GLN B CA 1
ATOM 3024 C C . GLN B 1 124 ? 8.941 26.671 42.071 1.00 18.58 122 GLN B C 1
ATOM 3025 O O . GLN B 1 124 ? 9.784 26.184 42.855 1.00 19.51 122 GLN B O 1
ATOM 3031 N N . CYS B 1 125 ? 8.741 26.211 40.833 1.00 17.85 123 CYS B N 1
ATOM 3032 C CA . CYS B 1 125 ? 9.639 25.242 40.210 1.00 17.34 123 CYS B CA 1
ATOM 3033 C C . CYS B 1 125 ? 10.481 25.874 39.106 1.00 17.21 123 CYS B C 1
ATOM 3034 O O . CYS B 1 125 ? 9.995 26.154 37.995 1.00 17.62 123 CYS B O 1
ATOM 3037 N N . GLU B 1 126 ? 11.750 26.113 39.427 1.00 16.50 124 GLU B N 1
ATOM 3038 C CA . GLU B 1 126 ? 12.698 26.736 38.492 1.00 16.78 124 GLU B CA 1
ATOM 3039 C C . GLU B 1 126 ? 13.819 25.748 38.140 1.00 17.57 124 GLU B C 1
ATOM 3040 O O . GLU B 1 126 ? 14.373 25.104 39.016 1.00 19.22 124 GLU B O 1
ATOM 3046 N N . ILE B 1 127 ? 14.142 25.648 36.862 1.00 17.83 125 ILE B N 1
ATOM 3047 C CA . ILE B 1 127 ? 15.122 24.659 36.354 1.00 18.09 125 ILE B CA 1
ATOM 3048 C C . ILE B 1 127 ? 16.581 25.106 36.622 1.00 19.18 125 ILE B C 1
ATOM 3049 O O . ILE B 1 127 ? 17.471 24.291 36.825 1.00 19.00 125 ILE B O 1
ATOM 3054 N N . ASP B 1 128 ? 16.807 26.416 36.611 1.00 18.55 126 ASP B N 1
ATOM 3055 C CA . ASP B 1 128 ? 18.159 26.925 36.522 1.00 18.15 126 ASP B CA 1
ATOM 3056 C C . ASP B 1 128 ? 18.459 27.801 37.741 1.00 18.15 126 ASP B C 1
ATOM 3057 O O . ASP B 1 128 ? 18.148 28.983 37.748 1.00 17.34 126 ASP B O 1
ATOM 3062 N N . GLU B 1 129 ? 19.068 27.210 38.775 1.00 18.81 127 GLU B N 1
ATOM 3063 C CA . GLU B 1 129 ? 19.399 27.949 40.011 1.00 20.19 127 GLU B CA 1
ATOM 3064 C C . GLU B 1 129 ? 20.348 29.154 39.809 1.00 19.59 127 GLU B C 1
ATOM 3065 O O . GLU B 1 129 ? 20.345 30.099 40.589 1.00 19.27 127 GLU B O 1
ATOM 3071 N N . ASP B 1 130 ? 21.168 29.108 38.781 1.00 20.59 128 ASP B N 1
ATOM 3072 C CA . ASP B 1 130 ? 21.975 30.270 38.381 1.00 21.32 128 ASP B CA 1
ATOM 3073 C C . ASP B 1 130 ? 21.171 31.539 38.062 1.00 20.56 128 ASP B C 1
ATOM 3074 O O . ASP B 1 130 ? 21.610 32.622 38.398 1.00 20.66 128 ASP B O 1
ATOM 3079 N N . VAL B 1 131 ? 20.016 31.404 37.408 1.00 19.41 129 VAL B N 1
ATOM 3080 C CA . VAL B 1 131 ? 19.136 32.563 37.161 1.00 18.88 129 VAL B CA 1
ATOM 3081 C C . VAL B 1 131 ? 18.687 33.190 38.476 1.00 18.91 129 VAL B C 1
ATOM 3082 O O . VAL B 1 131 ? 18.657 34.426 38.577 1.00 17.28 129 VAL B O 1
ATOM 3086 N N . ILE B 1 132 ? 18.351 32.346 39.469 1.00 18.81 130 ILE B N 1
ATOM 3087 C CA . ILE B 1 132 ? 17.957 32.839 40.788 1.00 20.10 130 ILE B CA 1
ATOM 3088 C C . ILE B 1 132 ? 19.099 33.642 41.435 1.00 20.09 130 ILE B C 1
ATOM 3089 O O . ILE B 1 132 ? 18.884 34.714 41.984 1.00 18.90 130 ILE B O 1
ATOM 3094 N N . GLN B 1 133 ? 20.309 33.121 41.365 1.00 20.70 131 GLN B N 1
ATOM 3095 C CA . GLN B 1 133 ? 21.403 33.808 42.019 1.00 22.49 131 GLN B CA 1
ATOM 3096 C C . GLN B 1 133 ? 21.751 35.159 41.366 1.00 21.49 131 GLN B C 1
ATOM 3097 O O . GLN B 1 133 ? 21.965 36.148 42.062 1.00 21.13 131 GLN B O 1
ATOM 3103 N N . VAL B 1 134 ? 21.775 35.178 40.043 1.00 20.94 132 VAL B N 1
ATOM 3104 C CA . VAL B 1 134 ? 21.960 36.414 39.254 1.00 21.45 132 VAL B CA 1
ATOM 3105 C C . VAL B 1 134 ? 20.850 37.475 39.527 1.00 20.66 132 VAL B C 1
ATOM 3106 O O . VAL B 1 134 ? 21.140 38.651 39.698 1.00 19.54 132 VAL B O 1
ATOM 3110 N N . SER B 1 135 ? 19.593 37.028 39.594 1.00 19.31 133 SER B N 1
ATOM 3111 C CA . SER B 1 135 ? 18.464 37.908 39.841 1.00 18.61 133 SER B CA 1
ATOM 3112 C C . SER B 1 135 ? 18.509 38.475 41.242 1.00 18.46 133 SER B C 1
ATOM 3113 O O . SER B 1 135 ? 18.166 39.627 41.425 1.00 18.65 133 SER B O 1
ATOM 3116 N N . LYS B 1 136 ? 18.904 37.678 42.245 1.00 17.64 134 LYS B N 1
ATOM 3117 C CA . LYS B 1 136 ? 19.042 38.219 43.609 1.00 18.90 134 LYS B CA 1
ATOM 3118 C C . LYS B 1 136 ? 20.053 39.354 43.637 1.00 19.31 134 LYS B C 1
ATOM 3119 O O . LYS B 1 136 ? 19.845 40.339 44.337 1.00 21.08 134 LYS B O 1
ATOM 3125 N N . LYS B 1 137 ? 21.108 39.233 42.839 1.00 19.65 135 LYS B N 1
ATOM 3126 C CA . LYS B 1 137 ? 22.133 40.286 42.793 1.00 19.92 135 LYS B CA 1
ATOM 3127 C C . LYS B 1 137 ? 21.740 41.515 41.926 1.00 19.30 135 LYS B C 1
ATOM 3128 O O . LYS B 1 137 ? 21.950 42.661 42.327 1.00 20.10 135 LYS B O 1
ATOM 3134 N N . PHE B 1 138 ? 21.169 41.286 40.757 1.00 19.30 136 PHE B N 1
ATOM 3135 C CA . PHE B 1 138 ? 21.031 42.372 39.773 1.00 19.47 136 PHE B CA 1
ATOM 3136 C C . PHE B 1 138 ? 19.622 42.845 39.514 1.00 18.72 136 PHE B C 1
ATOM 3137 O O . PHE B 1 138 ? 19.429 43.896 38.882 1.00 18.58 136 PHE B O 1
ATOM 3145 N N . LEU B 1 139 ? 18.636 42.096 40.022 1.00 17.55 137 LEU B N 1
ATOM 3146 C CA . LEU B 1 139 ? 17.215 42.465 39.930 1.00 18.69 137 LEU B CA 1
ATOM 3147 C C . LEU B 1 139 ? 16.540 42.603 41.316 1.00 19.18 137 LEU B C 1
ATOM 3148 O O . LEU B 1 139 ? 15.550 41.929 41.616 1.00 18.38 137 LEU B O 1
ATOM 3153 N N . PRO B 1 140 ? 17.081 43.488 42.176 1.00 19.30 138 PRO B N 1
ATOM 3154 C CA . PRO B 1 140 ? 16.627 43.417 43.565 1.00 19.41 138 PRO B CA 1
ATOM 3155 C C . PRO B 1 140 ? 15.143 43.710 43.788 1.00 19.44 138 PRO B C 1
ATOM 3156 O O . PRO B 1 140 ? 14.551 43.168 44.733 1.00 19.32 138 PRO B O 1
ATOM 3160 N N . GLY B 1 141 ? 14.554 44.542 42.932 1.00 18.41 139 GLY B N 1
ATOM 3161 C CA . GLY B 1 141 ? 13.132 44.862 43.005 1.00 17.68 139 GLY B CA 1
ATOM 3162 C C . GLY B 1 141 ? 12.219 43.729 42.579 1.00 17.21 139 GLY B C 1
ATOM 3163 O O . GLY B 1 141 ? 11.038 43.723 42.919 1.00 16.32 139 GLY B O 1
ATOM 3164 N N . MET B 1 142 ? 12.767 42.746 41.876 1.00 17.21 140 MET B N 1
ATOM 3165 C CA . MET B 1 142 ? 11.995 41.533 41.532 1.00 18.87 140 MET B CA 1
ATOM 3166 C C . MET B 1 142 ? 12.273 40.394 42.522 1.00 18.13 140 MET B C 1
ATOM 3167 O O . MET B 1 142 ? 11.357 39.796 43.042 1.00 18.24 140 MET B O 1
ATOM 3172 N N . ALA B 1 143 ? 13.549 40.156 42.799 1.00 19.33 141 ALA B N 1
ATOM 3173 C CA . ALA B 1 143 ? 14.005 39.050 43.657 1.00 19.41 141 ALA B CA 1
ATOM 3174 C C . ALA B 1 143 ? 13.664 39.182 45.145 1.00 20.25 141 ALA B C 1
ATOM 3175 O O . ALA B 1 143 ? 13.892 38.238 45.917 1.00 20.38 141 ALA B O 1
ATOM 3177 N N . ILE B 1 144 ? 13.093 40.332 45.524 1.00 20.35 142 ILE B N 1
ATOM 3178 C CA . ILE B 1 144 ? 12.416 40.518 46.813 1.00 21.34 142 ILE B CA 1
ATOM 3179 C C . ILE B 1 144 ? 11.335 39.451 47.058 1.00 21.12 142 ILE B C 1
ATOM 3180 O O . ILE B 1 144 ? 11.003 39.162 48.194 1.00 20.67 142 ILE B O 1
ATOM 3185 N N . GLY B 1 145 ? 10.798 38.871 45.979 1.00 21.19 143 GLY B N 1
ATOM 3186 C CA . GLY B 1 145 ? 9.861 37.720 46.084 1.00 20.99 143 GLY B CA 1
ATOM 3187 C C . GLY B 1 145 ? 10.431 36.552 46.902 1.00 20.61 143 GLY B C 1
ATOM 3188 O O . GLY B 1 145 ? 9.714 35.894 47.667 1.00 20.70 143 GLY B O 1
ATOM 3189 N N . TYR B 1 146 ? 11.726 36.297 46.768 1.00 21.04 144 TYR B N 1
ATOM 3190 C CA . TYR B 1 146 ? 12.341 35.170 47.468 1.00 21.38 144 TYR B CA 1
ATOM 3191 C C . TYR B 1 146 ? 12.396 35.278 48.979 1.00 22.41 144 TYR B C 1
ATOM 3192 O O . TYR B 1 146 ? 12.695 34.283 49.665 1.00 22.72 144 TYR B O 1
ATOM 3201 N N . SER B 1 147 ? 12.136 36.477 49.510 1.00 22.85 145 SER B N 1
ATOM 3202 C CA . SER B 1 147 ? 12.140 36.678 50.972 1.00 23.82 145 SER B CA 1
ATOM 3203 C C . SER B 1 147 ? 10.780 36.311 51.604 1.00 23.36 145 SER B C 1
ATOM 3204 O O . SER B 1 147 ? 10.634 36.365 52.816 1.00 23.30 145 SER B O 1
ATOM 3207 N N . SER B 1 148 ? 9.804 35.884 50.795 1.00 22.53 146 SER B N 1
ATOM 3208 C CA . SER B 1 148 ? 8.472 35.546 51.344 1.00 22.24 146 SER B CA 1
ATOM 3209 C C . SER B 1 148 ? 8.489 34.223 52.120 1.00 22.47 146 SER B C 1
ATOM 3210 O O . SER B 1 148 ? 9.028 33.199 51.652 1.00 22.97 146 SER B O 1
ATOM 3213 N N . SER B 1 149 ? 7.869 34.237 53.288 1.00 22.51 147 SER B N 1
ATOM 3214 C CA . SER B 1 149 ? 7.672 33.011 54.063 1.00 22.94 147 SER B CA 1
ATOM 3215 C C . SER B 1 149 ? 6.655 32.047 53.387 1.00 21.83 147 SER B C 1
ATOM 3216 O O . SER B 1 149 ? 6.547 30.884 53.772 1.00 21.35 147 SER B O 1
ATOM 3219 N N . LYS B 1 150 ? 5.927 32.523 52.379 1.00 20.98 148 LYS B N 1
ATOM 3220 C CA . LYS B 1 150 ? 4.954 31.672 51.685 1.00 20.30 148 LYS B CA 1
ATOM 3221 C C . LYS B 1 150 ? 5.627 30.742 50.664 1.00 19.64 148 LYS B C 1
ATOM 3222 O O . LYS B 1 150 ? 4.979 29.819 50.160 1.00 19.16 148 LYS B O 1
ATOM 3228 N N . LEU B 1 151 ? 6.883 31.022 50.305 1.00 18.30 149 LEU B N 1
ATOM 3229 C CA . LEU B 1 151 ? 7.590 30.268 49.243 1.00 18.27 149 LEU B CA 1
ATOM 3230 C C . LEU B 1 151 ? 8.055 28.844 49.642 1.00 18.60 149 LEU B C 1
ATOM 3231 O O . LEU B 1 151 ? 8.668 28.649 50.690 1.00 18.78 149 LEU B O 1
ATOM 3236 N N . THR B 1 152 ? 7.743 27.861 48.804 1.00 17.47 150 THR B N 1
ATOM 3237 C CA . THR B 1 152 ? 8.488 26.600 48.771 1.00 17.68 150 THR B CA 1
ATOM 3238 C C . THR B 1 152 ? 9.238 26.580 47.441 1.00 18.05 150 THR B C 1
ATOM 3239 O O . THR B 1 152 ? 8.596 26.494 46.381 1.00 17.47 150 THR B O 1
ATOM 3243 N N . LEU B 1 153 ? 10.574 26.725 47.471 1.00 17.68 151 LEU B N 1
ATOM 3244 C CA . LEU B 1 153 ? 11.341 26.760 46.248 1.00 19.21 151 LEU B CA 1
ATOM 3245 C C . LEU B 1 153 ? 11.742 25.342 45.803 1.00 20.24 151 LEU B C 1
ATOM 3246 O O . LEU B 1 153 ? 12.398 24.600 46.566 1.00 21.04 151 LEU B O 1
ATOM 3251 N N . HIS B 1 154 ? 11.364 24.987 44.571 1.00 19.87 152 HIS B N 1
ATOM 3252 C CA . HIS B 1 154 ? 11.633 23.669 43.989 1.00 20.67 152 HIS B CA 1
ATOM 3253 C C . HIS B 1 154 ? 12.546 23.751 42.781 1.00 21.24 152 HIS B C 1
ATOM 3254 O O . HIS B 1 154 ? 12.521 24.713 42.025 1.00 20.59 152 HIS B O 1
ATOM 3261 N N . VAL B 1 155 ? 13.341 22.712 42.580 1.00 22.64 153 VAL B N 1
ATOM 3262 C CA . VAL B 1 155 ? 14.289 22.689 41.460 1.00 22.68 153 VAL B CA 1
ATOM 3263 C C . VAL B 1 155 ? 13.939 21.629 40.429 1.00 22.43 153 VAL B C 1
ATOM 3264 O O . VAL B 1 155 ? 13.641 20.465 40.762 1.00 22.54 153 VAL B O 1
ATOM 3268 N N . GLY B 1 156 ? 13.974 22.033 39.168 1.00 21.31 154 GLY B N 1
ATOM 3269 C CA . GLY B 1 156 ? 13.855 21.080 38.094 1.00 21.60 154 GLY B CA 1
ATOM 3270 C C . GLY B 1 156 ? 13.018 21.558 36.932 1.00 22.24 154 GLY B C 1
ATOM 3271 O O . GLY B 1 156 ? 12.549 22.711 36.913 1.00 21.04 154 GLY B O 1
ATOM 3272 N N . ASP B 1 157 ? 12.860 20.666 35.955 1.00 21.68 155 ASP B N 1
ATOM 3273 C CA . ASP B 1 157 ? 12.032 20.919 34.791 1.00 21.88 155 ASP B CA 1
ATOM 3274 C C . ASP B 1 157 ? 10.557 20.888 35.199 1.00 21.75 155 ASP B C 1
ATOM 3275 O O . ASP B 1 157 ? 10.064 19.863 35.739 1.00 20.68 155 ASP B O 1
ATOM 3280 N N . GLY B 1 158 ? 9.885 22.015 34.949 1.00 20.68 156 GLY B N 1
ATOM 3281 C CA . GLY B 1 158 ? 8.452 22.175 35.238 1.00 20.87 156 GLY B CA 1
ATOM 3282 C C . GLY B 1 158 ? 7.554 21.145 34.591 1.00 20.43 156 GLY B C 1
ATOM 3283 O O . GLY B 1 158 ? 6.489 20.816 35.128 1.00 20.18 156 GLY B O 1
ATOM 3284 N N . PHE B 1 159 ? 7.969 20.655 33.421 1.00 20.75 157 PHE B N 1
ATOM 3285 C CA . PHE B 1 159 ? 7.211 19.648 32.701 1.00 20.45 157 PHE B CA 1
ATOM 3286 C C . PHE B 1 159 ? 7.144 18.362 33.503 1.00 20.68 157 PHE B C 1
ATOM 3287 O O . PHE B 1 159 ? 6.046 17.860 33.872 1.00 18.71 157 PHE B O 1
ATOM 3295 N N . GLU B 1 160 ? 8.328 17.832 33.797 1.00 21.59 158 GLU B N 1
ATOM 3296 C CA . GLU B 1 160 ? 8.403 16.639 34.640 1.00 22.14 158 GLU B CA 1
ATOM 3297 C C . GLU B 1 160 ? 7.823 16.866 36.032 1.00 20.78 158 GLU B C 1
ATOM 3298 O O . GLU B 1 160 ? 7.095 16.009 36.499 1.00 20.33 158 GLU B O 1
ATOM 3304 N N . PHE B 1 161 ? 8.098 18.019 36.668 1.00 20.23 159 PHE B N 1
ATOM 3305 C CA . PHE B 1 161 ? 7.501 18.344 37.967 1.00 18.22 159 PHE B CA 1
ATOM 3306 C C . PHE B 1 161 ? 5.966 18.269 37.983 1.00 18.03 159 PHE B C 1
ATOM 3307 O O . PHE B 1 161 ? 5.348 17.819 38.974 1.00 16.40 159 PHE B O 1
ATOM 3315 N N . MET B 1 162 ? 5.334 18.746 36.906 1.00 17.28 160 MET B N 1
ATOM 3316 C CA . MET B 1 162 ? 3.891 18.837 36.879 1.00 16.85 160 MET B CA 1
ATOM 3317 C C . MET B 1 162 ? 3.246 17.464 37.115 1.00 17.06 160 MET B C 1
ATOM 3318 O O . MET B 1 162 ? 2.207 17.351 37.774 1.00 16.93 160 MET B O 1
ATOM 3323 N N . LYS B 1 163 ? 3.874 16.440 36.547 1.00 17.67 161 LYS B N 1
ATOM 3324 C CA . LYS B 1 163 ? 3.463 15.019 36.704 1.00 18.93 161 LYS B CA 1
ATOM 3325 C C . LYS B 1 163 ? 3.325 14.543 38.125 1.00 17.47 161 LYS B C 1
ATOM 3326 O O . LYS B 1 163 ? 2.584 13.626 38.389 1.00 17.82 161 LYS B O 1
ATOM 3332 N N . GLN B 1 164 ? 4.039 15.182 39.035 1.00 17.50 162 GLN B N 1
ATOM 3333 C CA . GLN B 1 164 ? 4.061 14.814 40.436 1.00 17.34 162 GLN B CA 1
ATOM 3334 C C . GLN B 1 164 ? 2.789 15.194 41.192 1.00 18.16 162 GLN B C 1
ATOM 3335 O O . GLN B 1 164 ? 2.573 14.707 42.289 1.00 19.19 162 GLN B O 1
ATOM 3341 N N . ASN B 1 165 ? 1.950 16.029 40.590 1.00 18.24 163 ASN B N 1
ATOM 3342 C CA . ASN B 1 165 ? 0.885 16.758 41.317 1.00 18.06 163 ASN B CA 1
ATOM 3343 C C . ASN B 1 165 ? -0.479 16.400 40.777 1.00 18.74 163 ASN B C 1
ATOM 3344 O O . ASN B 1 165 ? -0.662 16.385 39.575 1.00 17.70 163 ASN B O 1
ATOM 3349 N N . GLN B 1 166 ? -1.432 16.139 41.673 1.00 19.11 164 GLN B N 1
ATOM 3350 C CA . GLN B 1 166 ? -2.813 15.850 41.277 1.00 20.46 164 GLN B CA 1
ATOM 3351 C C . GLN B 1 166 ? -3.782 16.551 42.220 1.00 18.90 164 GLN B C 1
ATOM 3352 O O . GLN B 1 166 ? -3.678 16.379 43.430 1.00 17.80 164 GLN B O 1
ATOM 3358 N N . ASP B 1 167 ? -4.674 17.375 41.665 1.00 19.27 165 ASP B N 1
ATOM 3359 C CA . ASP B 1 167 ? -5.763 17.993 42.438 1.00 19.88 165 ASP B CA 1
ATOM 3360 C C . ASP B 1 167 ? -5.111 18.812 43.593 1.00 20.02 165 ASP B C 1
ATOM 3361 O O . ASP B 1 167 ? -5.524 18.727 44.754 1.00 19.85 165 ASP B O 1
ATOM 3366 N N . ALA B 1 168 ? -4.061 19.561 43.275 1.00 17.82 166 ALA B N 1
ATOM 3367 C CA . ALA B 1 168 ? -3.241 20.174 44.328 1.00 17.90 166 ALA B CA 1
ATOM 3368 C C . ALA B 1 168 ? -3.260 21.701 44.371 1.00 18.32 166 ALA B C 1
ATOM 3369 O O . ALA B 1 168 ? -3.044 22.293 45.438 1.00 19.13 166 ALA B O 1
ATOM 3371 N N . PHE B 1 169 ? -3.431 22.353 43.209 1.00 17.00 167 PHE B N 1
ATOM 3372 C CA . PHE B 1 169 ? -3.237 23.804 43.135 1.00 16.05 167 PHE B CA 1
ATOM 3373 C C . PHE B 1 169 ? -4.521 24.526 42.739 1.00 16.31 167 PHE B C 1
ATOM 3374 O O . PHE B 1 169 ? -5.245 24.073 41.873 1.00 14.58 167 PHE B O 1
ATOM 3382 N N . ASP B 1 170 ? -4.786 25.662 43.378 1.00 16.31 168 ASP B N 1
ATOM 3383 C CA . ASP B 1 170 ? -5.849 26.569 42.963 1.00 15.76 168 ASP B CA 1
ATOM 3384 C C . ASP B 1 170 ? -5.476 27.327 41.676 1.00 16.27 168 ASP B C 1
ATOM 3385 O O . ASP B 1 170 ? -6.305 27.567 40.787 1.00 16.47 168 ASP B O 1
ATOM 3390 N N . VAL B 1 171 ? -4.203 27.653 41.555 1.00 14.56 169 VAL B N 1
ATOM 3391 C CA . VAL B 1 171 ? -3.743 28.499 40.477 1.00 15.61 169 VAL B CA 1
ATOM 3392 C C . VAL B 1 171 ? -2.346 28.015 40.084 1.00 15.05 169 VAL B C 1
ATOM 3393 O O . VAL B 1 171 ? -1.484 27.803 40.948 1.00 14.97 169 VAL B O 1
ATOM 3397 N N . ILE B 1 172 ? -2.153 27.824 38.787 1.00 14.88 170 ILE B N 1
ATOM 3398 C CA . ILE B 1 172 ? -0.819 27.590 38.240 1.00 14.39 170 ILE B CA 1
ATOM 3399 C C . ILE B 1 172 ? -0.447 28.718 37.254 1.00 14.99 170 ILE B C 1
ATOM 3400 O O . ILE B 1 172 ? -1.161 29.024 36.284 1.00 14.52 170 ILE B O 1
ATOM 3405 N N . ILE B 1 173 ? 0.719 29.296 37.479 1.00 14.83 171 ILE B N 1
ATOM 3406 C CA . ILE B 1 173 ? 1.197 30.315 36.569 1.00 14.45 171 ILE B CA 1
ATOM 3407 C C . ILE B 1 173 ? 2.462 29.781 35.910 1.00 15.51 171 ILE B C 1
ATOM 3408 O O . ILE B 1 173 ? 3.379 29.359 36.618 1.00 13.83 171 ILE B O 1
ATOM 3413 N N . THR B 1 174 ? 2.515 29.824 34.579 1.00 14.73 172 THR B N 1
ATOM 3414 C CA . THR B 1 174 ? 3.748 29.475 33.874 1.00 14.48 172 THR B CA 1
ATOM 3415 C C . THR B 1 174 ? 4.400 30.766 33.347 1.00 15.80 172 THR B C 1
ATOM 3416 O O . THR B 1 174 ? 3.975 31.362 32.325 1.00 15.42 172 THR B O 1
ATOM 3420 N N . ASP B 1 175 ? 5.422 31.196 34.077 1.00 16.09 173 ASP B N 1
ATOM 3421 C CA . ASP B 1 175 ? 6.207 32.364 33.757 1.00 16.80 173 ASP B CA 1
ATOM 3422 C C . ASP B 1 175 ? 7.482 31.927 33.021 1.00 18.78 173 ASP B C 1
ATOM 3423 O O . ASP B 1 175 ? 8.561 31.825 33.624 1.00 17.66 173 ASP B O 1
ATOM 3428 N N . SER B 1 176 ? 7.336 31.658 31.719 1.00 19.77 174 SER B N 1
ATOM 3429 C CA . SER B 1 176 ? 8.417 31.044 30.954 1.00 21.38 174 SER B CA 1
ATOM 3430 C C . SER B 1 176 ? 9.041 32.060 29.982 1.00 22.78 174 SER B C 1
ATOM 3431 O O . SER B 1 176 ? 8.438 33.100 29.663 1.00 22.53 174 SER B O 1
ATOM 3434 N N . SER B 1 177 ? 10.220 31.745 29.463 1.00 24.32 175 SER B N 1
ATOM 3435 C CA . SER B 1 177 ? 10.651 32.386 28.207 1.00 26.62 175 SER B CA 1
ATOM 3436 C C . SER B 1 177 ? 9.924 31.771 26.966 1.00 27.10 175 SER B C 1
ATOM 3437 O O . SER B 1 177 ? 8.952 31.007 27.111 1.00 27.05 175 SER B O 1
ATOM 3440 N N . ASP B 1 178 ? 10.414 32.085 25.758 1.00 27.63 176 ASP B N 1
ATOM 3441 C CA . ASP B 1 178 ? 9.796 31.604 24.502 1.00 28.04 176 ASP B CA 1
ATOM 3442 C C . ASP B 1 178 ? 10.036 30.109 24.254 1.00 28.84 176 ASP B C 1
ATOM 3443 O O . ASP B 1 178 ? 10.902 29.519 24.907 1.00 28.18 176 ASP B O 1
ATOM 3448 N N . PRO B 1 179 ? 9.271 29.499 23.311 1.00 29.94 177 PRO B N 1
ATOM 3449 C CA . PRO B 1 179 ? 9.404 28.058 23.069 1.00 30.92 177 PRO B CA 1
ATOM 3450 C C . PRO B 1 179 ? 10.692 27.709 22.337 1.00 31.44 177 PRO B C 1
ATOM 3451 O O . PRO B 1 179 ? 10.674 27.323 21.158 1.00 31.93 177 PRO B O 1
ATOM 3455 N N . MET B 1 180 ? 11.799 27.877 23.054 1.00 31.63 178 MET B N 1
ATOM 3456 C CA . MET B 1 180 ? 13.134 27.497 22.605 1.00 32.00 178 MET B CA 1
ATOM 3457 C C . MET B 1 180 ? 13.901 27.154 23.876 1.00 32.06 178 MET B C 1
ATOM 3458 O O . MET B 1 180 ? 13.416 27.467 24.984 1.00 33.66 178 MET B O 1
ATOM 3462 N N . GLY B 1 181 ? 15.071 26.530 23.756 1.00 30.32 179 GLY B N 1
ATOM 3463 C CA . GLY B 1 181 ? 15.857 26.170 24.942 1.00 29.26 179 GLY B CA 1
ATOM 3464 C C . GLY B 1 181 ? 15.110 25.320 25.975 1.00 28.14 179 GLY B C 1
ATOM 3465 O O . GLY B 1 181 ? 14.194 24.573 25.619 1.00 28.36 179 GLY B O 1
ATOM 3466 N N . PRO B 1 182 ? 15.471 25.448 27.271 1.00 27.53 180 PRO B N 1
ATOM 3467 C CA . PRO B 1 182 ? 14.836 24.628 28.322 1.00 26.87 180 PRO B CA 1
ATOM 3468 C C . PRO B 1 182 ? 13.317 24.837 28.498 1.00 25.92 180 PRO B C 1
ATOM 3469 O O . PRO B 1 182 ? 12.644 23.959 29.061 1.00 26.03 180 PRO B O 1
ATOM 3473 N N . ALA B 1 183 ? 12.788 25.961 28.017 1.00 25.30 181 ALA B N 1
ATOM 3474 C CA . ALA B 1 183 ? 11.338 26.262 28.131 1.00 25.11 181 ALA B CA 1
ATOM 3475 C C . ALA B 1 183 ? 10.482 25.496 27.098 1.00 25.12 181 ALA B C 1
ATOM 3476 O O . ALA B 1 183 ? 9.264 25.446 27.212 1.00 23.33 181 ALA B O 1
ATOM 3478 N N . GLU B 1 184 ? 11.124 24.853 26.117 1.00 25.80 182 GLU B N 1
ATOM 3479 C CA . GLU B 1 184 ? 10.389 24.180 25.034 1.00 27.78 182 GLU B CA 1
ATOM 3480 C C . GLU B 1 184 ? 9.336 23.180 25.550 1.00 27.28 182 GLU B C 1
ATOM 3481 O O . GLU B 1 184 ? 8.214 23.200 25.097 1.00 28.22 182 GLU B O 1
ATOM 3487 N N . SER B 1 185 ? 9.726 22.328 26.493 1.00 27.56 183 SER B N 1
ATOM 3488 C CA . SER B 1 185 ? 8.790 21.420 27.215 1.00 28.46 183 SER B CA 1
ATOM 3489 C C . SER B 1 185 ? 7.518 22.079 27.794 1.00 28.54 183 SER B C 1
ATOM 3490 O O . SER B 1 185 ? 6.442 21.455 27.832 1.00 29.73 183 SER B O 1
ATOM 3493 N N . LEU B 1 186 ? 7.611 23.347 28.192 1.00 28.85 184 LEU B N 1
ATOM 3494 C CA . LEU B 1 186 ? 6.442 24.071 28.739 1.00 28.55 184 LEU B CA 1
ATOM 3495 C C . LEU B 1 186 ? 5.427 24.498 27.660 1.00 29.58 184 LEU B C 1
ATOM 3496 O O . LEU B 1 186 ? 4.332 24.996 27.955 1.00 29.21 184 LEU B O 1
ATOM 3501 N N . PHE B 1 187 ? 5.801 24.292 26.405 1.00 31.01 185 PHE B N 1
ATOM 3502 C CA . PHE B 1 187 ? 4.910 24.557 25.285 1.00 32.34 185 PHE B CA 1
ATOM 3503 C C . PHE B 1 187 ? 4.414 23.263 24.606 1.00 33.36 185 PHE B C 1
ATOM 3504 O O . PHE B 1 187 ? 3.763 23.311 23.565 1.00 34.70 185 PHE B O 1
ATOM 3512 N N . LYS B 1 188 ? 4.711 22.114 25.196 1.00 34.10 186 LYS B N 1
ATOM 3513 C CA . LYS B 1 188 ? 4.131 20.848 24.719 1.00 33.57 186 LYS B CA 1
ATOM 3514 C C . LYS B 1 188 ? 2.680 20.803 25.149 1.00 32.98 186 LYS B C 1
ATOM 3515 O O . LYS B 1 188 ? 2.344 21.193 26.277 1.00 32.81 186 LYS B O 1
ATOM 3521 N N . GLU B 1 189 ? 1.811 20.367 24.237 1.00 31.42 187 GLU B N 1
ATOM 3522 C CA . GLU B 1 189 ? 0.377 20.279 24.517 1.00 29.67 187 GLU B CA 1
ATOM 3523 C C . GLU B 1 189 ? 0.065 19.339 25.700 1.00 27.49 187 GLU B C 1
ATOM 3524 O O . GLU B 1 189 ? -0.904 19.580 26.434 1.00 27.64 187 GLU B O 1
ATOM 3530 N N . SER B 1 190 ? 0.860 18.291 25.903 1.00 25.03 188 SER B N 1
ATOM 3531 C CA . SER B 1 190 ? 0.632 17.435 27.094 1.00 24.10 188 SER B CA 1
ATOM 3532 C C . SER B 1 190 ? 0.849 18.199 28.406 1.00 21.91 188 SER B C 1
ATOM 3533 O O . SER B 1 190 ? 0.293 17.813 29.425 1.00 21.66 188 SER B O 1
ATOM 3536 N N . TYR B 1 191 ? 1.700 19.226 28.370 1.00 19.52 189 TYR B N 1
ATOM 3537 C CA . TYR B 1 191 ? 1.893 20.115 29.523 1.00 18.64 189 TYR B CA 1
ATOM 3538 C C . TYR B 1 191 ? 0.570 20.734 29.984 1.00 18.24 189 TYR B C 1
ATOM 3539 O O . TYR B 1 191 ? 0.324 20.818 31.179 1.00 17.43 189 TYR B O 1
ATOM 3548 N N . TYR B 1 192 ? -0.281 21.161 29.041 1.00 18.10 190 TYR B N 1
ATOM 3549 C CA . TYR B 1 192 ? -1.601 21.678 29.436 1.00 18.00 190 TYR B CA 1
ATOM 3550 C C . TYR B 1 192 ? -2.495 20.659 30.124 1.00 16.87 190 TYR B C 1
ATOM 3551 O O . TYR B 1 192 ? -3.219 20.975 31.086 1.00 15.67 190 TYR B O 1
ATOM 3560 N N . GLN B 1 193 ? -2.408 19.418 29.663 1.00 16.21 191 GLN B N 1
ATOM 3561 C CA . GLN B 1 193 ? -3.141 18.334 30.289 1.00 15.96 191 GLN B CA 1
ATOM 3562 C C . GLN B 1 193 ? -2.518 17.989 31.630 1.00 14.83 191 GLN B C 1
ATOM 3563 O O . GLN B 1 193 ? -3.238 17.668 32.565 1.00 13.95 191 GLN B O 1
ATOM 3569 N N . LEU B 1 194 ? -1.188 18.018 31.732 1.00 15.56 192 LEU B N 1
ATOM 3570 C CA . LEU B 1 194 ? -0.554 17.882 33.065 1.00 15.93 192 LEU B CA 1
ATOM 3571 C C . LEU B 1 194 ? -1.000 18.954 34.066 1.00 14.89 192 LEU B C 1
ATOM 3572 O O . LEU B 1 194 ? -1.220 18.655 35.218 1.00 14.98 192 LEU B O 1
ATOM 3577 N N . MET B 1 195 ? -1.139 20.191 33.619 1.00 14.90 193 MET B N 1
ATOM 3578 C CA . MET B 1 195 ? -1.609 21.279 34.510 1.00 15.56 193 MET B CA 1
ATOM 3579 C C . MET B 1 195 ? -3.063 21.080 34.903 1.00 15.16 193 MET B C 1
ATOM 3580 O O . MET B 1 195 ? -3.449 21.403 36.030 1.00 15.42 193 MET B O 1
ATOM 3585 N N . LYS B 1 196 ? -3.884 20.585 33.970 1.00 14.08 194 LYS B N 1
ATOM 3586 C CA . LYS B 1 196 ? -5.301 20.298 34.301 1.00 14.79 194 LYS B CA 1
ATOM 3587 C C . LYS B 1 196 ? -5.388 19.274 35.456 1.00 14.63 194 LYS B C 1
ATOM 3588 O O . LYS B 1 196 ? -6.168 19.439 36.413 1.00 14.85 194 LYS B O 1
ATOM 3594 N N . THR B 1 197 ? -4.531 18.255 35.390 1.00 15.40 195 THR B N 1
ATOM 3595 C CA . THR B 1 197 ? -4.507 17.163 36.377 1.00 15.75 195 THR B CA 1
ATOM 3596 C C . THR B 1 197 ? -4.001 17.735 37.714 1.00 15.74 195 THR B C 1
ATOM 3597 O O . THR B 1 197 ? -4.597 17.467 38.744 1.00 16.23 195 THR B O 1
ATOM 3601 N N . ALA B 1 198 ? -2.964 18.584 37.655 1.00 15.52 196 ALA B N 1
ATOM 3602 C CA . ALA B 1 198 ? -2.368 19.251 38.818 1.00 14.48 196 ALA B CA 1
ATOM 3603 C C . ALA B 1 198 ? -3.309 20.191 39.548 1.00 14.73 196 ALA B C 1
ATOM 3604 O O . ALA B 1 198 ? -3.162 20.436 40.752 1.00 15.60 196 ALA B O 1
ATOM 3606 N N . LEU B 1 199 ? -4.247 20.772 38.810 1.00 14.57 197 LEU B N 1
ATOM 3607 C CA . LEU B 1 199 ? -5.152 21.778 39.358 1.00 14.82 197 LEU B CA 1
ATOM 3608 C C . LEU B 1 199 ? -6.204 21.078 40.194 1.00 15.56 197 LEU B C 1
ATOM 3609 O O . LEU B 1 199 ? -6.520 19.911 39.934 1.00 16.67 197 LEU B O 1
ATOM 3614 N N . LYS B 1 200 ? -6.753 21.793 41.175 1.00 15.94 198 LYS B N 1
ATOM 3615 C CA . LYS B 1 200 ? -7.934 21.317 41.889 1.00 17.62 198 LYS B CA 1
ATOM 3616 C C . LYS B 1 200 ? -9.138 21.348 40.936 1.00 18.57 198 LYS B C 1
ATOM 3617 O O . LYS B 1 200 ? -9.031 21.855 39.795 1.00 18.02 198 LYS B O 1
ATOM 3623 N N . GLU B 1 201 ? -10.297 20.868 41.409 1.00 18.64 199 GLU B N 1
ATOM 3624 C CA . GLU B 1 201 ? -11.475 20.700 40.544 1.00 20.12 199 GLU B CA 1
ATOM 3625 C C . GLU B 1 201 ? -11.989 21.999 39.909 1.00 19.54 199 GLU B C 1
ATOM 3626 O O . GLU B 1 201 ? -12.566 21.986 38.809 1.00 19.79 199 GLU B O 1
ATOM 3632 N N . ASP B 1 202 ? -11.785 23.110 40.619 1.00 19.02 200 ASP B N 1
ATOM 3633 C CA . ASP B 1 202 ? -12.195 24.430 40.173 1.00 18.27 200 ASP B CA 1
ATOM 3634 C C . ASP B 1 202 ? -10.970 25.322 40.006 1.00 17.74 200 ASP B C 1
ATOM 3635 O O . ASP B 1 202 ? -11.063 26.528 40.181 1.00 18.20 200 ASP B O 1
ATOM 3640 N N . GLY B 1 203 ? -9.816 24.731 39.681 1.00 17.62 201 GLY B N 1
ATOM 3641 C CA . GLY B 1 203 ? -8.599 25.535 39.537 1.00 15.67 201 GLY B CA 1
ATOM 3642 C C . GLY B 1 203 ? -8.517 26.317 38.233 1.00 15.57 201 GLY B C 1
ATOM 3643 O O . GLY B 1 203 ? -9.203 25.986 37.254 1.00 15.01 201 GLY B O 1
ATOM 3644 N N . VAL B 1 204 ? -7.644 27.338 38.211 1.00 15.21 202 VAL B N 1
ATOM 3645 C CA . VAL B 1 204 ? -7.343 28.116 36.991 1.00 15.32 202 VAL B CA 1
ATOM 3646 C C . VAL B 1 204 ? -5.845 28.154 36.713 1.00 15.32 202 VAL B C 1
ATOM 3647 O O . VAL B 1 204 ? -5.022 27.903 37.610 1.00 16.10 202 VAL B O 1
ATOM 3651 N N . LEU B 1 205 ? -5.502 28.496 35.478 1.00 14.41 203 LEU B N 1
ATOM 3652 C CA . LEU B 1 205 ? -4.123 28.609 35.084 1.00 15.15 203 LEU B CA 1
ATOM 3653 C C . LEU B 1 205 ? -3.937 29.799 34.153 1.00 14.70 203 LEU B C 1
ATOM 3654 O O . LEU B 1 205 ? -4.874 30.212 33.456 1.00 14.32 203 LEU B O 1
ATOM 3659 N N . CYS B 1 206 ? -2.719 30.318 34.146 1.00 15.54 204 CYS B N 1
ATOM 3660 C CA . CYS B 1 206 ? -2.341 31.411 33.282 1.00 16.78 204 CYS B CA 1
ATOM 3661 C C . CYS B 1 206 ? -0.930 31.180 32.787 1.00 17.60 204 CYS B C 1
ATOM 3662 O O . CYS B 1 206 ? 0.013 31.035 33.600 1.00 18.16 204 CYS B O 1
ATOM 3665 N N . CYS B 1 207 ? -0.763 31.137 31.471 1.00 16.85 205 CYS B N 1
ATOM 3666 C CA . CYS B 1 207 ? 0.562 30.869 30.885 1.00 17.78 205 CYS B CA 1
ATOM 3667 C C . CYS B 1 207 ? 0.957 32.022 29.989 1.00 16.78 205 CYS B C 1
ATOM 3668 O O . CYS B 1 207 ? 0.102 32.628 29.347 1.00 16.40 205 CYS B O 1
ATOM 3671 N N . GLN B 1 208 ? 2.236 32.355 29.992 1.00 17.55 206 GLN B N 1
ATOM 3672 C CA . GLN B 1 208 ? 2.795 33.244 28.973 1.00 18.23 206 GLN B CA 1
ATOM 3673 C C . GLN B 1 208 ? 2.384 32.644 27.607 1.00 18.60 206 GLN B C 1
ATOM 3674 O O . GLN B 1 208 ? 2.660 31.450 27.279 1.00 18.35 206 GLN B O 1
ATOM 3680 N N . GLY B 1 209 ? 1.648 33.463 26.860 1.00 18.16 207 GLY B N 1
ATOM 3681 C CA . GLY B 1 209 ? 0.893 32.999 25.699 1.00 20.21 207 GLY B CA 1
ATOM 3682 C C . GLY B 1 209 ? 1.236 33.710 24.403 1.00 20.70 207 GLY B C 1
ATOM 3683 O O . GLY B 1 209 ? 0.488 33.600 23.417 1.00 20.77 207 GLY B O 1
ATOM 3684 N N . GLU B 1 210 ? 2.341 34.463 24.435 1.00 21.20 208 GLU B N 1
ATOM 3685 C CA . GLU B 1 210 ? 2.950 35.065 23.236 1.00 21.99 208 GLU B CA 1
ATOM 3686 C C . GLU B 1 210 ? 2.168 36.253 22.637 1.00 21.30 208 GLU B C 1
ATOM 3687 O O . GLU B 1 210 ? 1.145 36.687 23.185 1.00 21.55 208 GLU B O 1
ATOM 3693 N N . CYS B 1 211 ? 2.656 36.759 21.510 1.00 20.31 209 CYS B N 1
ATOM 3694 C CA . CYS B 1 211 ? 2.242 38.077 21.005 1.00 19.19 209 CYS B CA 1
ATOM 3695 C C . CYS B 1 211 ? 1.272 37.992 19.802 1.00 18.64 209 CYS B C 1
ATOM 3696 O O . CYS B 1 211 ? 1.586 37.384 18.776 1.00 17.96 209 CYS B O 1
ATOM 3699 N N . GLN B 1 212 ? 0.095 38.607 19.928 1.00 17.56 210 GLN B N 1
ATOM 3700 C CA . GLN B 1 212 ? -0.936 38.548 18.872 1.00 17.51 210 GLN B CA 1
ATOM 3701 C C . GLN B 1 212 ? -0.564 39.215 17.515 1.00 18.29 210 GLN B C 1
ATOM 3702 O O . GLN B 1 212 ? -1.154 38.864 16.460 1.00 19.62 210 GLN B O 1
ATOM 3708 N N . TRP B 1 213 ? 0.416 40.116 17.534 1.00 18.43 211 TRP B N 1
ATOM 3709 C CA . TRP B 1 213 ? 0.955 40.755 16.337 1.00 18.62 211 TRP B CA 1
ATOM 3710 C C . TRP B 1 213 ? 2.078 39.935 15.668 1.00 19.20 211 TRP B C 1
ATOM 3711 O O . TRP B 1 213 ? 2.597 40.331 14.603 1.00 19.30 211 TRP B O 1
ATOM 3722 N N . LEU B 1 214 ? 2.461 38.816 16.289 1.00 19.37 212 LEU B N 1
ATOM 3723 C CA . LEU B 1 214 ? 3.620 37.998 15.843 1.00 19.16 212 LEU B CA 1
ATOM 3724 C C . LEU B 1 214 ? 3.336 36.502 15.734 1.00 20.48 212 LEU B C 1
ATOM 3725 O O . LEU B 1 214 ? 3.917 35.824 14.890 1.00 20.73 212 LEU B O 1
ATOM 3730 N N . HIS B 1 215 ? 2.466 35.988 16.599 1.00 21.14 213 HIS B N 1
ATOM 3731 C CA . HIS B 1 215 ? 2.366 34.535 16.845 1.00 22.49 213 HIS B CA 1
ATOM 3732 C C . HIS B 1 215 ? 0.881 34.108 16.844 1.00 23.14 213 HIS B C 1
ATOM 3733 O O . HIS B 1 215 ? 0.492 33.186 17.609 1.00 23.20 213 HIS B O 1
ATOM 3740 N N . LEU B 1 216 ? 0.053 34.782 16.030 1.00 23.37 214 LEU B N 1
ATOM 3741 C CA . LEU B 1 216 ? -1.387 34.498 16.009 1.00 24.70 214 LEU B CA 1
ATOM 3742 C C . LEU B 1 216 ? -1.710 33.034 15.666 1.00 25.11 214 LEU B C 1
ATOM 3743 O O . LEU B 1 216 ? -2.657 32.441 16.209 1.00 23.27 214 LEU B O 1
ATOM 3748 N N . ASP B 1 217 ? -0.917 32.465 14.757 1.00 26.48 215 ASP B N 1
ATOM 3749 C CA . ASP B 1 217 ? -0.980 31.043 14.435 1.00 27.87 215 ASP B CA 1
ATOM 3750 C C . ASP B 1 217 ? -0.871 30.163 15.686 1.00 26.93 215 ASP B C 1
ATOM 3751 O O . ASP B 1 217 ? -1.740 29.332 15.922 1.00 26.98 215 ASP B O 1
ATOM 3756 N N . LEU B 1 218 ? 0.201 30.336 16.455 1.00 27.02 216 LEU B N 1
ATOM 3757 C CA . LEU B 1 218 ? 0.425 29.605 17.724 1.00 26.53 216 LEU B CA 1
ATOM 3758 C C . LEU B 1 218 ? -0.718 29.836 18.730 1.00 25.36 216 LEU B C 1
ATOM 3759 O O . LEU B 1 218 ? -1.163 28.906 19.402 1.00 24.87 216 LEU B O 1
ATOM 3764 N N . ILE B 1 219 ? -1.202 31.071 18.793 1.00 24.42 217 ILE B N 1
ATOM 3765 C CA . ILE B 1 219 ? -2.238 31.461 19.750 1.00 22.97 217 ILE B CA 1
ATOM 3766 C C . ILE B 1 219 ? -3.564 30.781 19.437 1.00 23.66 217 ILE B C 1
ATOM 3767 O O . ILE B 1 219 ? -4.255 30.242 20.326 1.00 22.42 217 ILE B O 1
ATOM 3772 N N . LYS B 1 220 ? -3.898 30.766 18.156 1.00 24.97 218 LYS B N 1
ATOM 3773 C CA . LYS B 1 220 ? -5.080 30.060 17.686 1.00 27.11 218 LYS B CA 1
ATOM 3774 C C . LYS B 1 220 ? -4.953 28.524 17.932 1.00 27.31 218 LYS B C 1
ATOM 3775 O O . LYS B 1 220 ? -5.917 27.889 18.364 1.00 27.43 218 LYS B O 1
ATOM 3781 N N . GLU B 1 221 ? -3.769 27.955 17.687 1.00 27.10 219 GLU B N 1
ATOM 3782 C CA . GLU B 1 221 ? -3.488 26.531 17.993 1.00 27.87 219 GLU B CA 1
ATOM 3783 C C . GLU B 1 221 ? -3.624 26.177 19.482 1.00 26.58 219 GLU B C 1
ATOM 3784 O O . GLU B 1 221 ? -4.319 25.204 19.841 1.00 25.60 219 GLU B O 1
ATOM 3790 N N . MET B 1 222 ? -2.915 26.922 20.334 1.00 25.80 220 MET B N 1
ATOM 3791 C CA . MET B 1 222 ? -2.990 26.742 21.770 1.00 26.13 220 MET B CA 1
ATOM 3792 C C . MET B 1 222 ? -4.465 26.774 22.234 1.00 24.56 220 MET B C 1
ATOM 3793 O O . MET B 1 222 ? -4.910 25.897 22.958 1.00 24.42 220 MET B O 1
ATOM 3798 N N . ARG B 1 223 ? -5.205 27.776 21.789 1.00 24.13 221 ARG B N 1
ATOM 3799 C CA . ARG B 1 223 ? -6.615 27.975 22.156 1.00 23.63 221 ARG B CA 1
ATOM 3800 C C . ARG B 1 223 ? -7.547 26.808 21.771 1.00 23.38 221 ARG B C 1
ATOM 3801 O O . ARG B 1 223 ? -8.405 26.391 22.567 1.00 22.02 221 ARG B O 1
ATOM 3809 N N . GLN B 1 224 ? -7.400 26.319 20.538 1.00 23.42 222 GLN B N 1
ATOM 3810 C CA . GLN B 1 224 ? -8.169 25.164 20.061 1.00 24.63 222 GLN B CA 1
ATOM 3811 C C . GLN B 1 224 ? -7.853 23.905 20.894 1.00 22.55 222 GLN B C 1
ATOM 3812 O O . GLN B 1 224 ? -8.782 23.207 21.353 1.00 21.93 222 GLN B O 1
ATOM 3818 N N . PHE B 1 225 ? -6.564 23.627 21.087 1.00 20.66 223 PHE B N 1
ATOM 3819 C CA . PHE B 1 225 ? -6.161 22.529 22.003 1.00 21.09 223 PHE B CA 1
ATOM 3820 C C . PHE B 1 225 ? -6.741 22.682 23.420 1.00 19.20 223 PHE B C 1
ATOM 3821 O O . PHE B 1 225 ? -7.377 21.753 23.940 1.00 18.27 223 PHE B O 1
ATOM 3829 N N . CYS B 1 226 ? -6.563 23.863 24.034 1.00 18.50 224 CYS B N 1
ATOM 3830 C CA . CYS B 1 226 ? -7.090 24.062 25.382 1.00 18.26 224 CYS B CA 1
ATOM 3831 C C . CYS B 1 226 ? -8.612 23.978 25.464 1.00 17.60 224 CYS B C 1
ATOM 3832 O O . CYS B 1 226 ? -9.154 23.471 26.448 1.00 15.00 224 CYS B O 1
ATOM 3835 N N . GLN B 1 227 ? -9.308 24.424 24.417 1.00 17.47 225 GLN B N 1
ATOM 3836 C CA . GLN B 1 227 ? -10.781 24.317 24.403 1.00 18.65 225 GLN B CA 1
ATOM 3837 C C . GLN B 1 227 ? -11.285 22.878 24.495 1.00 18.47 225 GLN B C 1
ATOM 3838 O O . GLN B 1 227 ? -12.366 22.621 24.982 1.00 19.11 225 GLN B O 1
ATOM 3844 N N . SER B 1 228 ? -10.487 21.930 24.035 1.00 18.32 226 SER B N 1
ATOM 3845 C CA . SER B 1 228 ? -10.851 20.503 24.054 1.00 19.01 226 SER B CA 1
ATOM 3846 C C . SER B 1 228 ? -10.606 19.880 25.450 1.00 19.15 226 SER B C 1
ATOM 3847 O O . SER B 1 228 ? -11.046 18.760 25.735 1.00 19.77 226 SER B O 1
ATOM 3850 N N . LEU B 1 229 ? -9.874 20.602 26.307 1.00 19.22 227 LEU B N 1
ATOM 3851 C CA . LEU B 1 229 ? -9.546 20.166 27.673 1.00 19.79 227 LEU B CA 1
ATOM 3852 C C . LEU B 1 229 ? -10.345 20.884 28.775 1.00 19.57 227 LEU B C 1
ATOM 3853 O O . LEU B 1 229 ? -10.650 20.285 29.828 1.00 19.36 227 LEU B O 1
ATOM 3858 N N . PHE B 1 230 ? -10.629 22.170 28.558 1.00 16.97 228 PHE B N 1
ATOM 3859 C CA . PHE B 1 230 ? -11.183 23.031 29.594 1.00 16.82 228 PHE B CA 1
ATOM 3860 C C . PHE B 1 230 ? -12.496 23.628 29.126 1.00 16.70 228 PHE B C 1
ATOM 3861 O O . PHE B 1 230 ? -12.633 23.953 27.929 1.00 16.29 228 PHE B O 1
ATOM 3869 N N . PRO B 1 231 ? -13.476 23.763 30.059 1.00 16.86 229 PRO B N 1
ATOM 3870 C CA . PRO B 1 231 ? -14.728 24.398 29.671 1.00 16.44 229 PRO B CA 1
ATOM 3871 C C . PRO B 1 231 ? -14.589 25.920 29.375 1.00 16.75 229 PRO B C 1
ATOM 3872 O O . PRO B 1 231 ? -15.435 26.476 28.656 1.00 16.86 229 PRO B O 1
ATOM 3876 N N . VAL B 1 232 ? -13.554 26.577 29.923 1.00 16.82 230 VAL B N 1
ATOM 3877 C CA . VAL B 1 232 ? -13.355 28.047 29.747 1.00 16.91 230 VAL B CA 1
ATOM 3878 C C . VAL B 1 232 ? -11.899 28.356 29.374 1.00 17.37 230 VAL B C 1
ATOM 3879 O O . VAL B 1 232 ? -10.966 28.021 30.128 1.00 17.15 230 VAL B O 1
ATOM 3883 N N . VAL B 1 233 ? -11.713 28.964 28.209 1.00 16.69 231 VAL B N 1
ATOM 3884 C CA . VAL B 1 233 ? -10.378 29.298 27.690 1.00 17.02 231 VAL B CA 1
ATOM 3885 C C . VAL B 1 233 ? -10.402 30.756 27.196 1.00 16.61 231 VAL B C 1
ATOM 3886 O O . VAL B 1 233 ? -11.352 31.168 26.525 1.00 17.10 231 VAL B O 1
ATOM 3890 N N . ALA B 1 234 ? -9.408 31.550 27.583 1.00 17.01 232 ALA B N 1
ATOM 3891 C CA . ALA B 1 234 ? -9.371 32.962 27.165 1.00 16.25 232 ALA B CA 1
ATOM 3892 C C . ALA B 1 234 ? -7.963 33.388 26.811 1.00 16.44 232 ALA B C 1
ATOM 3893 O O . ALA B 1 234 ? -7.019 32.699 27.153 1.00 17.22 232 ALA B O 1
ATOM 3895 N N . TYR B 1 235 ? -7.827 34.508 26.115 1.00 16.46 233 TYR B N 1
ATOM 3896 C CA . TYR B 1 235 ? -6.528 35.102 25.815 1.00 16.71 233 TYR B CA 1
ATOM 3897 C C . TYR B 1 235 ? -6.582 36.579 26.233 1.00 17.07 233 TYR B C 1
ATOM 3898 O O . TYR B 1 235 ? -7.507 37.328 25.847 1.00 17.22 233 TYR B O 1
ATOM 3907 N N . ALA B 1 236 ? -5.606 37.002 27.021 1.00 16.97 234 ALA B N 1
ATOM 3908 C CA . ALA B 1 236 ? -5.506 38.445 27.373 1.00 16.59 234 ALA B CA 1
ATOM 3909 C C . ALA B 1 236 ? -4.095 38.960 27.053 1.00 17.73 234 ALA B C 1
ATOM 3910 O O . ALA B 1 236 ? -3.224 38.168 26.730 1.00 18.65 234 ALA B O 1
ATOM 3912 N N . TYR B 1 237 ? -3.897 40.277 27.032 1.00 17.93 235 TYR B N 1
ATOM 3913 C CA . TYR B 1 237 ? -2.580 40.823 26.687 1.00 17.98 235 TYR B CA 1
ATOM 3914 C C . TYR B 1 237 ? -2.279 42.050 27.511 1.00 17.27 235 TYR B C 1
ATOM 3915 O O . TYR B 1 237 ? -3.199 42.687 28.052 1.00 16.28 235 TYR B O 1
ATOM 3924 N N . CYS B 1 238 ? -0.986 42.361 27.630 1.00 16.70 236 CYS B N 1
ATOM 3925 C CA . CYS B 1 238 ? -0.556 43.604 28.248 1.00 17.05 236 CYS B CA 1
ATOM 3926 C C . CYS B 1 238 ? 0.440 44.280 27.322 1.00 16.32 236 CYS B C 1
ATOM 3927 O O . CYS B 1 238 ? 1.058 43.624 26.480 1.00 16.72 236 CYS B O 1
ATOM 3930 N N . THR B 1 239 ? 0.619 45.581 27.493 1.00 16.37 237 THR B N 1
ATOM 3931 C CA . THR B 1 239 ? 1.701 46.285 26.810 1.00 16.69 237 THR B CA 1
ATOM 3932 C C . THR B 1 239 ? 2.950 46.390 27.691 1.00 16.07 237 THR B C 1
ATOM 3933 O O . THR B 1 239 ? 2.873 46.487 28.913 1.00 16.08 237 THR B O 1
ATOM 3937 N N . ILE B 1 240 ? 4.102 46.325 27.033 1.00 15.78 238 ILE B N 1
ATOM 3938 C CA . ILE B 1 240 ? 5.388 46.233 27.668 1.00 15.13 238 ILE B CA 1
ATOM 3939 C C . ILE B 1 240 ? 6.404 46.436 26.545 1.00 15.26 238 ILE B C 1
ATOM 3940 O O . ILE B 1 240 ? 6.595 45.561 25.659 1.00 14.81 238 ILE B O 1
ATOM 3945 N N . PRO B 1 241 ? 6.997 47.639 26.522 1.00 15.70 239 PRO B N 1
ATOM 3946 C CA . PRO B 1 241 ? 7.862 48.125 25.451 1.00 15.74 239 PRO B CA 1
ATOM 3947 C C . PRO B 1 241 ? 8.968 47.121 25.045 1.00 16.29 239 PRO B C 1
ATOM 3948 O O . PRO B 1 241 ? 9.284 46.987 23.866 1.00 16.76 239 PRO B O 1
ATOM 3952 N N . THR B 1 242 ? 9.504 46.384 26.006 1.00 16.58 240 THR B N 1
ATOM 3953 C CA . THR B 1 242 ? 10.726 45.660 25.750 1.00 17.44 240 THR B CA 1
ATOM 3954 C C . THR B 1 242 ? 10.496 44.158 25.514 1.00 17.46 240 THR B C 1
ATOM 3955 O O . THR B 1 242 ? 11.428 43.363 25.600 1.00 19.53 240 THR B O 1
ATOM 3959 N N . TYR B 1 243 ? 9.256 43.762 25.249 1.00 17.75 241 TYR B N 1
ATOM 3960 C CA . TYR B 1 243 ? 9.026 42.473 24.609 1.00 16.77 241 TYR B CA 1
ATOM 3961 C C . TYR B 1 243 ? 8.748 42.763 23.123 1.00 17.06 241 TYR B C 1
ATOM 3962 O O . TYR B 1 243 ? 8.354 43.874 22.791 1.00 17.49 241 TYR B O 1
ATOM 3971 N N . PRO B 1 244 ? 9.020 41.788 22.238 1.00 17.09 242 PRO B N 1
ATOM 3972 C CA . PRO B 1 244 ? 8.914 41.974 20.766 1.00 17.19 242 PRO B CA 1
ATOM 3973 C C . PRO B 1 244 ? 7.529 42.495 20.413 1.00 16.31 242 PRO B C 1
ATOM 3974 O O . PRO B 1 244 ? 6.509 41.983 20.943 1.00 15.64 242 PRO B O 1
ATOM 3978 N N . SER B 1 245 ? 7.525 43.555 19.596 1.00 16.04 243 SER B N 1
ATOM 3979 C CA . SER B 1 245 ? 6.317 44.231 19.124 1.00 15.89 243 SER B CA 1
ATOM 3980 C C . SER B 1 245 ? 5.551 44.975 20.247 1.00 15.08 243 SER B C 1
ATOM 3981 O O . SER B 1 245 ? 4.461 45.496 20.018 1.00 16.13 243 SER B O 1
ATOM 3984 N N . GLY B 1 246 ? 6.135 45.020 21.448 1.00 15.18 244 GLY B N 1
ATOM 3985 C CA . GLY B 1 246 ? 5.735 45.977 22.516 1.00 14.56 244 GLY B CA 1
ATOM 3986 C C . GLY B 1 246 ? 4.601 45.491 23.390 1.00 15.30 244 GLY B C 1
ATOM 3987 O O . GLY B 1 246 ? 3.969 46.295 24.089 1.00 16.25 244 GLY B O 1
ATOM 3988 N N . GLN B 1 247 ? 4.343 44.174 23.332 1.00 15.19 245 GLN B N 1
ATOM 3989 C CA . GLN B 1 247 ? 3.270 43.540 24.079 1.00 14.78 245 GLN B CA 1
ATOM 3990 C C . GLN B 1 247 ? 3.392 42.016 24.081 1.00 15.16 245 GLN B C 1
ATOM 3991 O O . GLN B 1 247 ? 4.135 41.432 23.284 1.00 14.94 245 GLN B O 1
ATOM 3997 N N . ILE B 1 248 ? 2.625 41.372 24.959 1.00 15.52 246 ILE B N 1
ATOM 3998 C CA . ILE B 1 248 ? 2.597 39.918 25.012 1.00 16.10 246 ILE B CA 1
ATOM 3999 C C . ILE B 1 248 ? 1.296 39.512 25.711 1.00 16.27 246 ILE B C 1
ATOM 4000 O O . ILE B 1 248 ? 0.685 40.310 26.469 1.00 16.89 246 ILE B O 1
ATOM 4005 N N . GLY B 1 249 ? 0.878 38.290 25.442 1.00 16.10 247 GLY B N 1
ATOM 4006 C CA . GLY B 1 249 ? -0.387 37.788 25.955 1.00 16.21 247 GLY B CA 1
ATOM 4007 C C . GLY B 1 249 ? -0.252 36.568 26.877 1.00 16.24 247 GLY B C 1
ATOM 4008 O O . GLY B 1 249 ? 0.833 36.091 27.181 1.00 15.71 247 GLY B O 1
ATOM 4009 N N . PHE B 1 250 ? -1.415 36.105 27.305 1.00 15.92 248 PHE B N 1
ATOM 4010 C CA . PHE B 1 250 ? -1.612 35.158 28.378 1.00 17.30 248 PHE B CA 1
ATOM 4011 C C . PHE B 1 250 ? -2.717 34.216 27.966 1.00 16.80 248 PHE B C 1
ATOM 4012 O O . PHE B 1 250 ? -3.803 34.653 27.561 1.00 17.13 248 PHE B O 1
ATOM 4020 N N . MET B 1 251 ? -2.420 32.924 28.026 1.00 15.78 249 MET B N 1
ATOM 4021 C CA . MET B 1 251 ? -3.414 31.927 27.861 1.00 16.70 249 MET B CA 1
ATOM 4022 C C . MET B 1 251 ? -4.011 31.671 29.238 1.00 16.12 249 MET B C 1
ATOM 4023 O O . MET B 1 251 ? -3.287 31.380 30.195 1.00 15.41 249 MET B O 1
ATOM 4028 N N . LEU B 1 252 ? -5.326 31.782 29.341 1.00 15.00 250 LEU B N 1
ATOM 4029 C CA . LEU B 1 252 ? -6.029 31.498 30.594 1.00 15.49 250 LEU B CA 1
ATOM 4030 C C . LEU B 1 252 ? -7.006 30.325 30.395 1.00 16.14 250 LEU B C 1
ATOM 4031 O O . LEU B 1 252 ? -7.783 30.316 29.437 1.00 16.63 250 LEU B O 1
ATOM 4036 N N . CYS B 1 253 ? -6.967 29.346 31.294 1.00 16.14 251 CYS B N 1
ATOM 4037 C CA . CYS B 1 253 ? -7.917 28.246 31.275 1.00 16.47 251 CYS B CA 1
ATOM 4038 C C . CYS B 1 253 ? -8.470 28.001 32.657 1.00 16.50 251 CYS B C 1
ATOM 4039 O O . CYS B 1 253 ? -7.750 28.097 33.668 1.00 16.08 251 CYS B O 1
ATOM 4042 N N . SER B 1 254 ? -9.750 27.671 32.702 1.00 15.97 252 SER B N 1
ATOM 4043 C CA . SER B 1 254 ? -10.368 27.276 33.946 1.00 17.27 252 SER B CA 1
ATOM 4044 C C . SER B 1 254 ? -11.057 25.923 33.830 1.00 16.38 252 SER B C 1
ATOM 4045 O O . SER B 1 254 ? -11.659 25.624 32.807 1.00 15.40 252 SER B O 1
ATOM 4048 N N . LYS B 1 255 ? -10.984 25.125 34.906 1.00 16.71 253 LYS B N 1
ATOM 4049 C CA . LYS B 1 255 ? -11.756 23.866 35.041 1.00 16.68 253 LYS B CA 1
ATOM 4050 C C . LYS B 1 255 ? -13.184 24.135 35.546 1.00 17.15 253 LYS B C 1
ATOM 4051 O O . LYS B 1 255 ? -14.077 23.275 35.474 1.00 18.44 253 LYS B O 1
ATOM 4057 N N . ASN B 1 256 ? -13.390 25.338 36.051 1.00 17.26 254 ASN B N 1
ATOM 4058 C CA . ASN B 1 256 ? -14.695 25.778 36.539 1.00 17.35 254 ASN B CA 1
ATOM 4059 C C . ASN B 1 256 ? -15.491 26.382 35.361 1.00 17.64 254 ASN B C 1
ATOM 4060 O O . ASN B 1 256 ? -15.140 27.456 34.845 1.00 18.07 254 ASN B O 1
ATOM 4065 N N . PRO B 1 257 ? -16.565 25.713 34.929 1.00 17.60 255 PRO B N 1
ATOM 4066 C CA . PRO B 1 257 ? -17.343 26.251 33.792 1.00 17.60 255 PRO B CA 1
ATOM 4067 C C . PRO B 1 257 ? -17.973 27.636 34.051 1.00 18.11 255 PRO B C 1
ATOM 4068 O O . PRO B 1 257 ? -18.361 28.305 33.104 1.00 19.22 255 PRO B O 1
ATOM 4072 N N . SER B 1 258 ? -18.073 28.041 35.308 1.00 18.79 256 SER B N 1
ATOM 4073 C CA . SER B 1 258 ? -18.603 29.363 35.680 1.00 21.14 256 SER B CA 1
ATOM 4074 C C . SER B 1 258 ? -17.581 30.501 35.652 1.00 20.93 256 SER B C 1
ATOM 4075 O O . SER B 1 258 ? -17.963 31.661 35.752 1.00 19.85 256 SER B O 1
ATOM 4078 N N . THR B 1 259 ? -16.299 30.163 35.504 1.00 20.63 257 THR B N 1
ATOM 4079 C CA . THR B 1 259 ? -15.269 31.191 35.458 1.00 19.53 257 THR B CA 1
ATOM 4080 C C . THR B 1 259 ? -15.581 32.116 34.288 1.00 20.02 257 THR B C 1
ATOM 4081 O O . THR B 1 259 ? -15.772 31.679 33.150 1.00 20.67 257 THR B O 1
ATOM 4085 N N . ASN B 1 260 ? -15.655 33.401 34.581 1.00 19.88 258 ASN B N 1
ATOM 4086 C CA . ASN B 1 260 ? -15.678 34.399 33.526 1.00 19.26 258 ASN B CA 1
ATOM 4087 C C . ASN B 1 260 ? -14.397 35.224 33.664 1.00 18.63 258 ASN B C 1
ATOM 4088 O O . ASN B 1 260 ? -14.309 36.096 34.535 1.00 17.08 258 ASN B O 1
ATOM 4093 N N . PHE B 1 261 ? -13.394 34.894 32.842 1.00 17.79 259 PHE B N 1
ATOM 4094 C CA . PHE B 1 261 ? -12.100 35.578 32.947 1.00 18.64 259 PHE B CA 1
ATOM 4095 C C . PHE B 1 261 ? -12.203 37.081 32.708 1.00 19.53 259 PHE B C 1
ATOM 4096 O O . PHE B 1 261 ? -11.503 37.838 33.345 1.00 19.00 259 PHE B O 1
ATOM 4104 N N . GLN B 1 262 ? -13.097 37.500 31.810 1.00 19.78 260 GLN B N 1
ATOM 4105 C CA . GLN B 1 262 ? -13.240 38.917 31.424 1.00 22.80 260 GLN B CA 1
ATOM 4106 C C . GLN B 1 262 ? -13.761 39.840 32.543 1.00 22.76 260 GLN B C 1
ATOM 4107 O O . GLN B 1 262 ? -13.470 41.030 32.549 1.00 24.13 260 GLN B O 1
ATOM 4113 N N . GLU B 1 263 ? -14.504 39.285 33.494 1.00 22.03 261 GLU B N 1
ATOM 4114 C CA . GLU B 1 263 ? -15.075 40.056 34.586 1.00 22.09 261 GLU B CA 1
ATOM 4115 C C . GLU B 1 263 ? -14.510 39.491 35.911 1.00 21.83 261 GLU B C 1
ATOM 4116 O O . GLU B 1 263 ? -14.937 38.433 36.343 1.00 21.68 261 GLU B O 1
ATOM 4122 N N . PRO B 1 264 ? -13.539 40.200 36.550 1.00 21.80 262 PRO B N 1
ATOM 4123 C CA . PRO B 1 264 ? -12.834 39.597 37.694 1.00 21.75 262 PRO B CA 1
ATOM 4124 C C . PRO B 1 264 ? -13.814 39.228 38.813 1.00 21.49 262 PRO B C 1
ATOM 4125 O O . PRO B 1 264 ? -14.553 40.090 39.311 1.00 21.76 262 PRO B O 1
ATOM 4129 N N . VAL B 1 265 ? -13.825 37.958 39.185 1.00 21.22 263 VAL B N 1
ATOM 4130 C CA . VAL B 1 265 ? -14.597 37.532 40.356 1.00 21.44 263 VAL B CA 1
ATOM 4131 C C . VAL B 1 265 ? -14.060 38.206 41.643 1.00 20.69 263 VAL B C 1
ATOM 4132 O O . VAL B 1 265 ? -14.826 38.439 42.569 1.00 21.25 263 VAL B O 1
ATOM 4136 N N . GLN B 1 266 ? -12.768 38.541 41.693 1.00 20.54 264 GLN B N 1
ATOM 4137 C CA . GLN B 1 266 ? -12.256 39.381 42.785 1.00 20.59 264 GLN B CA 1
ATOM 4138 C C . GLN B 1 266 ? -11.885 40.748 42.249 1.00 21.37 264 GLN B C 1
ATOM 4139 O O . GLN B 1 266 ? -10.706 40.971 41.923 1.00 21.27 264 GLN B O 1
ATOM 4145 N N . PRO B 1 267 ? -12.860 41.678 42.150 1.00 22.25 265 PRO B N 1
ATOM 4146 C CA . PRO B 1 267 ? -12.450 42.990 41.707 1.00 22.96 265 PRO B CA 1
ATOM 4147 C C . PRO B 1 267 ? -11.630 43.657 42.847 1.00 24.01 265 PRO B C 1
ATOM 4148 O O . PRO B 1 267 ? -11.926 43.413 44.030 1.00 24.82 265 PRO B O 1
ATOM 4152 N N . LEU B 1 268 ? -10.536 44.351 42.506 1.00 22.58 266 LEU B N 1
ATOM 4153 C CA . LEU B 1 268 ? -9.713 45.040 43.513 1.00 21.95 266 LEU B CA 1
ATOM 4154 C C . LEU B 1 268 ? -10.277 46.434 43.729 1.00 22.05 266 LEU B C 1
ATOM 4155 O O . LEU B 1 268 ? -10.735 47.075 42.787 1.00 22.57 266 LEU B O 1
ATOM 4160 N N . THR B 1 269 ? -10.294 46.901 44.978 1.00 22.70 267 THR B N 1
ATOM 4161 C CA . THR B 1 269 ? -10.699 48.287 45.249 1.00 22.43 267 THR B CA 1
ATOM 4162 C C . THR B 1 269 ? -9.472 49.145 44.948 1.00 22.09 267 THR B C 1
ATOM 4163 O O . THR B 1 269 ? -8.383 48.611 44.826 1.00 21.48 267 THR B O 1
ATOM 4167 N N . GLN B 1 270 ? -9.643 50.458 44.835 1.00 22.23 268 GLN B N 1
ATOM 4168 C CA . GLN B 1 270 ? -8.497 51.380 44.654 1.00 22.73 268 GLN B CA 1
ATOM 4169 C C . GLN B 1 270 ? -7.582 51.318 45.863 1.00 22.54 268 GLN B C 1
ATOM 4170 O O . GLN B 1 270 ? -6.353 51.457 45.729 1.00 22.42 268 GLN B O 1
ATOM 4176 N N . GLN B 1 271 ? -8.180 51.066 47.036 1.00 22.45 269 GLN B N 1
ATOM 4177 C CA . GLN B 1 271 ? -7.416 50.870 48.290 1.00 23.33 269 GLN B CA 1
ATOM 4178 C C . GLN B 1 271 ? -6.456 49.688 48.190 1.00 22.51 269 GLN B C 1
ATOM 4179 O O . GLN B 1 271 ? -5.299 49.785 48.620 1.00 21.97 269 GLN B O 1
ATOM 4185 N N . GLN B 1 272 ? -6.953 48.571 47.652 1.00 21.26 270 GLN B N 1
ATOM 4186 C CA . GLN B 1 272 ? -6.108 47.419 47.427 1.00 21.04 270 GLN B CA 1
ATOM 4187 C C . GLN B 1 272 ? -5.043 47.726 46.374 1.00 20.16 270 GLN B C 1
ATOM 4188 O O . GLN B 1 272 ? -3.909 47.435 46.594 1.00 19.32 270 GLN B O 1
ATOM 4194 N N . VAL B 1 273 ? -5.422 48.342 45.250 1.00 20.59 271 VAL B N 1
ATOM 4195 C CA . VAL B 1 273 ? -4.453 48.683 44.187 1.00 20.19 271 VAL B CA 1
ATOM 4196 C C . VAL B 1 273 ? -3.262 49.511 44.744 1.00 20.35 271 VAL B C 1
ATOM 4197 O O . VAL B 1 273 ? -2.077 49.203 44.491 1.00 20.93 271 VAL B O 1
ATOM 4201 N N . ALA B 1 274 ? -3.596 50.546 45.517 1.00 20.47 272 ALA B N 1
ATOM 4202 C CA . ALA B 1 274 ? -2.641 51.395 46.206 1.00 20.15 272 ALA B CA 1
ATOM 4203 C C . ALA B 1 274 ? -1.767 50.635 47.206 1.00 20.21 272 ALA B C 1
ATOM 4204 O O . ALA B 1 274 ? -0.531 50.758 47.178 1.00 21.42 272 ALA B O 1
ATOM 4206 N N . GLN B 1 275 ? -2.399 49.838 48.070 1.00 20.10 273 GLN B N 1
ATOM 4207 C CA . GLN B 1 275 ? -1.692 49.099 49.095 1.00 19.56 273 GLN B CA 1
ATOM 4208 C C . GLN B 1 275 ? -0.748 48.055 48.442 1.00 20.17 273 GLN B C 1
ATOM 4209 O O . GLN B 1 275 ? 0.375 47.823 48.900 1.00 19.71 273 GLN B O 1
ATOM 4211 N N . MET B 1 276 ? -1.209 47.464 47.345 1.00 19.73 274 MET B N 1
ATOM 4212 C CA . MET B 1 276 ? -0.401 46.496 46.625 1.00 19.78 274 MET B CA 1
ATOM 4213 C C . MET B 1 276 ? 0.670 47.152 45.717 1.00 19.63 274 MET B C 1
ATOM 4214 O O . MET B 1 276 ? 1.394 46.449 45.016 1.00 19.87 274 MET B O 1
ATOM 4219 N N . GLN B 1 277 ? 0.735 48.490 45.743 1.00 19.80 275 GLN B N 1
ATOM 4220 C CA . GLN B 1 277 ? 1.716 49.281 44.972 1.00 20.74 275 GLN B CA 1
ATOM 4221 C C . GLN B 1 277 ? 1.718 48.909 43.467 1.00 19.09 275 GLN B C 1
ATOM 4222 O O . GLN B 1 277 ? 2.755 48.922 42.801 1.00 19.41 275 GLN B O 1
ATOM 4228 N N . LEU B 1 278 ? 0.530 48.598 42.941 1.00 18.21 276 LEU B N 1
ATOM 4229 C CA . LEU B 1 278 ? 0.368 48.276 41.519 1.00 17.50 276 LEU B CA 1
ATOM 4230 C C . LEU B 1 278 ? 0.570 49.493 40.597 1.00 17.78 276 LEU B C 1
ATOM 4231 O O . LEU B 1 278 ? 0.080 50.607 40.879 1.00 17.50 276 LEU B O 1
ATOM 4236 N N . LYS B 1 279 ? 1.308 49.264 39.513 1.00 17.16 277 LYS B N 1
ATOM 4237 C CA . LYS B 1 279 ? 1.638 50.312 38.539 1.00 17.61 277 LYS B CA 1
ATOM 4238 C C . LYS B 1 279 ? 0.994 50.049 37.183 1.00 17.23 277 LYS B C 1
ATOM 4239 O O . LYS B 1 279 ? 1.005 50.917 36.335 1.00 16.41 277 LYS B O 1
ATOM 4245 N N . TYR B 1 280 ? 0.461 48.840 36.992 1.00 15.60 278 TYR B N 1
ATOM 4246 C CA . TYR B 1 280 ? -0.196 48.483 35.739 1.00 15.20 278 TYR B CA 1
ATOM 4247 C C . TYR B 1 280 ? -1.643 47.997 35.972 1.00 14.69 278 TYR B C 1
ATOM 4248 O O . TYR B 1 280 ? -2.620 48.529 35.388 1.00 14.10 278 TYR B O 1
ATOM 4257 N N . TYR B 1 281 ? -1.760 46.925 36.757 1.00 15.66 279 TYR B N 1
ATOM 4258 C CA . TYR B 1 281 ? -3.025 46.225 36.908 1.00 15.94 279 TYR B CA 1
ATOM 4259 C C . TYR B 1 281 ? -4.042 46.987 37.777 1.00 16.56 279 TYR B C 1
ATOM 4260 O O . TYR B 1 281 ? -3.709 47.585 38.813 1.00 16.71 279 TYR B O 1
ATOM 4269 N N . ASN B 1 282 ? -5.300 46.931 37.353 1.00 16.49 280 ASN B N 1
ATOM 4270 C CA . ASN B 1 282 ? -6.433 47.264 38.216 1.00 16.89 280 ASN B CA 1
ATOM 4271 C C . ASN B 1 282 ? -7.597 46.546 37.575 1.00 16.41 280 ASN B C 1
ATOM 4272 O O . ASN B 1 282 ? -7.402 45.857 36.553 1.00 16.53 280 ASN B O 1
ATOM 4277 N N . SER B 1 283 ? -8.806 46.706 38.118 1.00 15.82 281 SER B N 1
ATOM 4278 C CA . SER B 1 283 ? -9.935 45.915 37.641 1.00 16.52 281 SER B CA 1
ATOM 4279 C C . SER B 1 283 ? -10.431 46.272 36.228 1.00 16.56 281 SER B C 1
ATOM 4280 O O . SER B 1 283 ? -10.870 45.386 35.495 1.00 16.36 281 SER B O 1
ATOM 4283 N N . ASP B 1 284 ? -10.353 47.544 35.844 1.00 16.49 282 ASP B N 1
ATOM 4284 C CA . ASP B 1 284 ? -10.720 47.913 34.470 1.00 16.81 282 ASP B CA 1
ATOM 4285 C C . ASP B 1 284 ? -9.656 47.465 33.474 1.00 15.83 282 ASP B C 1
ATOM 4286 O O . ASP B 1 284 ? -9.990 47.027 32.363 1.00 15.71 282 ASP B O 1
ATOM 4291 N N . VAL B 1 285 ? -8.392 47.604 33.854 1.00 15.50 283 VAL B N 1
ATOM 4292 C CA . VAL B 1 285 ? -7.272 47.074 33.005 1.00 16.09 283 VAL B CA 1
ATOM 4293 C C . VAL B 1 285 ? -7.470 45.557 32.730 1.00 16.38 283 VAL B C 1
ATOM 4294 O O . VAL B 1 285 ? -7.401 45.116 31.585 1.00 16.66 283 VAL B O 1
ATOM 4298 N N . HIS B 1 286 ? -7.741 44.795 33.786 1.00 17.06 284 HIS B N 1
ATOM 4299 C CA . HIS B 1 286 ? -8.163 43.384 33.699 1.00 16.79 284 HIS B CA 1
ATOM 4300 C C . HIS B 1 286 ? -9.235 43.164 32.619 1.00 16.93 284 HIS B C 1
ATOM 4301 O O . HIS B 1 286 ? -9.060 42.319 31.715 1.00 15.30 284 HIS B O 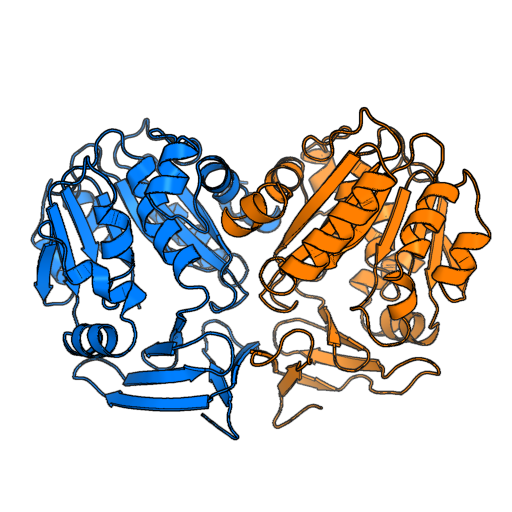1
ATOM 4308 N N . ARG B 1 287 ? -10.349 43.893 32.732 1.00 17.08 285 ARG B N 1
ATOM 4309 C CA . ARG B 1 287 ? -11.430 43.792 31.757 1.00 17.86 285 ARG B CA 1
ATOM 4310 C C . ARG B 1 287 ? -10.934 44.094 30.329 1.00 16.70 285 ARG B C 1
ATOM 4311 O O . ARG B 1 287 ? -11.162 43.299 29.393 1.00 16.13 285 ARG B O 1
ATOM 4319 N N . ALA B 1 288 ? -10.220 45.209 30.167 1.00 16.42 286 ALA B N 1
ATOM 4320 C CA . ALA B 1 288 ? -9.873 45.677 28.829 1.00 15.96 286 ALA B CA 1
ATOM 4321 C C . ALA B 1 288 ? -8.836 44.764 28.180 1.00 16.43 286 ALA B C 1
ATOM 4322 O O . ALA B 1 288 ? -8.740 44.694 26.934 1.00 16.41 286 ALA B O 1
ATOM 4324 N N . ALA B 1 289 ? -8.107 44.028 29.027 1.00 16.30 287 ALA B N 1
ATOM 4325 C CA . ALA B 1 289 ? -7.018 43.153 28.578 1.00 15.60 287 ALA B CA 1
ATOM 4326 C C . ALA B 1 289 ? -7.512 42.056 27.635 1.00 15.22 287 ALA B C 1
ATOM 4327 O O . ALA B 1 289 ? -6.730 41.523 26.853 1.00 14.89 287 ALA B O 1
ATOM 4329 N N . PHE B 1 290 ? -8.804 41.750 27.703 1.00 13.57 288 PHE B N 1
ATOM 4330 C CA . PHE B 1 290 ? -9.442 40.727 26.852 1.00 14.87 288 PHE B CA 1
ATOM 4331 C C . PHE B 1 290 ? -10.050 41.270 25.548 1.00 15.04 288 PHE B C 1
ATOM 4332 O O . PHE B 1 290 ? -10.588 40.505 24.727 1.00 15.72 288 PHE B O 1
ATOM 4340 N N . VAL B 1 291 ? -9.983 42.577 25.387 1.00 15.65 289 VAL B N 1
ATOM 4341 C CA . VAL B 1 291 ? -10.536 43.250 24.204 1.00 15.51 289 VAL B CA 1
ATOM 4342 C C . VAL B 1 291 ? -9.427 43.357 23.165 1.00 15.75 289 VAL B C 1
ATOM 4343 O O . VAL B 1 291 ? -8.535 44.173 23.276 1.00 16.38 289 VAL B O 1
ATOM 4347 N N . LEU B 1 292 ? -9.492 42.496 22.153 1.00 15.49 290 LEU B N 1
ATOM 4348 C CA . LEU B 1 292 ? -8.414 42.377 21.189 1.00 16.07 290 LEU B CA 1
ATOM 4349 C C . LEU B 1 292 ? -8.686 43.180 19.933 1.00 15.51 290 LEU B C 1
ATOM 4350 O O . LEU B 1 292 ? -9.861 43.401 19.588 1.00 15.97 290 LEU B O 1
ATOM 4355 N N . PRO B 1 293 ? -7.613 43.582 19.212 1.00 16.05 291 PRO B N 1
ATOM 4356 C CA . PRO B 1 293 ? -7.825 44.208 17.899 1.00 16.45 291 PRO B CA 1
ATOM 4357 C C . PRO B 1 293 ? -8.671 43.298 17.026 1.00 16.04 291 PRO B C 1
ATOM 4358 O O . PRO B 1 293 ? -8.651 42.084 17.217 1.00 16.06 291 PRO B O 1
ATOM 4362 N N . GLU B 1 294 ? -9.465 43.886 16.123 1.00 16.22 292 GLU B N 1
ATOM 4363 C CA . GLU B 1 294 ? -10.409 43.118 15.287 1.00 15.44 292 GLU B CA 1
ATOM 4364 C C . GLU B 1 294 ? -9.784 41.880 14.600 1.00 16.40 292 GLU B C 1
ATOM 4365 O O . GLU B 1 294 ? -10.406 40.811 14.567 1.00 16.87 292 GLU B O 1
ATOM 4371 N N . PHE B 1 295 ? -8.565 42.029 14.066 1.00 16.13 293 PHE B N 1
ATOM 4372 C CA . PHE B 1 295 ? -7.900 40.924 13.377 1.00 16.68 293 PHE B CA 1
ATOM 4373 C C . PHE B 1 295 ? -7.689 39.711 14.309 1.00 17.29 293 PHE B C 1
ATOM 4374 O O . PHE B 1 295 ? -7.850 38.554 13.906 1.00 17.15 293 PHE B O 1
ATOM 4382 N N . ALA B 1 296 ? -7.346 39.979 15.560 1.00 17.01 294 ALA B N 1
ATOM 4383 C CA . ALA B 1 296 ? -7.154 38.916 16.546 1.00 17.96 294 ALA B CA 1
ATOM 4384 C C . ALA B 1 296 ? -8.484 38.362 17.062 1.00 18.83 294 ALA B C 1
ATOM 4385 O O . ALA B 1 296 ? -8.618 37.137 17.185 1.00 19.99 294 ALA B O 1
ATOM 4387 N N . ARG B 1 297 ? -9.462 39.238 17.330 1.00 18.85 295 ARG B N 1
ATOM 4388 C CA . ARG B 1 297 ? -10.799 38.809 17.738 1.00 20.22 295 ARG B CA 1
ATOM 4389 C C . ARG B 1 297 ? -11.358 37.804 16.700 1.00 21.38 295 ARG B C 1
ATOM 4390 O O . ARG B 1 297 ? -11.763 36.672 17.069 1.00 21.38 295 ARG B O 1
ATOM 4398 N N . LYS B 1 298 ? -11.347 38.226 15.432 1.00 21.77 296 LYS B N 1
ATOM 4399 C CA . LYS B 1 298 ? -11.797 37.421 14.285 1.00 24.14 296 LYS B CA 1
ATOM 4400 C C . LYS B 1 298 ? -11.107 36.039 14.249 1.00 24.38 296 LYS B C 1
ATOM 4401 O O . LYS B 1 298 ? -11.776 34.996 14.137 1.00 23.94 296 LYS B O 1
ATOM 4407 N N . ALA B 1 299 ? -9.782 36.034 14.369 1.00 24.90 297 ALA B N 1
ATOM 4408 C CA . ALA B 1 299 ? -9.026 34.791 14.244 1.00 25.94 297 ALA B CA 1
ATOM 4409 C C . ALA B 1 299 ? -9.286 33.849 15.431 1.00 26.85 297 ALA B C 1
ATOM 4410 O O . ALA B 1 299 ? -9.330 32.635 15.257 1.00 27.36 297 ALA B O 1
ATOM 4412 N N . LEU B 1 300 ? -9.474 34.398 16.627 1.00 27.10 298 LEU B N 1
ATOM 4413 C CA . LEU B 1 300 ? -9.682 33.552 17.792 1.00 28.45 298 LEU B CA 1
ATOM 4414 C C . LEU B 1 300 ? -11.149 33.148 18.003 1.00 29.83 298 LEU B C 1
ATOM 4415 O O . LEU B 1 300 ? -11.433 32.157 18.702 1.00 30.28 298 LEU B O 1
ATOM 4420 N N . ASN B 1 301 ? -12.073 33.896 17.398 1.00 30.57 299 ASN B N 1
ATOM 4421 C CA . ASN B 1 301 ? -13.505 33.739 17.663 1.00 32.05 299 ASN B CA 1
ATOM 4422 C C . ASN B 1 301 ? -14.280 33.498 16.379 1.00 33.27 299 ASN B C 1
ATOM 4423 O O . ASN B 1 301 ? -13.674 33.245 15.327 1.00 34.63 299 ASN B O 1
#

CATH classification: 2.30.140.10 (+1 more: 3.40.50.150)

Secondary structure (DSSP, 8-state):
-BTTEEEE--TTSTTEEEEEEEEEEEEEEE-SSSEEEEEEESSS-EEEEETTEEEEETTTHHHHHHHHHHHHHTTSSS--EEEEEE-TTSHHHHHHTT-TT--EEEEEES-HHHHHHHHHH-HHHHGGGG-TTEEEEES-HHHHHHT-SS-EEEEEEE---HHHHHHHHHEEEEEEEEEEEE-TTT-HHHHHHHHHHHHHH-SEEEEEEEE-TTSGGGEEEEEEEESSTT--SSS-SS---HHHHHHTT-SS--HHHHHHTT---HHHHHHHH-/-EETTEEEE--TTSTTEEEEEEEEEE---EE-SSSEEEEEEESSS-EEEEETTEEEEETTTHHHHHHHHHHHHHTTSSS--EEEEEE-TTSHHHHHHTT-TT--EEEEEES-HHHHHHHHHH-HHHHGGGG-TTEEEEES-HHHHHTT-SS-EEEEEEE---SSGGGGGGGSHHHHHHHHHHEEEEEEEEEEEE-TTT-HHHHHHHHHHHHTT-SEEEEEEEE-TTSGGGEEEEEEEESSTT--TTS-SSPPPHHHHHHTT-SS--HHHHHHTT---HHHHHHH-